Protein AF-A0A6J8D8K2-F1 (afdb_monomer_lite)

InterPro domains:
  IPR011042 Six-bladed beta-propeller, TolB-like [G3DSA:2.120.10.30] (331-459)

Radius of gyration: 48.97 Å; chains: 1; bounding box: 109×44×149 Å

pLDDT: mean 75.31, std 23.46, range [28.77, 98.19]

Foldseek 3Di:
DDPPQFFKWKWKDWPNDTDTDGDRDDDDPDPDDDDPPVVVVVVVVVVVVVVVVCVVVVVPPPPPPDDPDPDQWPFTQIFIFIDGPPDDGDGDRDGDGDGDDDDPPPVPPDQADPVPRHGFFKAQPVVRDTDDPVCCVPPVVVRDDIGGVVVVPPCVVVDCVVVLVVVVVVLVVVLVVLVVVLVVVVVVVVVVVVVVVVVVLVVVVVVVVVVVVVVVVVVVVVVVVVVVVVVVLVVVVVVVVVVVVVVVVVLVVQLVCCVPPNDPVSNVVSVVVSVVVVVVVVVVVVVCVVVCVVPDDDDDDDDPVCVVCVVVVDPDPDDDDDDDDPRPRDRDDSPPPPDPPDDDDDDDDPDDPVPDDDDDPDDADDDDPDPADDFDFQEWEADPQGWIWTWTQSQCWIFIAHNHRHTPDIANAPDDAGDQRYWYDDDDQWIWGQHPQGIWIARNVVSYTPDGDGDPPPPDD

Sequence (461 aa):
MGNENDVIVYVVMVNGVLLCGEMDFIYTNEIQNQHKGIHQVIWLLQVIHFVEFVKPVISQRQPTSGVLSVMKDCAWNVMIIIVSQNHQSTIMPFRLKVTISYQPNITNIVNYCHEHDMKYTNYCPHHEKLCCPACIYVDHKNCTDILLLQHVLKTAKTSALLDSIELSIKDIQSNIKDIIEDRRRNIITINDQRQIYHHEIKQIRNKVNSYLDTLEQKMRKDIDAAENKANTEIERLIAKLSEKTHVADNFVQNISAIKMYASDLQAFIGSKSIEAEVEAEEKYLHSLTKDGSLDQIRLKLNIDTKLSNIESTIESFGTVTLETKPPLVVLKRGKDKQAQIMSVVPRVVPKSFDEMTLSQISQFTLKVKNRQKPYEIRGITVLPDGKIILADSGRLKLFIVNNNGMLDKSISCQLTGTGPFDVTYIKDNEVAISTSSGIQIINIHSGTVLENIKLTENVEE

Organism: Mytilus coruscus (NCBI:txid42192)

Structure (mmCIF, N/CA/C/O backbone):
data_AF-A0A6J8D8K2-F1
#
_entry.id   AF-A0A6J8D8K2-F1
#
loop_
_atom_site.group_PDB
_atom_site.id
_atom_site.type_symbol
_atom_site.label_atom_id
_atom_site.label_alt_id
_atom_site.label_comp_id
_atom_site.label_asym_id
_atom_site.label_entity_id
_atom_site.label_seq_id
_atom_site.pdbx_PDB_ins_code
_atom_site.Cartn_x
_atom_site.Cartn_y
_atom_site.Cartn_z
_atom_site.occupancy
_atom_site.B_iso_or_equiv
_atom_site.auth_seq_id
_atom_site.auth_comp_id
_atom_site.auth_asym_id
_atom_site.auth_atom_id
_atom_site.pdbx_PDB_model_num
ATOM 1 N N . MET A 1 1 ? 60.018 3.949 19.513 1.00 33.44 1 MET A N 1
ATOM 2 C CA . MET A 1 1 ? 60.232 4.328 18.103 1.00 33.44 1 MET A CA 1
ATOM 3 C C . MET A 1 1 ? 59.557 3.272 17.244 1.00 33.44 1 MET A C 1
ATOM 5 O O . MET A 1 1 ? 60.188 2.286 16.897 1.00 33.44 1 MET A O 1
ATOM 9 N N . GLY A 1 2 ? 58.248 3.404 17.031 1.00 28.77 2 GLY A N 1
ATOM 10 C CA . GLY A 1 2 ? 57.548 2.644 15.998 1.00 28.77 2 GLY A CA 1
ATOM 11 C C . GLY A 1 2 ? 57.522 3.524 14.756 1.00 28.77 2 GLY A C 1
ATOM 12 O O . GLY A 1 2 ? 57.056 4.655 14.851 1.00 28.77 2 GLY A O 1
ATOM 13 N N . ASN A 1 3 ? 58.094 3.059 13.648 1.00 31.02 3 ASN A N 1
ATOM 14 C CA . ASN A 1 3 ? 57.909 3.709 12.355 1.00 31.02 3 ASN A CA 1
ATOM 15 C C . ASN A 1 3 ? 56.480 3.397 11.906 1.00 31.02 3 ASN A C 1
ATOM 17 O O . ASN A 1 3 ? 56.194 2.271 11.501 1.00 31.02 3 ASN A O 1
ATOM 21 N N . GLU A 1 4 ? 55.581 4.365 12.039 1.00 30.33 4 GLU A N 1
ATOM 22 C CA . GLU A 1 4 ? 54.291 4.329 11.357 1.00 30.33 4 GLU A CA 1
ATOM 23 C C . GLU A 1 4 ? 54.565 4.579 9.871 1.00 30.33 4 GLU A C 1
ATOM 25 O O . GLU A 1 4 ? 54.926 5.681 9.465 1.00 30.33 4 GLU A O 1
ATOM 30 N N . ASN A 1 5 ? 54.492 3.519 9.067 1.00 35.22 5 ASN A N 1
ATOM 31 C CA . ASN A 1 5 ? 54.542 3.632 7.617 1.00 35.22 5 ASN A CA 1
ATOM 32 C C . ASN A 1 5 ? 53.167 4.113 7.139 1.00 35.22 5 ASN A C 1
ATOM 34 O O . ASN A 1 5 ? 52.176 3.395 7.287 1.00 35.22 5 ASN A O 1
ATOM 38 N N . ASP A 1 6 ? 53.105 5.309 6.558 1.00 35.97 6 ASP A N 1
ATOM 39 C CA . ASP A 1 6 ? 51.903 5.798 5.886 1.00 35.97 6 ASP A CA 1
ATOM 40 C C . ASP A 1 6 ? 51.631 4.945 4.637 1.00 35.97 6 ASP A C 1
ATOM 42 O O . ASP A 1 6 ? 52.337 5.035 3.631 1.00 35.97 6 ASP A O 1
ATOM 46 N N . VAL A 1 7 ? 50.590 4.113 4.685 1.00 35.09 7 VAL A N 1
ATOM 47 C CA . VAL A 1 7 ? 50.111 3.362 3.518 1.00 35.09 7 VAL A CA 1
ATOM 48 C C . VAL A 1 7 ? 49.120 4.236 2.756 1.00 35.09 7 VAL A C 1
ATOM 50 O O . VAL A 1 7 ? 48.009 4.497 3.221 1.00 35.09 7 VAL A O 1
ATOM 53 N N . ILE A 1 8 ? 49.515 4.694 1.568 1.00 38.94 8 ILE A N 1
ATOM 54 C CA . ILE A 1 8 ? 48.627 5.423 0.657 1.00 38.94 8 ILE A CA 1
ATOM 55 C C . ILE A 1 8 ? 48.048 4.427 -0.344 1.00 38.94 8 ILE A C 1
ATOM 57 O O . ILE A 1 8 ? 48.736 3.963 -1.250 1.00 38.94 8 ILE A O 1
ATOM 61 N N . VAL A 1 9 ? 46.760 4.122 -0.197 1.00 35.16 9 VAL A N 1
ATOM 62 C CA . VAL A 1 9 ? 46.025 3.276 -1.144 1.00 35.16 9 VAL A CA 1
ATOM 63 C C . VAL A 1 9 ? 45.409 4.157 -2.226 1.00 35.16 9 VAL A C 1
ATOM 65 O O . VAL A 1 9 ? 44.592 5.033 -1.937 1.00 35.16 9 VAL A O 1
ATOM 68 N N . TYR A 1 10 ? 45.773 3.908 -3.484 1.00 40.66 10 TYR A N 1
ATOM 69 C CA . TYR A 1 10 ? 45.146 4.557 -4.633 1.00 40.66 10 TYR A CA 1
ATOM 70 C C . TYR A 1 10 ? 44.013 3.684 -5.157 1.00 40.66 10 TYR A C 1
ATOM 72 O O . TYR A 1 10 ? 44.227 2.555 -5.597 1.00 40.66 10 TYR A O 1
ATOM 80 N N . VAL A 1 11 ? 42.800 4.232 -5.156 1.00 38.03 11 VAL A N 1
ATOM 81 C CA . VAL A 1 11 ? 41.644 3.595 -5.786 1.00 38.03 11 VAL A CA 1
ATOM 82 C C . VAL A 1 11 ? 41.327 4.354 -7.063 1.00 38.03 11 VAL A C 1
ATOM 84 O O . VAL A 1 11 ? 40.942 5.524 -7.018 1.00 38.03 11 VAL A O 1
ATOM 87 N N . VAL A 1 12 ? 41.496 3.693 -8.209 1.00 41.59 12 VAL A N 1
ATOM 88 C CA . VAL A 1 12 ? 41.183 4.276 -9.516 1.00 41.59 12 VAL A CA 1
ATOM 89 C C . VAL A 1 12 ? 39.961 3.569 -10.083 1.00 41.59 12 VAL A C 1
ATOM 91 O O . VAL A 1 12 ? 39.997 2.377 -10.391 1.00 41.59 12 VAL A O 1
ATOM 94 N N . MET A 1 13 ? 38.869 4.317 -10.239 1.00 35.38 13 MET A N 1
ATOM 95 C CA . MET A 1 13 ? 37.702 3.854 -10.985 1.00 35.38 13 MET A CA 1
ATOM 96 C C . MET A 1 13 ? 37.758 4.358 -12.421 1.00 35.38 13 MET A C 1
ATOM 98 O O . MET A 1 13 ? 37.787 5.564 -12.671 1.00 35.38 13 MET A O 1
ATOM 102 N N . VAL A 1 14 ? 37.709 3.424 -13.368 1.00 39.97 14 VAL A N 1
ATOM 103 C CA . VAL A 1 14 ? 37.625 3.725 -14.799 1.00 39.97 14 VAL A CA 1
ATOM 104 C C . VAL A 1 14 ? 36.348 3.093 -15.341 1.00 39.97 14 VAL A C 1
ATOM 106 O O . VAL A 1 14 ? 36.217 1.874 -15.367 1.00 39.97 14 VAL A O 1
ATOM 109 N N . ASN A 1 15 ? 35.381 3.921 -15.752 1.00 36.84 15 ASN A N 1
ATOM 110 C CA . ASN A 1 15 ? 34.079 3.481 -16.279 1.00 36.84 15 ASN A CA 1
ATOM 111 C C . ASN A 1 15 ? 33.338 2.469 -15.376 1.00 36.84 15 ASN A C 1
ATOM 113 O O . ASN A 1 15 ? 32.732 1.521 -15.868 1.00 36.84 15 ASN A O 1
ATOM 117 N N . GLY A 1 16 ? 33.398 2.661 -14.054 1.00 36.03 16 GLY A N 1
ATOM 118 C CA . GLY A 1 16 ? 32.737 1.787 -13.076 1.00 36.03 16 GLY A CA 1
ATOM 119 C C . GLY A 1 16 ? 33.483 0.486 -12.758 1.00 36.03 16 GLY A C 1
ATOM 120 O O . GLY A 1 16 ? 32.981 -0.313 -11.976 1.00 36.03 16 GLY A O 1
ATOM 121 N N . VAL A 1 17 ? 34.678 0.275 -13.322 1.00 33.97 17 VAL A N 1
ATOM 122 C CA . VAL A 1 17 ? 35.562 -0.842 -12.968 1.00 33.97 17 VAL A CA 1
ATOM 123 C C . VAL A 1 17 ? 36.589 -0.363 -11.946 1.00 33.97 17 VAL A C 1
ATOM 125 O O . VAL A 1 17 ? 37.289 0.626 -12.179 1.00 33.97 17 VAL A O 1
ATOM 128 N N . LEU A 1 18 ? 36.658 -1.066 -10.814 1.00 33.72 18 LEU A N 1
ATOM 129 C CA . LEU A 1 18 ? 37.610 -0.820 -9.735 1.00 33.72 18 LEU A CA 1
ATOM 130 C C . LEU A 1 18 ? 38.953 -1.471 -10.082 1.00 33.72 18 LEU A C 1
ATOM 132 O O . LEU A 1 18 ? 39.020 -2.687 -10.259 1.00 33.72 18 LEU A O 1
ATOM 136 N N . LEU A 1 19 ? 40.015 -0.675 -10.169 1.00 39.47 19 LEU A N 1
ATOM 137 C CA . LEU A 1 19 ? 41.383 -1.178 -10.239 1.00 39.47 19 LEU A CA 1
ATOM 138 C C . LEU A 1 19 ? 42.075 -0.817 -8.920 1.00 39.47 19 LEU A C 1
ATOM 140 O O . LEU A 1 19 ? 42.257 0.364 -8.622 1.00 39.47 19 LEU A O 1
ATOM 144 N N . CYS A 1 20 ? 42.429 -1.833 -8.132 1.00 31.31 20 CYS A N 1
ATOM 145 C CA . CYS A 1 20 ? 43.222 -1.678 -6.914 1.00 31.31 20 CYS A CA 1
ATOM 146 C C . CYS A 1 20 ? 44.617 -2.260 -7.138 1.00 31.31 20 CYS A C 1
ATOM 148 O O . CYS A 1 20 ? 44.753 -3.368 -7.657 1.00 31.31 20 CYS A O 1
ATOM 150 N N . GLY A 1 21 ? 45.638 -1.519 -6.720 1.00 37.06 21 GLY A N 1
ATOM 151 C CA . GLY A 1 21 ? 47.006 -2.003 -6.602 1.00 37.06 21 GLY A CA 1
ATOM 152 C C . GLY A 1 21 ? 47.615 -1.451 -5.320 1.00 37.06 21 GLY A C 1
ATOM 153 O O . GLY A 1 21 ? 47.521 -0.252 -5.064 1.00 37.06 21 GLY A O 1
ATOM 154 N N . GLU A 1 22 ? 48.202 -2.328 -4.515 1.00 31.97 22 GLU A N 1
ATOM 155 C CA . GLU A 1 22 ? 49.044 -1.946 -3.383 1.00 31.97 22 GLU A CA 1
ATOM 156 C C . GLU A 1 22 ? 50.446 -1.626 -3.913 1.00 31.97 22 GLU A C 1
ATOM 158 O O . GLU A 1 22 ? 51.004 -2.379 -4.714 1.00 31.97 22 GLU A O 1
ATOM 163 N N . MET A 1 23 ? 51.007 -0.495 -3.497 1.00 36.59 23 MET A N 1
ATOM 164 C CA . MET A 1 23 ? 52.427 -0.204 -3.673 1.00 36.59 23 MET A CA 1
ATOM 165 C C . MET A 1 23 ? 53.002 0.165 -2.313 1.00 36.59 23 MET A C 1
ATOM 167 O O . MET A 1 23 ? 52.600 1.168 -1.725 1.00 36.59 23 MET A O 1
ATOM 171 N N . ASP A 1 24 ? 53.956 -0.633 -1.845 1.00 30.12 24 ASP A N 1
ATOM 172 C CA . ASP A 1 24 ? 54.741 -0.322 -0.656 1.00 30.12 24 ASP A CA 1
ATOM 173 C C . ASP A 1 24 ? 55.806 0.720 -1.003 1.00 30.12 24 ASP A C 1
ATOM 175 O O . ASP A 1 24 ? 56.624 0.520 -1.905 1.00 30.12 24 ASP A O 1
ATOM 179 N N . PHE A 1 25 ? 55.824 1.833 -0.268 1.00 36.56 25 PHE A N 1
ATOM 180 C CA . PHE A 1 25 ? 56.870 2.846 -0.384 1.00 36.56 25 PHE A CA 1
ATOM 181 C C . PHE A 1 25 ? 57.657 2.954 0.918 1.00 36.56 25 PHE A C 1
ATOM 183 O O . PHE A 1 25 ? 57.094 3.126 1.996 1.00 36.56 25 PHE A O 1
ATOM 190 N N . ILE A 1 26 ? 58.984 2.913 0.802 1.00 29.88 26 ILE A N 1
ATOM 191 C CA . ILE A 1 26 ? 59.905 3.239 1.891 1.00 29.88 26 ILE A CA 1
ATOM 192 C C . ILE A 1 26 ? 60.278 4.715 1.727 1.00 29.88 26 ILE A C 1
ATOM 194 O O . ILE A 1 26 ? 61.079 5.065 0.862 1.00 29.88 26 ILE A O 1
ATOM 198 N N . TYR A 1 27 ? 59.684 5.591 2.537 1.00 33.88 27 TYR A N 1
ATOM 199 C CA . TYR A 1 27 ? 60.119 6.984 2.641 1.00 33.88 27 TYR A CA 1
ATOM 200 C C . TYR A 1 27 ? 61.309 7.078 3.604 1.00 33.88 27 TYR A C 1
ATOM 202 O O . TYR A 1 27 ? 61.209 6.710 4.772 1.00 33.88 27 TYR A O 1
ATOM 210 N N . THR A 1 28 ? 62.447 7.591 3.136 1.00 33.41 28 THR A N 1
ATOM 211 C CA . THR A 1 28 ? 63.559 7.989 4.011 1.00 33.41 28 THR A CA 1
ATOM 212 C C . THR A 1 28 ? 63.334 9.416 4.521 1.00 33.41 28 THR A C 1
ATOM 214 O O . THR A 1 28 ? 63.093 10.331 3.736 1.00 33.41 28 THR A O 1
ATOM 217 N N . ASN A 1 29 ? 63.421 9.591 5.841 1.00 30.55 29 ASN A N 1
ATOM 218 C CA . ASN A 1 29 ? 62.967 10.738 6.648 1.00 30.55 29 ASN A CA 1
ATOM 219 C C . ASN A 1 29 ? 63.673 12.104 6.439 1.00 30.55 29 ASN A C 1
ATOM 221 O O . ASN A 1 29 ? 63.635 12.950 7.328 1.00 30.55 29 ASN A O 1
ATOM 225 N N . GLU A 1 30 ? 64.312 12.375 5.301 1.00 33.50 30 GLU A N 1
ATOM 226 C CA . GLU A 1 30 ? 65.251 13.509 5.192 1.00 33.50 30 GLU A CA 1
ATOM 227 C C . GLU A 1 30 ? 64.751 14.763 4.457 1.00 33.50 30 GLU A C 1
ATOM 229 O O . GLU A 1 30 ? 65.514 15.706 4.265 1.00 33.50 30 GLU A O 1
ATOM 234 N N . ILE A 1 31 ? 63.469 14.852 4.088 1.00 39.53 31 ILE A N 1
ATOM 235 C CA . ILE A 1 31 ? 62.923 16.063 3.444 1.00 39.53 31 ILE A CA 1
ATOM 236 C C . ILE A 1 31 ? 61.575 16.422 4.065 1.00 39.53 31 ILE A C 1
ATOM 238 O O . ILE A 1 31 ? 60.528 16.267 3.446 1.00 39.53 31 ILE A O 1
ATOM 242 N N . GLN A 1 32 ? 61.589 16.886 5.316 1.00 34.53 32 GLN A N 1
ATOM 243 C CA . GLN A 1 32 ? 60.370 17.362 5.981 1.00 34.53 32 GLN A CA 1
ATOM 244 C C . GLN A 1 32 ? 60.327 18.860 6.263 1.00 34.53 32 GLN A C 1
ATOM 246 O O . GLN A 1 32 ? 59.324 19.337 6.778 1.00 34.53 32 GLN A O 1
ATOM 251 N N . ASN A 1 33 ? 61.336 19.642 5.875 1.00 39.62 33 ASN A N 1
ATOM 252 C CA . ASN A 1 33 ? 61.272 21.083 6.079 1.00 39.62 33 ASN A CA 1
ATOM 253 C C . ASN A 1 33 ? 61.758 21.867 4.860 1.00 39.62 33 ASN A C 1
ATOM 255 O O . ASN A 1 33 ? 62.919 21.796 4.480 1.00 39.62 33 ASN A O 1
ATOM 259 N N . GLN A 1 34 ? 60.833 22.693 4.361 1.00 38.38 34 GLN A N 1
ATOM 260 C CA . GLN A 1 34 ? 60.940 23.741 3.340 1.00 38.38 34 GLN A CA 1
ATOM 261 C C . GLN A 1 34 ? 60.490 23.359 1.914 1.00 38.38 34 GLN A C 1
ATOM 263 O O . GLN A 1 34 ? 60.989 22.440 1.281 1.00 38.38 34 GLN A O 1
ATOM 268 N N . HIS A 1 35 ? 59.543 24.172 1.419 1.00 36.88 35 HIS A N 1
ATOM 269 C CA . HIS A 1 35 ? 58.910 24.215 0.089 1.00 36.88 35 HIS A CA 1
ATOM 270 C C . HIS A 1 35 ? 57.643 23.365 -0.150 1.00 36.88 35 HIS A C 1
ATOM 272 O O . HIS A 1 35 ? 57.656 22.323 -0.803 1.00 36.88 35 HIS A O 1
ATOM 278 N N . LYS A 1 36 ? 56.481 23.951 0.198 1.00 41.44 36 LYS A N 1
ATOM 279 C CA . LYS A 1 36 ? 55.139 23.541 -0.286 1.00 41.44 36 LYS A CA 1
ATOM 280 C C . LYS A 1 36 ? 55.032 23.440 -1.821 1.00 41.44 36 LYS A C 1
ATOM 282 O O . LYS A 1 36 ? 54.202 22.685 -2.316 1.00 41.44 36 LYS A O 1
ATOM 287 N N . GLY A 1 37 ? 55.869 24.163 -2.572 1.00 36.12 37 GLY A N 1
ATOM 288 C CA . GLY A 1 37 ? 55.908 24.090 -4.038 1.00 36.12 37 GLY A CA 1
ATOM 289 C C . GLY A 1 37 ? 56.549 22.808 -4.584 1.00 36.12 37 GLY A C 1
ATOM 290 O O . GLY A 1 37 ? 56.125 22.321 -5.625 1.00 36.12 37 GLY A O 1
ATOM 291 N N . ILE A 1 38 ? 57.511 22.210 -3.869 1.00 40.56 38 ILE A N 1
ATOM 292 C CA . ILE A 1 38 ? 58.201 20.986 -4.315 1.00 40.56 38 ILE A CA 1
ATOM 293 C C . ILE A 1 38 ? 57.293 19.764 -4.138 1.00 40.56 38 ILE A C 1
ATOM 295 O O . ILE A 1 38 ? 57.232 18.917 -5.025 1.00 40.56 38 ILE A O 1
ATOM 299 N N . HIS A 1 39 ? 56.489 19.722 -3.070 1.00 41.75 39 HIS A N 1
ATOM 300 C CA . HIS A 1 39 ? 55.484 18.673 -2.885 1.00 41.75 39 HIS A CA 1
ATOM 301 C C . HIS A 1 39 ? 54.449 18.640 -4.016 1.00 41.75 39 HIS A C 1
ATOM 303 O O . HIS A 1 39 ? 54.126 17.558 -4.491 1.00 41.75 39 HIS A O 1
ATOM 309 N N . GLN A 1 40 ? 53.972 19.791 -4.503 1.00 39.91 40 GLN A N 1
ATOM 310 C CA . GLN A 1 40 ? 53.024 19.829 -5.627 1.00 39.91 40 GLN A CA 1
ATOM 311 C C . GLN A 1 40 ? 53.655 19.374 -6.952 1.00 39.91 40 GLN A C 1
ATOM 313 O O . GLN A 1 40 ? 52.986 18.721 -7.750 1.00 39.91 40 GLN A O 1
ATOM 318 N N . VAL A 1 41 ? 54.939 19.669 -7.176 1.00 38.06 41 VAL A N 1
ATOM 319 C CA . VAL A 1 41 ? 55.670 19.263 -8.390 1.00 38.06 41 VAL A CA 1
ATOM 320 C C . VAL A 1 41 ? 56.004 17.768 -8.373 1.00 38.06 41 VAL A C 1
ATOM 322 O O . VAL A 1 41 ? 55.815 17.098 -9.387 1.00 38.06 41 VAL A O 1
ATOM 325 N N . ILE A 1 42 ? 56.421 17.222 -7.224 1.00 48.16 42 ILE A N 1
ATOM 326 C CA . ILE A 1 42 ? 56.642 15.778 -7.041 1.00 48.16 42 ILE A CA 1
ATOM 327 C C . ILE A 1 42 ? 55.317 15.013 -7.212 1.00 48.16 42 ILE A C 1
ATOM 329 O O . ILE A 1 42 ? 55.284 14.031 -7.950 1.00 48.16 42 ILE A O 1
ATOM 333 N N . TRP A 1 43 ? 54.209 15.522 -6.655 1.00 45.19 43 TRP A N 1
ATOM 334 C CA . TRP A 1 43 ? 52.858 14.980 -6.863 1.00 45.19 43 TRP A CA 1
ATOM 335 C C . TRP A 1 43 ? 52.442 14.958 -8.341 1.00 45.19 43 TRP A C 1
ATOM 337 O O . TRP A 1 43 ? 51.916 13.955 -8.823 1.00 45.19 43 TRP A O 1
ATOM 347 N N . LEU A 1 44 ? 52.689 16.046 -9.083 1.00 42.91 44 LEU A N 1
ATOM 348 C CA . LEU A 1 44 ? 52.338 16.123 -10.504 1.00 42.91 44 LEU A CA 1
ATOM 349 C C . LEU A 1 44 ? 53.160 15.132 -11.340 1.00 42.91 44 LEU A C 1
ATOM 351 O O . LEU A 1 44 ? 52.610 14.438 -12.192 1.00 42.91 44 LEU A O 1
ATOM 355 N N . LEU A 1 45 ? 54.467 15.038 -11.072 1.00 42.16 45 LEU A N 1
ATOM 356 C CA . LEU A 1 45 ? 55.373 14.116 -11.761 1.00 42.16 45 LEU A CA 1
ATOM 357 C C . LEU A 1 45 ? 55.023 12.648 -11.481 1.00 42.16 45 LEU A C 1
ATOM 359 O O . LEU A 1 45 ? 55.091 11.826 -12.391 1.00 42.16 45 LEU A O 1
ATOM 363 N N . GLN A 1 46 ? 54.583 12.319 -10.266 1.00 51.38 46 GLN A N 1
ATOM 364 C CA . GLN A 1 46 ? 54.179 10.963 -9.880 1.00 51.38 46 GLN A CA 1
ATOM 365 C C . GLN A 1 46 ? 52.856 10.532 -10.533 1.00 51.38 46 GLN A C 1
ATOM 367 O O . GLN A 1 46 ? 52.752 9.404 -11.016 1.00 51.38 46 GLN A O 1
ATOM 372 N N . VAL A 1 47 ? 51.877 11.439 -10.645 1.00 49.97 47 VAL A N 1
ATOM 373 C CA . VAL A 1 47 ? 50.635 11.188 -11.402 1.00 49.97 47 VAL A CA 1
ATOM 374 C C . VAL A 1 47 ? 50.932 11.025 -12.895 1.00 49.97 47 VAL A C 1
ATOM 376 O O . VAL A 1 47 ? 50.378 10.132 -13.533 1.00 49.97 47 VAL A O 1
ATOM 379 N N . ILE A 1 48 ? 51.841 11.831 -13.452 1.00 50.47 48 ILE A N 1
ATOM 380 C CA . ILE A 1 48 ? 52.287 11.693 -14.846 1.00 50.47 48 ILE A CA 1
ATOM 381 C C . ILE A 1 48 ? 52.966 10.333 -15.061 1.00 50.47 48 ILE A C 1
ATOM 383 O O . ILE A 1 48 ? 52.618 9.636 -16.009 1.00 50.47 48 ILE A O 1
ATOM 387 N N . HIS A 1 49 ? 53.862 9.909 -14.165 1.00 51.59 49 HIS A N 1
ATOM 388 C CA . HIS A 1 49 ? 54.525 8.605 -14.256 1.00 51.59 49 HIS A CA 1
ATOM 389 C C . HIS A 1 49 ? 53.548 7.428 -14.146 1.00 51.59 49 HIS A C 1
ATOM 391 O O . HIS A 1 49 ? 53.684 6.469 -14.899 1.00 51.59 49 HIS A O 1
ATOM 397 N N . PHE A 1 50 ? 52.536 7.501 -13.276 1.00 53.09 50 PHE A N 1
ATOM 398 C CA . PHE A 1 50 ? 51.489 6.478 -13.192 1.00 53.09 50 PHE A CA 1
ATOM 399 C C . PHE A 1 50 ? 50.623 6.434 -14.465 1.00 53.09 50 PHE A C 1
ATOM 401 O O . PHE A 1 50 ? 50.316 5.360 -14.976 1.00 53.09 50 PHE A O 1
ATOM 408 N N . VAL A 1 51 ? 50.284 7.591 -15.044 1.00 50.91 51 VAL A N 1
ATOM 409 C CA . VAL A 1 51 ? 49.553 7.667 -16.323 1.00 50.91 51 VAL A CA 1
ATOM 410 C C . VAL A 1 51 ? 50.392 7.122 -17.489 1.00 50.91 51 VAL A C 1
ATOM 412 O O . VAL A 1 51 ? 49.863 6.391 -18.328 1.00 50.91 51 VAL A O 1
ATOM 415 N N . GLU A 1 52 ? 51.695 7.412 -17.533 1.00 51.25 52 GLU A N 1
ATOM 416 C CA . GLU A 1 52 ? 52.630 6.816 -18.501 1.00 51.25 52 GLU A CA 1
ATOM 417 C C . GLU A 1 52 ? 52.838 5.310 -18.266 1.00 51.25 52 GLU A C 1
ATOM 419 O O . GLU A 1 52 ? 52.996 4.565 -19.227 1.00 51.25 52 GLU A O 1
ATOM 424 N N . PHE A 1 53 ? 52.761 4.833 -17.020 1.00 53.28 53 PHE A N 1
ATOM 425 C CA . PHE A 1 53 ? 52.847 3.409 -16.671 1.00 53.28 53 PHE A CA 1
ATOM 426 C C . PHE A 1 53 ? 51.595 2.617 -17.086 1.00 53.28 53 PHE A C 1
ATOM 428 O O . PHE A 1 53 ? 51.690 1.464 -17.503 1.00 53.28 53 PHE A O 1
ATOM 435 N N . VAL A 1 54 ? 50.412 3.236 -17.029 1.00 47.50 54 VAL A N 1
ATOM 436 C CA . VAL A 1 54 ? 49.136 2.606 -17.411 1.00 47.50 54 VAL A CA 1
ATOM 437 C C . VAL A 1 54 ? 48.866 2.710 -18.925 1.00 47.50 54 VAL A C 1
ATOM 439 O O . VAL A 1 54 ? 48.159 1.870 -19.489 1.00 47.50 54 VAL A O 1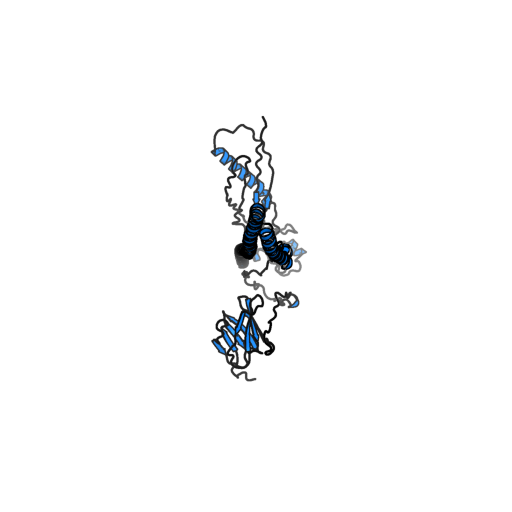
ATOM 442 N N . LYS A 1 55 ? 49.471 3.681 -19.625 1.00 47.59 55 LYS A N 1
ATOM 443 C CA . LYS A 1 55 ? 49.369 3.865 -21.090 1.00 47.59 55 LYS A CA 1
ATOM 444 C C . LYS A 1 55 ? 49.638 2.581 -21.904 1.00 47.59 55 LYS A C 1
ATOM 446 O O . LYS A 1 55 ? 48.816 2.283 -22.772 1.00 47.59 55 LYS A O 1
ATOM 451 N N . PRO A 1 56 ? 50.708 1.798 -21.647 1.00 42.06 56 PRO A N 1
ATOM 452 C CA . PRO A 1 56 ? 50.965 0.524 -22.322 1.00 42.06 56 PRO A CA 1
ATOM 453 C C . PRO A 1 56 ? 49.928 -0.557 -22.002 1.00 42.06 56 PRO A C 1
ATOM 455 O O . PRO A 1 56 ? 49.533 -1.310 -22.884 1.00 42.06 56 PRO A O 1
ATOM 458 N N . VAL A 1 57 ? 49.440 -0.619 -20.760 1.00 42.22 57 VAL A N 1
ATOM 459 C CA . VAL A 1 57 ? 48.437 -1.611 -20.324 1.00 42.22 57 VAL A CA 1
ATOM 460 C C . VAL A 1 57 ? 47.084 -1.361 -21.004 1.00 42.22 57 VAL A C 1
ATOM 462 O O . VAL A 1 57 ? 46.362 -2.300 -21.339 1.00 42.22 57 VAL A O 1
ATOM 465 N N . ILE A 1 58 ? 46.762 -0.093 -21.272 1.00 43.03 58 ILE A N 1
ATOM 466 C CA . ILE A 1 58 ? 45.575 0.310 -22.037 1.00 43.03 58 ILE A CA 1
ATOM 467 C C . ILE A 1 58 ? 45.797 0.144 -23.552 1.00 43.03 58 ILE A C 1
ATOM 469 O O . ILE A 1 58 ? 44.862 -0.243 -24.251 1.00 43.03 58 ILE A O 1
ATOM 473 N N . SER A 1 59 ? 47.008 0.384 -24.074 1.00 42.00 59 SER A N 1
ATOM 474 C CA . SER A 1 59 ? 47.312 0.242 -25.510 1.00 42.00 59 SER A CA 1
ATOM 475 C C . SER A 1 59 ? 47.521 -1.207 -25.974 1.00 42.00 59 SER A C 1
ATOM 477 O O . SER A 1 59 ? 47.334 -1.490 -27.157 1.00 42.00 59 SER A O 1
ATOM 479 N N . GLN A 1 60 ? 47.859 -2.134 -25.068 1.00 37.09 60 GLN A N 1
ATOM 480 C CA . GLN A 1 60 ? 48.054 -3.562 -25.362 1.00 37.09 60 GLN A CA 1
ATOM 481 C C . GLN A 1 60 ? 46.768 -4.400 -25.332 1.00 37.09 60 GLN A C 1
ATOM 483 O O . GLN A 1 60 ? 46.779 -5.546 -25.787 1.00 37.09 60 GLN A O 1
ATOM 488 N N . ARG A 1 61 ? 45.630 -3.854 -24.879 1.00 35.38 61 ARG A N 1
ATOM 489 C CA . ARG A 1 61 ? 44.332 -4.474 -25.176 1.00 35.38 61 ARG A CA 1
ATOM 490 C C . ARG A 1 61 ? 44.024 -4.243 -26.649 1.00 35.38 61 ARG A C 1
ATOM 492 O O . ARG A 1 61 ? 43.513 -3.190 -27.021 1.00 35.38 61 ARG A O 1
ATOM 499 N N . GLN A 1 62 ? 44.340 -5.232 -27.486 1.00 31.94 62 GLN A N 1
ATOM 500 C CA . GLN A 1 62 ? 43.861 -5.244 -28.862 1.00 31.94 62 GLN A CA 1
ATOM 501 C C . GLN A 1 62 ? 42.335 -5.067 -28.851 1.00 31.94 62 GLN A C 1
ATOM 503 O O . GLN A 1 62 ? 41.641 -5.853 -28.198 1.00 31.94 62 GLN A O 1
ATOM 508 N N . PRO A 1 63 ? 41.788 -4.058 -29.546 1.00 33.03 63 PRO A N 1
ATOM 509 C CA . PRO A 1 63 ? 40.366 -4.039 -29.807 1.00 33.03 63 PRO A CA 1
ATOM 510 C C . PRO A 1 63 ? 40.075 -5.236 -30.710 1.00 33.03 63 PRO A C 1
ATOM 512 O O . PRO A 1 63 ? 40.634 -5.346 -31.803 1.00 33.03 63 PRO A O 1
ATOM 515 N N . THR A 1 64 ? 39.204 -6.138 -30.260 1.00 31.81 64 THR A N 1
ATOM 516 C CA . THR A 1 64 ? 38.543 -7.057 -31.182 1.00 31.81 64 THR A CA 1
ATOM 517 C C . THR A 1 64 ? 37.908 -6.211 -32.285 1.00 31.81 64 THR A C 1
ATOM 519 O O . THR A 1 64 ? 37.283 -5.176 -32.038 1.00 31.81 64 THR A O 1
ATOM 522 N N . SER A 1 65 ? 38.210 -6.592 -33.522 1.00 33.41 65 SER A N 1
ATOM 523 C CA . SER A 1 65 ? 37.936 -5.856 -34.753 1.00 33.41 65 SER A CA 1
ATOM 524 C C . SER A 1 65 ? 36.527 -5.253 -34.780 1.00 33.41 65 SER A C 1
ATOM 526 O O . SER A 1 65 ? 35.544 -5.990 -34.820 1.00 33.41 65 SER A O 1
ATOM 528 N N . GLY A 1 66 ? 36.427 -3.919 -34.796 1.00 32.47 66 GLY A N 1
ATOM 529 C CA . GLY A 1 66 ? 35.154 -3.238 -35.066 1.00 32.47 66 GLY A CA 1
ATOM 530 C C . GLY A 1 66 ? 35.011 -1.796 -34.574 1.00 32.47 66 GLY A C 1
ATOM 531 O O . GLY A 1 66 ? 34.159 -1.078 -35.085 1.00 32.47 66 GLY A O 1
ATOM 532 N N . VAL A 1 67 ? 35.833 -1.323 -33.630 1.00 32.88 67 VAL A N 1
ATOM 533 C CA . VAL A 1 67 ? 35.660 0.019 -33.032 1.00 32.88 67 VAL A CA 1
ATOM 534 C C . VAL A 1 67 ? 36.902 0.881 -33.250 1.00 32.88 67 VAL A C 1
ATOM 536 O O . VAL A 1 67 ? 37.722 1.063 -32.359 1.00 32.88 67 VAL A O 1
ATOM 539 N N . LEU A 1 68 ? 37.059 1.422 -34.458 1.00 34.72 68 LEU A N 1
ATOM 540 C CA . LEU A 1 68 ? 38.136 2.362 -34.789 1.00 34.72 68 LEU A CA 1
ATOM 541 C C . LEU A 1 68 ? 37.582 3.507 -35.644 1.00 34.72 68 LEU A C 1
ATOM 543 O O . LEU A 1 68 ? 37.593 3.444 -36.866 1.00 34.72 68 LEU A O 1
ATOM 547 N N . SER A 1 69 ? 37.049 4.541 -34.981 1.00 31.98 69 SER A N 1
ATOM 548 C CA . SER A 1 69 ? 37.060 5.943 -35.469 1.00 31.98 69 SER A CA 1
ATOM 549 C C . SER A 1 69 ? 36.348 6.960 -34.556 1.00 31.98 69 SER A C 1
ATOM 551 O O . SER A 1 69 ? 36.364 8.149 -34.867 1.00 31.98 69 SER A O 1
ATOM 553 N N . VAL A 1 70 ? 35.780 6.580 -33.404 1.00 32.31 70 VAL A N 1
ATOM 554 C CA . VAL A 1 70 ? 35.070 7.532 -32.519 1.00 32.31 70 VAL A CA 1
ATOM 555 C C . VAL A 1 70 ? 35.712 7.595 -31.131 1.00 32.31 70 VAL A C 1
ATOM 557 O O . VAL A 1 70 ? 35.138 7.145 -30.150 1.00 32.31 70 VAL A O 1
ATOM 560 N N . MET A 1 71 ? 36.923 8.149 -31.032 1.00 29.44 71 MET A N 1
ATOM 561 C CA . MET A 1 71 ? 37.540 8.502 -29.739 1.00 29.44 71 MET A CA 1
ATOM 562 C C . MET A 1 71 ? 38.368 9.794 -29.823 1.00 29.44 71 MET A C 1
ATOM 564 O O . MET A 1 71 ? 39.457 9.884 -29.269 1.00 29.44 71 MET A O 1
ATOM 568 N N . LYS A 1 72 ? 37.871 10.823 -30.523 1.00 31.44 72 LYS A N 1
ATOM 569 C CA . LYS A 1 72 ? 38.496 12.159 -30.454 1.00 31.44 72 LYS A CA 1
ATOM 570 C C . LYS A 1 72 ? 38.127 12.942 -29.184 1.00 31.44 72 LYS A C 1
ATOM 572 O O . LYS A 1 72 ? 38.864 13.851 -28.833 1.00 31.44 72 LYS A O 1
ATOM 577 N N . ASP A 1 73 ? 37.078 12.542 -28.452 1.00 34.06 73 ASP A N 1
ATOM 578 C CA . ASP A 1 73 ? 36.571 13.280 -27.279 1.00 34.06 73 ASP A CA 1
ATOM 579 C C . ASP A 1 73 ? 36.044 12.376 -26.140 1.00 34.06 73 ASP A C 1
ATOM 581 O O . ASP A 1 73 ? 35.008 12.652 -25.533 1.00 34.06 73 ASP A O 1
ATOM 585 N N . CYS A 1 74 ? 36.734 11.283 -25.801 1.00 37.50 74 CYS A N 1
ATOM 586 C CA . CYS A 1 74 ? 36.436 10.585 -24.545 1.00 37.50 74 CYS A CA 1
ATOM 587 C C . CYS A 1 74 ? 37.057 11.365 -23.378 1.00 37.50 74 CYS A C 1
ATOM 589 O O . CYS A 1 74 ? 38.235 11.209 -23.067 1.00 37.50 74 CYS A O 1
ATOM 591 N N . ALA A 1 75 ? 36.270 12.224 -22.729 1.00 39.59 75 ALA A N 1
ATOM 592 C CA . ALA A 1 75 ? 36.615 12.742 -21.410 1.00 39.59 75 ALA A CA 1
ATOM 593 C C . ALA A 1 75 ? 36.449 11.602 -20.395 1.00 39.59 75 ALA A C 1
ATOM 595 O O . ALA A 1 75 ? 35.332 11.251 -20.018 1.00 39.59 75 ALA A O 1
ATOM 596 N N . TRP A 1 76 ? 37.556 10.983 -19.992 1.00 42.44 76 TRP A N 1
ATOM 597 C CA . TRP A 1 76 ? 37.547 9.985 -18.929 1.00 42.44 76 TRP A CA 1
ATOM 598 C C . TRP A 1 76 ? 37.423 10.722 -17.595 1.00 42.44 76 TRP A C 1
ATOM 600 O O . TRP A 1 76 ? 38.303 11.496 -17.219 1.00 42.44 76 TRP A O 1
ATOM 610 N N . ASN A 1 77 ? 36.320 10.506 -16.881 1.00 39.47 77 ASN A N 1
ATOM 611 C CA . ASN A 1 77 ? 36.194 10.981 -15.507 1.00 39.47 77 ASN A CA 1
ATOM 612 C C . ASN A 1 77 ? 36.975 10.020 -14.611 1.00 39.47 77 ASN A C 1
ATOM 614 O O . ASN A 1 77 ? 36.435 9.019 -14.149 1.00 39.47 77 ASN A O 1
ATOM 618 N N . VAL A 1 78 ? 38.257 10.304 -14.407 1.00 41.34 78 VAL A N 1
ATOM 619 C CA . VAL A 1 78 ? 39.069 9.591 -13.422 1.00 41.34 78 VAL A CA 1
ATOM 620 C C . VAL A 1 78 ? 38.830 10.259 -12.074 1.00 41.34 78 VAL A C 1
ATOM 622 O O . VAL A 1 78 ? 39.239 11.397 -11.860 1.00 41.34 78 VAL A O 1
ATOM 625 N N . MET A 1 79 ? 38.124 9.572 -11.179 1.00 38.62 79 MET A N 1
ATOM 626 C CA . MET A 1 79 ? 37.983 10.004 -9.791 1.00 38.62 79 MET A CA 1
ATOM 627 C C . MET A 1 79 ? 39.094 9.337 -8.984 1.00 38.62 79 MET A C 1
ATOM 629 O O . MET A 1 79 ? 39.103 8.116 -8.848 1.00 38.62 79 MET A O 1
ATOM 633 N N . ILE A 1 80 ? 40.039 10.136 -8.490 1.00 44.44 80 ILE A N 1
ATOM 634 C CA . ILE A 1 80 ? 41.090 9.673 -7.581 1.00 44.44 80 ILE A CA 1
ATOM 635 C C . ILE A 1 80 ? 40.625 10.014 -6.169 1.00 44.44 80 ILE A C 1
ATOM 637 O O . ILE A 1 80 ? 40.455 11.187 -5.839 1.00 44.44 80 ILE A O 1
ATOM 641 N N . ILE A 1 81 ? 40.383 8.990 -5.353 1.00 41.22 81 ILE A N 1
ATOM 642 C CA . ILE A 1 81 ? 40.052 9.159 -3.937 1.00 41.22 81 ILE A CA 1
ATOM 643 C C . ILE A 1 81 ? 41.325 8.882 -3.149 1.00 41.22 81 ILE A C 1
ATOM 645 O O . ILE A 1 81 ? 41.869 7.784 -3.222 1.00 41.22 81 ILE A O 1
ATOM 649 N N . ILE A 1 82 ? 41.801 9.887 -2.417 1.00 41.41 82 ILE A N 1
ATOM 650 C CA . ILE A 1 82 ? 42.947 9.755 -1.518 1.00 41.41 82 ILE A CA 1
ATOM 651 C C . ILE A 1 82 ? 42.393 9.721 -0.102 1.00 41.41 82 ILE A C 1
ATOM 653 O O . ILE A 1 82 ? 41.753 10.675 0.345 1.00 41.41 82 ILE A O 1
ATOM 657 N N . VAL A 1 83 ? 42.629 8.616 0.595 1.00 36.16 83 VAL A N 1
ATOM 658 C CA . VAL A 1 83 ? 42.270 8.470 2.004 1.00 36.16 83 VAL A CA 1
ATOM 659 C C . VAL A 1 83 ? 43.564 8.535 2.806 1.00 36.16 83 VAL A C 1
ATOM 661 O O . VAL A 1 83 ? 44.411 7.658 2.687 1.00 36.16 83 VAL A O 1
ATOM 664 N N . SER A 1 84 ? 43.732 9.600 3.589 1.00 38.22 84 SER A N 1
ATOM 665 C CA . SER A 1 84 ? 44.773 9.693 4.617 1.00 38.22 84 SER A CA 1
ATOM 666 C C . SER A 1 84 ? 44.139 9.346 5.959 1.00 38.22 84 SER A C 1
ATOM 668 O O . SER A 1 84 ? 43.036 9.814 6.248 1.00 38.22 84 SER A O 1
ATOM 670 N N . GLN A 1 85 ? 44.815 8.539 6.777 1.00 37.94 85 GLN A N 1
ATOM 671 C CA . GLN A 1 85 ? 44.250 8.064 8.042 1.00 37.94 85 GLN A CA 1
ATOM 672 C C . GLN A 1 85 ? 44.082 9.166 9.105 1.00 37.94 85 GLN A C 1
ATOM 674 O O . GLN A 1 85 ? 43.375 8.930 10.077 1.00 37.94 85 GLN A O 1
ATOM 679 N N . ASN A 1 86 ? 44.628 10.377 8.910 1.00 41.91 86 ASN A N 1
ATOM 680 C CA . ASN A 1 86 ? 44.677 11.386 9.978 1.00 41.91 86 ASN A CA 1
ATOM 681 C C . ASN A 1 86 ? 44.084 12.776 9.675 1.00 41.91 86 ASN A C 1
ATOM 683 O O . ASN A 1 86 ? 44.132 13.630 10.555 1.00 41.91 86 ASN A O 1
ATOM 687 N N . HIS A 1 87 ? 43.439 13.030 8.527 1.00 43.34 87 HIS A N 1
ATOM 688 C CA . HIS A 1 87 ? 42.683 14.282 8.320 1.00 43.34 87 HIS A CA 1
ATOM 689 C C . HIS A 1 87 ? 41.466 14.133 7.391 1.00 43.34 87 HIS A C 1
ATOM 691 O O . HIS A 1 87 ? 41.444 13.285 6.501 1.00 43.34 87 HIS A O 1
ATOM 697 N N . GLN A 1 88 ? 40.455 14.993 7.610 1.00 41.75 88 GLN A N 1
ATOM 698 C CA . GLN A 1 88 ? 39.206 15.087 6.839 1.00 41.75 88 GLN A CA 1
ATOM 699 C C . GLN A 1 88 ? 39.457 14.989 5.327 1.00 41.75 88 GLN A C 1
ATOM 701 O O . GLN A 1 88 ? 40.143 15.822 4.730 1.00 41.75 88 GLN A O 1
ATOM 706 N N . SER A 1 89 ? 38.872 13.963 4.711 1.00 39.78 89 SER A N 1
ATOM 707 C CA . SER A 1 89 ? 38.993 13.670 3.287 1.00 39.78 89 SER A CA 1
ATOM 708 C C . SER A 1 89 ? 38.489 14.854 2.459 1.00 39.78 89 SER A C 1
ATOM 710 O O . SER A 1 89 ? 37.300 15.168 2.459 1.00 39.78 89 SER A O 1
ATOM 712 N N . THR A 1 90 ? 39.389 15.521 1.740 1.00 42.00 90 THR A N 1
ATOM 713 C CA . THR A 1 90 ? 39.014 16.582 0.800 1.00 42.00 90 THR A CA 1
ATOM 714 C C . THR A 1 90 ? 38.906 15.968 -0.590 1.00 42.00 90 THR A C 1
ATOM 716 O O . THR A 1 90 ? 39.905 15.554 -1.172 1.00 42.00 90 THR A O 1
ATOM 719 N N . ILE A 1 91 ? 37.689 15.882 -1.128 1.00 42.72 91 ILE A N 1
ATOM 720 C CA . ILE A 1 91 ? 37.449 15.371 -2.481 1.00 42.72 91 ILE A CA 1
ATOM 721 C C . ILE A 1 91 ? 37.639 16.531 -3.463 1.00 42.72 91 ILE A C 1
ATOM 723 O O . ILE A 1 91 ? 36.777 17.402 -3.566 1.00 42.72 91 ILE A O 1
ATOM 727 N N . MET A 1 92 ? 38.753 16.549 -4.197 1.00 39.56 92 MET A N 1
ATOM 728 C CA . MET A 1 92 ? 38.924 17.454 -5.338 1.00 39.56 92 MET A CA 1
ATOM 729 C C . MET A 1 92 ? 38.669 16.709 -6.655 1.00 39.56 92 MET A C 1
ATOM 731 O O . MET A 1 92 ? 39.453 15.833 -7.021 1.00 39.56 92 MET A O 1
ATOM 735 N N . PRO A 1 93 ? 37.607 17.047 -7.408 1.00 43.34 93 PRO A N 1
ATOM 736 C CA . PRO A 1 93 ? 37.394 16.484 -8.733 1.00 43.34 93 PRO A CA 1
ATOM 737 C C . PRO A 1 93 ? 38.359 17.130 -9.736 1.00 43.34 93 PRO A C 1
ATOM 739 O O . PRO A 1 93 ? 38.176 18.278 -10.139 1.00 43.34 93 PRO A O 1
ATOM 742 N N . PHE A 1 94 ? 39.371 16.387 -10.182 1.00 46.41 94 PHE A N 1
ATOM 743 C CA . PHE A 1 94 ? 40.186 16.774 -11.334 1.00 46.41 94 PHE A CA 1
ATOM 744 C C . PHE A 1 94 ? 39.597 16.174 -12.617 1.00 46.41 94 PHE A C 1
ATOM 746 O O . PHE A 1 94 ? 39.296 14.984 -12.677 1.00 46.41 94 PHE A O 1
ATOM 753 N N . ARG A 1 95 ? 39.435 16.986 -13.670 1.00 41.31 95 ARG A N 1
ATOM 754 C CA . ARG A 1 95 ? 39.074 16.503 -15.014 1.00 41.31 95 ARG A CA 1
ATOM 755 C C . ARG A 1 95 ? 40.325 16.445 -15.877 1.00 41.31 95 ARG A C 1
ATOM 757 O O . ARG A 1 95 ? 40.793 17.476 -16.352 1.00 41.31 95 ARG A O 1
ATOM 764 N N . LEU A 1 96 ? 40.851 15.245 -16.106 1.00 42.66 96 LEU A N 1
ATOM 765 C CA . LEU A 1 96 ? 41.952 15.045 -17.043 1.00 42.66 96 LEU A CA 1
ATOM 766 C C . LEU A 1 96 ? 41.385 14.831 -18.454 1.00 42.66 96 LEU A C 1
ATOM 768 O O . LEU A 1 96 ? 40.714 13.834 -18.722 1.00 42.66 96 LEU A O 1
ATOM 772 N N . LYS A 1 97 ? 41.641 15.763 -19.379 1.00 42.06 97 LYS A N 1
ATOM 773 C CA . LYS A 1 97 ? 41.272 15.591 -20.791 1.00 42.06 97 LYS A CA 1
ATOM 774 C C . LYS A 1 97 ? 42.411 14.878 -21.523 1.00 42.06 97 LYS A C 1
ATOM 776 O O . LYS A 1 97 ? 43.340 15.514 -22.010 1.00 42.06 97 LYS A O 1
ATOM 781 N N . VAL A 1 98 ? 42.353 13.549 -21.587 1.00 44.25 98 VAL A N 1
ATOM 782 C CA . VAL A 1 98 ? 43.304 12.760 -22.386 1.00 44.25 98 VAL A CA 1
ATOM 783 C C . VAL A 1 98 ? 42.930 12.899 -23.858 1.00 44.25 98 VAL A C 1
ATOM 785 O O . VAL A 1 98 ? 41.863 12.460 -24.277 1.00 44.25 98 VAL A O 1
ATOM 788 N N . THR A 1 99 ? 43.807 13.518 -24.647 1.00 37.62 99 THR A N 1
ATOM 789 C CA . THR A 1 99 ? 43.624 13.641 -26.098 1.00 37.62 99 THR A CA 1
ATOM 790 C C . THR A 1 99 ? 44.502 12.600 -26.778 1.00 37.62 99 THR A C 1
ATOM 792 O O . THR A 1 99 ? 45.725 12.708 -26.750 1.00 37.62 99 THR A O 1
ATOM 795 N N . ILE A 1 100 ? 43.895 11.570 -27.367 1.00 45.62 100 ILE A N 1
ATOM 796 C CA . ILE A 1 100 ? 44.623 10.555 -28.135 1.00 45.62 100 ILE A CA 1
ATOM 797 C C . ILE A 1 100 ? 44.686 11.042 -29.584 1.00 45.62 100 ILE A C 1
ATOM 799 O O . ILE A 1 100 ? 43.680 11.037 -30.295 1.00 45.62 100 ILE A O 1
ATOM 803 N N . SER A 1 101 ? 45.857 11.498 -30.036 1.00 40.50 101 SER A N 1
ATOM 804 C CA . SER A 1 101 ? 46.053 11.836 -31.447 1.00 40.50 101 SER A CA 1
ATOM 805 C C . SER A 1 101 ? 46.316 10.561 -32.246 1.00 40.50 101 SER A C 1
ATOM 807 O O . SER A 1 101 ? 47.394 9.976 -32.154 1.00 40.50 101 SER A O 1
ATOM 809 N N . TYR A 1 102 ? 45.343 10.131 -33.045 1.00 52.22 102 TYR A N 1
ATOM 810 C CA . TYR A 1 102 ? 45.559 9.063 -34.015 1.00 52.22 102 TYR A CA 1
ATOM 811 C C . TYR A 1 102 ? 46.231 9.646 -35.260 1.00 52.22 102 TYR A C 1
ATOM 813 O O . TYR A 1 102 ? 45.620 10.435 -35.983 1.00 52.22 102 TYR A O 1
ATOM 821 N N . GLN A 1 103 ? 47.489 9.279 -35.498 1.00 50.50 103 GLN A N 1
ATOM 822 C CA . GLN A 1 103 ? 48.122 9.493 -36.796 1.00 50.50 103 GLN A CA 1
ATOM 823 C C . GLN A 1 103 ? 47.666 8.356 -37.719 1.00 50.50 103 GLN A C 1
ATOM 825 O O . GLN A 1 103 ? 47.790 7.192 -37.326 1.00 50.50 103 GLN A O 1
ATOM 830 N N . PRO A 1 104 ? 47.110 8.638 -38.912 1.00 59.34 104 PRO A N 1
ATOM 831 C CA . PRO A 1 104 ? 46.757 7.582 -39.848 1.00 59.34 104 PRO A CA 1
ATOM 832 C C . PRO A 1 104 ? 48.024 6.797 -40.189 1.00 59.34 104 PRO A C 1
ATOM 834 O O . PRO A 1 104 ? 48.997 7.358 -40.691 1.00 59.34 104 PRO A O 1
ATOM 837 N N . ASN A 1 105 ? 48.028 5.499 -39.888 1.00 64.81 105 ASN A N 1
ATOM 838 C CA . ASN A 1 105 ? 49.179 4.638 -40.130 1.00 64.81 105 ASN A CA 1
ATOM 839 C C . ASN A 1 105 ? 49.233 4.242 -41.615 1.00 64.81 105 ASN A C 1
ATOM 841 O O . ASN A 1 105 ? 48.966 3.105 -41.995 1.00 64.81 105 ASN A O 1
ATOM 845 N N . ILE A 1 106 ? 49.530 5.224 -42.468 1.00 68.56 106 ILE A N 1
ATOM 846 C CA . ILE A 1 106 ? 49.650 5.057 -43.923 1.00 68.56 106 ILE A CA 1
ATOM 847 C C . ILE A 1 106 ? 50.785 4.069 -44.248 1.00 68.56 106 ILE A C 1
ATOM 849 O O . ILE A 1 106 ? 50.711 3.342 -45.234 1.00 68.56 106 ILE A O 1
ATOM 853 N N . THR A 1 107 ? 51.798 3.987 -43.381 1.00 58.28 107 THR A N 1
ATOM 854 C CA . THR A 1 107 ? 52.932 3.059 -43.486 1.00 58.28 107 THR A CA 1
ATOM 855 C C . THR A 1 107 ? 52.551 1.581 -43.355 1.00 58.28 107 THR A C 1
ATOM 857 O O . THR A 1 107 ? 53.323 0.735 -43.791 1.00 58.28 107 THR A O 1
ATOM 860 N N . ASN A 1 108 ? 51.361 1.258 -42.836 1.00 66.81 108 ASN A N 1
ATOM 861 C CA . ASN A 1 108 ? 50.860 -0.119 -42.743 1.00 66.81 108 ASN A CA 1
ATOM 862 C C . ASN A 1 108 ? 50.087 -0.588 -43.990 1.00 66.81 108 ASN A C 1
ATOM 864 O O . ASN A 1 108 ? 49.606 -1.721 -44.015 1.00 66.81 108 ASN A O 1
ATOM 868 N N . ILE A 1 109 ? 49.923 0.254 -45.016 1.00 77.31 109 ILE A N 1
ATOM 869 C CA . ILE A 1 109 ? 49.262 -0.157 -46.260 1.00 77.31 109 ILE A CA 1
ATOM 870 C C . ILE A 1 109 ? 50.237 -1.027 -47.061 1.00 77.31 109 ILE A C 1
ATOM 872 O O . ILE A 1 109 ? 51.151 -0.524 -47.715 1.00 77.31 109 ILE A O 1
ATOM 876 N N . VAL A 1 110 ? 50.036 -2.344 -47.003 1.00 79.00 110 VAL A N 1
ATOM 877 C CA . VAL A 1 110 ? 50.878 -3.326 -47.693 1.00 79.00 110 VAL A CA 1
ATOM 878 C C . VAL A 1 110 ? 50.631 -3.263 -49.201 1.00 79.00 110 VAL A C 1
ATOM 880 O O . VAL A 1 110 ? 49.510 -3.425 -49.676 1.00 79.00 110 VAL A O 1
ATOM 883 N N . ASN A 1 111 ? 51.696 -3.039 -49.969 1.00 83.94 111 ASN A N 1
ATOM 884 C CA . ASN A 1 111 ? 51.679 -3.007 -51.435 1.00 83.94 111 ASN A CA 1
ATOM 885 C C . ASN A 1 111 ? 52.272 -4.277 -52.081 1.00 83.94 111 ASN A C 1
ATOM 887 O O . ASN A 1 111 ? 52.474 -4.305 -53.299 1.00 83.94 111 ASN A O 1
ATOM 891 N N . TYR A 1 112 ? 52.507 -5.318 -51.279 1.00 88.62 112 TYR A N 1
ATOM 892 C CA . TYR A 1 112 ? 52.993 -6.635 -51.687 1.00 88.62 112 TYR A CA 1
ATOM 893 C C . TYR A 1 112 ? 51.929 -7.717 -51.464 1.00 88.62 112 TYR A C 1
ATOM 895 O O . TYR A 1 112 ? 51.087 -7.628 -50.572 1.00 88.62 112 TYR A O 1
ATOM 903 N N . CYS A 1 113 ? 51.971 -8.743 -52.302 1.00 90.38 113 CYS A N 1
ATOM 904 C CA . CYS A 1 113 ? 51.159 -9.939 -52.195 1.00 90.38 113 CYS A CA 1
ATOM 905 C C . CYS A 1 113 ? 51.575 -10.746 -50.968 1.00 90.38 113 CYS A C 1
ATOM 907 O O . CYS A 1 113 ? 52.739 -11.107 -50.838 1.00 90.38 113 CYS A O 1
ATOM 909 N N . HIS A 1 114 ? 50.615 -11.064 -50.102 1.00 86.44 114 HIS A N 1
ATOM 910 C CA . HIS A 1 114 ? 50.869 -11.825 -48.876 1.00 86.44 114 HIS A CA 1
ATOM 911 C C . HIS A 1 114 ? 51.314 -13.270 -49.129 1.00 86.44 114 HIS A C 1
ATOM 913 O O . HIS A 1 114 ? 51.974 -13.856 -48.281 1.00 86.44 114 HIS A O 1
ATOM 919 N N . GLU A 1 115 ? 50.956 -13.839 -50.279 1.00 89.00 115 GLU A N 1
ATOM 920 C CA . GLU A 1 115 ? 51.240 -15.241 -50.611 1.00 89.00 115 GLU A CA 1
ATOM 921 C C . GLU A 1 115 ? 52.572 -15.417 -51.346 1.00 89.00 115 GLU A C 1
ATOM 923 O O . GLU A 1 115 ? 53.216 -16.452 -51.222 1.00 89.00 115 GLU A O 1
ATOM 928 N N . HIS A 1 116 ? 52.997 -14.400 -52.100 1.00 90.94 116 HIS A N 1
ATOM 929 C CA . HIS A 1 116 ? 54.139 -14.497 -53.013 1.00 90.94 116 HIS A CA 1
ATOM 930 C C . HIS A 1 116 ? 55.228 -13.445 -52.755 1.00 90.94 116 HIS A C 1
ATOM 932 O O . HIS A 1 116 ? 56.188 -13.384 -53.516 1.00 90.94 116 HIS A O 1
ATOM 938 N N . ASP A 1 117 ? 55.056 -12.584 -51.746 1.00 88.44 117 ASP A N 1
ATOM 939 C CA . ASP A 1 117 ? 55.968 -11.490 -51.360 1.00 88.44 117 ASP A CA 1
ATOM 940 C C . ASP A 1 117 ? 56.388 -10.565 -52.527 1.00 88.44 117 ASP A C 1
ATOM 942 O O . ASP A 1 117 ? 57.455 -9.958 -52.560 1.00 88.44 117 ASP A O 1
ATOM 946 N N . MET A 1 118 ? 55.521 -10.451 -53.538 1.00 89.81 118 MET A N 1
ATOM 947 C CA . MET A 1 118 ? 55.750 -9.657 -54.747 1.00 89.81 118 MET A CA 1
ATOM 948 C C . MET A 1 118 ? 54.799 -8.472 -54.825 1.00 89.81 118 MET A C 1
ATOM 950 O O . MET A 1 118 ? 53.627 -8.580 -54.472 1.00 89.81 118 MET A O 1
ATOM 954 N N . LYS A 1 119 ? 55.270 -7.338 -55.352 1.00 91.56 119 LYS A N 1
ATOM 955 C CA . LYS A 1 119 ? 54.456 -6.123 -55.480 1.00 91.56 119 LYS A CA 1
ATOM 956 C C . LYS A 1 119 ? 53.207 -6.375 -56.331 1.00 91.56 119 LYS A C 1
ATOM 958 O O . LYS A 1 119 ? 53.280 -7.022 -57.376 1.00 91.56 119 LYS A O 1
ATOM 963 N N . TYR A 1 120 ? 52.072 -5.813 -55.923 1.00 92.75 120 TYR A N 1
ATOM 964 C CA . TYR A 1 120 ? 50.873 -5.819 -56.760 1.00 92.75 120 TYR A CA 1
ATOM 965 C C . TYR A 1 120 ? 51.093 -4.970 -58.019 1.00 92.75 120 TYR A C 1
ATOM 967 O O . TYR A 1 120 ? 51.429 -3.785 -57.937 1.00 92.75 120 TYR A O 1
ATOM 975 N N . THR A 1 121 ? 50.885 -5.570 -59.191 1.00 92.38 121 THR A N 1
ATOM 976 C CA . THR A 1 121 ? 51.053 -4.914 -60.502 1.00 92.38 121 THR A CA 1
ATOM 977 C C . THR A 1 121 ? 49.773 -4.922 -61.331 1.00 92.38 121 THR A C 1
ATOM 979 O O . THR A 1 121 ? 49.644 -4.135 -62.272 1.00 92.38 121 THR A O 1
ATOM 982 N N . ASN A 1 122 ? 48.803 -5.763 -60.970 1.00 92.31 122 ASN A N 1
ATOM 983 C CA . ASN A 1 122 ? 47.589 -6.007 -61.738 1.00 92.31 122 ASN A CA 1
ATOM 984 C C . ASN A 1 122 ? 46.348 -6.017 -60.830 1.00 92.31 122 ASN A C 1
ATOM 986 O O . ASN A 1 122 ? 46.454 -6.132 -59.609 1.00 92.31 122 ASN A O 1
ATOM 990 N N . TYR A 1 123 ? 45.168 -5.897 -61.431 1.00 91.19 123 TYR A N 1
ATOM 991 C CA . TYR A 1 123 ? 43.867 -6.026 -60.779 1.00 91.19 123 TYR A CA 1
ATOM 992 C C . TYR A 1 123 ? 42.992 -6.972 -61.599 1.00 91.19 123 TYR A C 1
ATOM 994 O O . TYR A 1 123 ? 42.909 -6.832 -62.820 1.00 91.19 123 TYR A O 1
ATOM 1002 N N . CYS A 1 124 ? 42.353 -7.931 -60.937 1.00 91.06 124 CYS A N 1
ATOM 1003 C CA . CYS A 1 124 ? 41.415 -8.858 -61.555 1.00 91.06 124 CYS A CA 1
ATOM 1004 C C . CYS A 1 124 ? 39.976 -8.388 -61.273 1.00 91.06 124 CYS A C 1
ATOM 1006 O O . CYS A 1 124 ? 39.533 -8.518 -60.131 1.00 91.06 124 CYS A O 1
ATOM 1008 N N . PRO A 1 125 ? 39.222 -7.891 -62.274 1.00 85.69 125 PRO A N 1
ATOM 1009 C CA . PRO A 1 125 ? 37.836 -7.457 -62.089 1.00 85.69 125 PRO A CA 1
ATOM 1010 C C . PRO A 1 125 ? 36.897 -8.602 -61.705 1.00 85.69 125 PRO A C 1
ATOM 1012 O O . PRO A 1 125 ? 36.017 -8.413 -60.879 1.00 85.69 125 PRO A O 1
ATOM 1015 N N . HIS A 1 126 ? 37.124 -9.807 -62.241 1.00 84.94 126 HIS A N 1
ATOM 1016 C CA . HIS A 1 126 ? 36.311 -10.991 -61.935 1.00 84.94 126 HIS A CA 1
ATOM 1017 C C . HIS A 1 126 ? 36.280 -11.348 -60.446 1.00 84.94 126 HIS A C 1
ATOM 1019 O O . HIS A 1 126 ? 35.290 -11.890 -59.966 1.00 84.94 126 HIS A O 1
ATOM 1025 N N . HIS A 1 127 ? 37.370 -11.071 -59.731 1.00 86.00 127 HIS A N 1
ATOM 1026 C CA . HIS A 1 127 ? 37.515 -11.395 -58.313 1.00 86.00 127 HIS A CA 1
ATOM 1027 C C . HIS A 1 127 ? 37.612 -10.154 -57.425 1.00 86.00 127 HIS A C 1
ATOM 1029 O O . HIS A 1 127 ? 37.784 -10.293 -56.218 1.00 86.00 127 HIS A O 1
ATOM 1035 N N . GLU A 1 128 ? 37.565 -8.967 -58.030 1.00 86.31 128 GLU A N 1
ATOM 1036 C CA . GLU A 1 128 ? 37.762 -7.662 -57.402 1.00 86.31 128 GLU A CA 1
ATOM 1037 C C . GLU A 1 128 ? 39.013 -7.569 -56.502 1.00 86.31 128 GLU A C 1
ATOM 1039 O O . GLU A 1 128 ? 38.998 -6.946 -55.440 1.00 86.31 128 GLU A O 1
ATOM 1044 N N . LYS A 1 129 ? 40.129 -8.179 -56.927 1.00 88.38 129 LYS A N 1
ATOM 1045 C CA . LYS A 1 129 ? 41.362 -8.306 -56.123 1.00 88.38 129 LYS A CA 1
ATOM 1046 C C . LYS A 1 129 ? 42.605 -7.776 -56.831 1.00 88.38 129 LYS A C 1
ATOM 1048 O O . LYS A 1 129 ? 42.713 -7.805 -58.056 1.00 88.38 129 LYS A O 1
ATOM 1053 N N . LEU A 1 130 ? 43.566 -7.313 -56.029 1.00 90.38 130 LEU A N 1
ATOM 1054 C CA . LEU A 1 130 ? 44.917 -6.986 -56.484 1.00 90.38 130 LEU A CA 1
ATOM 1055 C C . LEU A 1 130 ? 45.716 -8.274 -56.719 1.00 90.38 130 LEU A C 1
ATOM 1057 O O . LEU A 1 130 ? 45.662 -9.194 -55.906 1.00 90.38 130 LEU A O 1
ATOM 1061 N N . CYS A 1 131 ? 46.491 -8.319 -57.802 1.00 91.50 131 CYS A N 1
ATOM 1062 C CA . CYS A 1 131 ? 47.274 -9.486 -58.203 1.00 91.50 131 CYS A CA 1
ATOM 1063 C C . CYS A 1 131 ? 48.749 -9.104 -58.402 1.00 91.50 131 CYS A C 1
ATOM 1065 O O . CYS A 1 131 ? 49.068 -8.074 -59.008 1.00 91.50 131 CYS A O 1
ATOM 1067 N N . CYS A 1 132 ? 49.656 -9.943 -57.898 1.00 94.38 132 CYS A N 1
ATOM 1068 C CA . CYS A 1 132 ? 51.052 -9.948 -58.336 1.00 94.38 132 CYS A CA 1
ATOM 1069 C C . CYS A 1 132 ? 51.207 -10.863 -59.569 1.00 94.38 132 CYS A C 1
ATOM 1071 O O . CYS A 1 132 ? 50.281 -11.623 -59.874 1.00 94.38 132 CYS A O 1
ATOM 1073 N N . PRO A 1 133 ? 52.358 -10.849 -60.266 1.00 92.88 133 PRO A N 1
ATOM 1074 C CA . PRO A 1 133 ? 52.565 -11.696 -61.438 1.00 92.88 133 PRO A CA 1
ATOM 1075 C C . PRO A 1 133 ? 52.351 -13.197 -61.179 1.00 92.88 133 PRO A C 1
ATOM 1077 O O . PRO A 1 133 ? 51.757 -13.856 -62.023 1.00 92.88 133 PRO A O 1
ATOM 1080 N N . ALA A 1 134 ? 52.746 -13.739 -60.017 1.00 92.88 134 ALA A N 1
ATOM 1081 C CA . ALA A 1 134 ? 52.514 -15.159 -59.705 1.00 92.88 134 ALA A CA 1
ATOM 1082 C C . ALA A 1 134 ? 51.025 -15.506 -59.574 1.00 92.88 134 ALA A C 1
ATOM 1084 O O . ALA A 1 134 ? 50.586 -16.477 -60.184 1.00 92.88 134 ALA A O 1
ATOM 1085 N N . CYS A 1 135 ? 50.231 -14.684 -58.874 1.00 93.44 135 CYS A N 1
ATOM 1086 C CA . CYS A 1 135 ? 48.782 -14.900 -58.740 1.00 93.44 135 CYS A CA 1
ATOM 1087 C C . CYS A 1 135 ? 48.080 -14.992 -60.104 1.00 93.44 135 CYS A C 1
ATOM 1089 O O . CYS A 1 135 ? 47.086 -15.697 -60.244 1.00 93.44 135 CYS A O 1
ATOM 1091 N N . ILE A 1 136 ? 48.589 -14.289 -61.125 1.00 91.25 136 ILE A N 1
ATOM 1092 C CA . ILE A 1 136 ? 48.032 -14.352 -62.482 1.00 91.25 136 ILE A CA 1
ATOM 1093 C C . ILE A 1 136 ? 48.188 -15.752 -63.078 1.00 91.25 136 ILE A C 1
ATOM 1095 O O . ILE A 1 136 ? 47.243 -16.275 -63.660 1.00 91.25 136 ILE A O 1
ATOM 1099 N N . TYR A 1 137 ? 49.357 -16.370 -62.910 1.00 90.12 137 TYR A N 1
ATOM 1100 C CA . TYR A 1 137 ? 49.646 -17.693 -63.465 1.00 90.12 137 TYR A CA 1
ATOM 1101 C C . TYR A 1 137 ? 49.039 -18.840 -62.652 1.00 90.12 137 TYR A C 1
ATOM 1103 O O . TYR A 1 137 ? 48.706 -19.877 -63.227 1.00 90.12 137 TYR A O 1
ATOM 1111 N N . VAL A 1 138 ? 48.905 -18.668 -61.334 1.00 90.69 138 VAL A N 1
ATOM 1112 C CA . VAL A 1 138 ? 48.422 -19.722 -60.433 1.00 90.69 138 VAL A CA 1
ATOM 1113 C C . VAL A 1 138 ? 46.897 -19.675 -60.310 1.00 90.69 138 VAL A C 1
ATOM 1115 O O . VAL A 1 138 ? 46.219 -20.618 -60.722 1.00 90.69 138 VAL A O 1
ATOM 1118 N N . ASP A 1 139 ? 46.355 -18.553 -59.836 1.00 88.38 139 ASP A N 1
ATOM 1119 C CA . ASP A 1 139 ? 44.958 -18.455 -59.387 1.00 88.38 139 ASP A CA 1
ATOM 1120 C C . ASP A 1 139 ? 44.038 -17.772 -60.402 1.00 88.38 139 ASP A C 1
ATOM 1122 O O . ASP A 1 139 ? 42.833 -18.021 -60.433 1.00 88.38 139 ASP A O 1
ATOM 1126 N N . HIS A 1 140 ? 44.595 -16.927 -61.272 1.00 90.38 140 HIS A N 1
ATOM 1127 C CA . HIS A 1 140 ? 43.826 -16.143 -62.241 1.00 90.38 140 HIS A CA 1
ATOM 1128 C C . HIS A 1 140 ? 44.102 -16.519 -63.704 1.00 90.38 140 HIS A C 1
ATOM 1130 O O . HIS A 1 140 ? 43.744 -15.761 -64.602 1.00 90.38 140 HIS A O 1
ATOM 1136 N N . LYS A 1 141 ? 44.660 -17.710 -63.971 1.00 88.88 141 LYS A N 1
ATOM 1137 C CA . LYS A 1 141 ? 45.036 -18.164 -65.329 1.00 88.88 141 LYS A CA 1
ATOM 1138 C C . LYS A 1 141 ? 43.878 -18.213 -66.331 1.00 88.88 141 LYS A C 1
ATOM 1140 O O . LYS A 1 141 ? 44.098 -18.137 -67.534 1.00 88.88 141 LYS A O 1
ATOM 1145 N N . ASN A 1 142 ? 42.653 -18.352 -65.823 1.00 91.88 142 ASN A N 1
ATOM 1146 C CA . ASN A 1 142 ? 41.425 -18.407 -66.616 1.00 91.88 142 ASN A CA 1
ATOM 1147 C C . ASN A 1 142 ? 40.671 -17.062 -66.639 1.00 91.88 142 ASN A C 1
ATOM 1149 O O . ASN A 1 142 ? 39.594 -16.984 -67.222 1.00 91.88 142 ASN A O 1
ATOM 1153 N N . CYS A 1 143 ? 41.183 -16.015 -65.984 1.00 92.31 143 CYS A N 1
ATOM 1154 C CA . CYS A 1 143 ? 40.574 -14.687 -66.019 1.00 92.31 143 CYS A CA 1
ATOM 1155 C C . CYS A 1 143 ? 41.013 -13.949 -67.285 1.00 92.31 143 CYS A C 1
ATOM 1157 O O . CYS A 1 143 ? 42.204 -13.740 -67.501 1.00 92.31 143 CYS A O 1
ATOM 1159 N N . THR A 1 144 ? 40.055 -13.516 -68.100 1.00 85.56 144 THR A N 1
ATOM 1160 C CA . THR A 1 144 ? 40.316 -12.904 -69.412 1.00 85.56 144 THR A CA 1
ATOM 1161 C C . THR A 1 144 ? 40.676 -11.421 -69.344 1.00 85.56 144 THR A C 1
ATOM 1163 O O . THR A 1 144 ? 41.418 -10.936 -70.191 1.00 85.56 144 THR A O 1
ATOM 1166 N N . ASP A 1 145 ? 40.222 -10.711 -68.307 1.00 87.31 145 ASP A N 1
ATOM 1167 C CA . ASP A 1 145 ? 40.232 -9.240 -68.267 1.00 87.31 145 ASP A CA 1
ATOM 1168 C C . ASP A 1 145 ? 41.109 -8.668 -67.146 1.00 87.31 145 ASP A C 1
ATOM 1170 O O . ASP A 1 145 ? 40.705 -7.783 -66.393 1.00 87.31 145 ASP A O 1
ATOM 1174 N N . ILE A 1 146 ? 42.326 -9.191 -66.983 1.00 89.06 146 ILE A N 1
ATOM 1175 C CA . ILE A 1 146 ? 43.254 -8.692 -65.961 1.00 89.06 146 ILE A CA 1
ATOM 1176 C C . ILE A 1 146 ? 43.815 -7.332 -66.391 1.00 89.06 146 ILE A C 1
ATOM 1178 O O . ILE A 1 146 ? 44.522 -7.207 -67.390 1.00 89.06 146 ILE A O 1
ATOM 1182 N N . LEU A 1 147 ? 43.549 -6.305 -65.588 1.00 87.75 147 LEU A N 1
ATOM 1183 C CA . LEU A 1 147 ? 43.963 -4.935 -65.865 1.00 87.75 147 LEU A CA 1
ATOM 1184 C C . LEU A 1 147 ? 45.311 -4.628 -65.210 1.00 87.75 147 LEU A C 1
ATOM 1186 O O . LEU A 1 147 ? 45.598 -5.061 -64.093 1.00 87.75 147 LEU A O 1
ATOM 1190 N N . LEU A 1 148 ? 46.137 -3.819 -65.877 1.00 88.50 148 LEU A N 1
ATOM 1191 C CA . LEU A 1 148 ? 47.315 -3.223 -65.247 1.00 88.50 148 LEU A CA 1
ATOM 1192 C C . LEU A 1 148 ? 46.867 -2.260 -64.145 1.00 88.50 148 LEU A C 1
ATOM 1194 O O . LEU A 1 148 ? 46.088 -1.335 -64.393 1.00 88.50 148 LEU A O 1
ATOM 1198 N N . LEU A 1 149 ? 47.405 -2.433 -62.938 1.00 85.25 149 LEU A N 1
ATOM 1199 C CA . LEU A 1 149 ? 46.974 -1.685 -61.757 1.00 85.25 149 LEU A CA 1
ATOM 1200 C C . LEU A 1 149 ? 47.133 -0.170 -61.951 1.00 85.25 149 LEU A C 1
ATOM 1202 O O . LEU A 1 149 ? 46.261 0.599 -61.563 1.00 85.25 149 LEU A O 1
ATOM 1206 N N . GLN A 1 150 ? 48.184 0.271 -62.647 1.00 80.38 150 GLN A N 1
ATOM 1207 C CA . GLN A 1 150 ? 48.394 1.683 -62.989 1.00 80.38 150 GLN A CA 1
ATOM 1208 C C . GLN A 1 150 ? 47.231 2.315 -63.775 1.00 80.38 150 GLN A C 1
ATOM 1210 O O . GLN A 1 150 ? 47.016 3.518 -63.669 1.00 80.38 150 GLN A O 1
ATOM 1215 N N . HIS 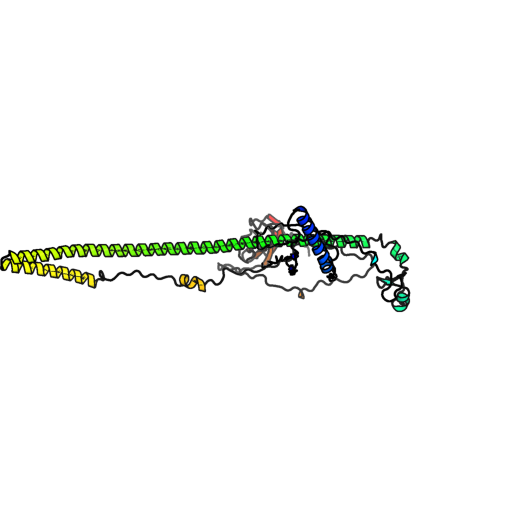A 1 151 ? 46.481 1.538 -64.564 1.00 77.56 151 HIS A N 1
ATOM 1216 C CA . HIS A 1 151 ? 45.330 2.040 -65.321 1.00 77.56 151 HIS A CA 1
ATOM 1217 C C . HIS A 1 151 ? 44.083 2.157 -64.441 1.00 77.56 151 HIS A C 1
ATOM 1219 O O . HIS A 1 151 ? 43.297 3.078 -64.637 1.00 77.56 151 HIS A O 1
ATOM 1225 N N . VAL A 1 152 ? 43.960 1.299 -63.427 1.00 77.25 152 VAL A N 1
ATOM 1226 C CA . VAL A 1 152 ? 42.883 1.338 -62.425 1.00 77.25 152 VAL A CA 1
ATOM 1227 C C . VAL A 1 152 ? 43.119 2.454 -61.396 1.00 77.25 152 VAL A C 1
ATOM 1229 O O . VAL A 1 152 ? 42.189 3.123 -60.960 1.00 77.25 152 VAL A O 1
ATOM 1232 N N . LEU A 1 153 ? 44.380 2.718 -61.036 1.00 76.88 153 LEU A N 1
ATOM 1233 C CA . LEU A 1 153 ? 44.739 3.695 -60.002 1.00 76.88 153 LEU A CA 1
ATOM 1234 C C . LEU A 1 153 ? 44.596 5.164 -60.428 1.00 76.88 153 LEU A C 1
ATOM 1236 O O . LEU A 1 153 ? 44.501 6.024 -59.550 1.00 76.88 153 LEU A O 1
ATOM 1240 N N . LYS A 1 154 ? 44.567 5.474 -61.736 1.00 69.12 154 LYS A N 1
ATOM 1241 C CA . LYS A 1 154 ? 44.516 6.862 -62.250 1.00 69.12 154 LYS A CA 1
ATOM 1242 C C . LYS A 1 154 ? 43.316 7.658 -61.731 1.00 69.12 154 LY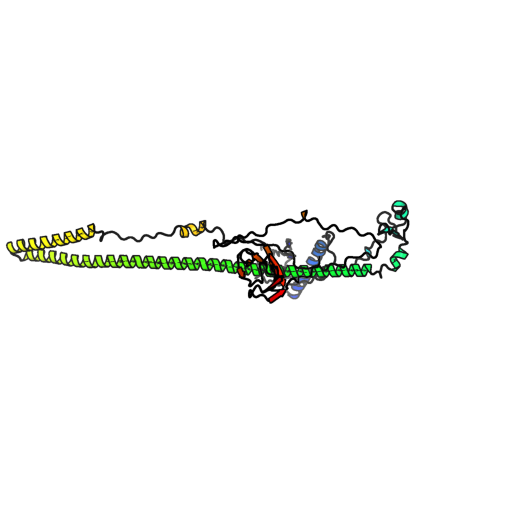S A C 1
ATOM 1244 O O . LYS A 1 154 ? 43.417 8.874 -61.608 1.00 69.12 154 LYS A O 1
ATOM 1249 N N . THR A 1 155 ? 42.219 6.984 -61.395 1.00 65.62 155 THR A N 1
ATOM 1250 C CA . THR A 1 155 ? 40.989 7.605 -60.886 1.00 65.62 155 THR A CA 1
ATOM 1251 C C . THR A 1 155 ? 40.668 7.217 -59.446 1.00 65.62 155 THR A C 1
ATOM 1253 O O . THR A 1 155 ? 39.712 7.733 -58.890 1.00 65.62 155 THR A O 1
ATOM 1256 N N . ALA A 1 156 ? 41.458 6.357 -58.791 1.00 70.38 156 ALA A N 1
ATOM 1257 C CA . ALA A 1 156 ? 41.112 5.813 -57.474 1.00 70.38 156 ALA A CA 1
ATOM 1258 C C . ALA A 1 156 ? 40.983 6.898 -56.389 1.00 70.38 156 ALA A C 1
ATOM 1260 O O . ALA A 1 156 ? 40.017 6.901 -55.628 1.00 70.38 156 ALA A O 1
ATOM 1261 N N . LYS A 1 157 ? 41.917 7.861 -56.356 1.00 70.44 157 LYS A N 1
ATOM 1262 C CA . LYS A 1 157 ? 41.906 8.977 -55.389 1.00 70.44 157 LYS A CA 1
ATOM 1263 C C . LYS A 1 157 ? 40.819 10.019 -55.660 1.00 70.44 157 LYS A C 1
ATOM 1265 O O . LYS A 1 157 ? 40.424 10.717 -54.739 1.00 70.44 157 LYS A O 1
ATOM 1270 N N . THR A 1 158 ? 40.382 10.139 -56.909 1.00 68.06 158 THR A N 1
ATOM 1271 C CA . THR A 1 158 ? 39.356 11.090 -57.361 1.00 68.06 158 THR A CA 1
ATOM 1272 C C . THR A 1 158 ? 38.019 10.402 -57.637 1.00 68.06 158 THR A C 1
ATOM 1274 O O . THR A 1 158 ? 37.119 11.001 -58.220 1.00 68.06 158 THR A O 1
ATOM 1277 N N . SER A 1 159 ? 37.890 9.127 -57.258 1.00 71.69 159 SER A N 1
ATOM 1278 C CA . SER A 1 159 ? 36.682 8.348 -57.490 1.00 71.69 159 SER A CA 1
ATOM 1279 C C . SER A 1 159 ? 35.611 8.725 -56.473 1.00 71.69 159 SER A C 1
ATOM 1281 O O . SER A 1 159 ? 35.879 8.815 -55.275 1.00 71.69 159 SER A O 1
ATOM 1283 N N . ALA A 1 160 ? 34.365 8.813 -56.941 1.00 76.44 160 ALA A N 1
ATOM 1284 C CA . ALA A 1 160 ? 33.190 8.999 -56.087 1.00 76.44 160 ALA A CA 1
ATOM 1285 C C . ALA A 1 160 ? 33.009 7.872 -55.045 1.00 76.44 160 ALA A C 1
ATOM 1287 O O . ALA A 1 160 ? 32.196 7.993 -54.130 1.00 76.44 160 ALA A O 1
ATOM 1288 N N . LEU A 1 161 ? 33.755 6.764 -55.168 1.00 78.06 161 LEU A N 1
ATOM 1289 C CA . LEU A 1 161 ? 33.757 5.669 -54.204 1.00 78.06 161 LEU A CA 1
ATOM 1290 C C . LEU A 1 161 ? 34.300 6.114 -52.841 1.00 78.06 161 LEU A C 1
ATOM 1292 O O . LEU A 1 161 ? 33.688 5.786 -51.827 1.00 78.06 161 LEU A O 1
ATOM 1296 N N . LEU A 1 162 ? 35.417 6.851 -52.803 1.00 80.38 162 LEU A N 1
ATOM 1297 C CA . LEU A 1 162 ? 35.980 7.334 -51.537 1.00 80.38 162 LEU A CA 1
ATOM 1298 C C . LEU A 1 162 ? 35.046 8.352 -50.879 1.00 80.38 162 LEU A C 1
ATOM 1300 O O . LEU A 1 162 ? 34.781 8.226 -49.685 1.00 80.38 162 LEU A O 1
ATOM 1304 N N . ASP A 1 163 ? 34.455 9.257 -51.663 1.00 81.75 163 ASP A N 1
ATOM 1305 C CA . ASP A 1 163 ? 33.446 10.208 -51.178 1.00 81.75 163 ASP A CA 1
ATOM 1306 C C . ASP A 1 163 ? 32.201 9.482 -50.641 1.00 81.75 163 ASP A C 1
ATOM 1308 O O . ASP A 1 163 ? 31.669 9.826 -49.587 1.00 81.75 163 ASP A O 1
ATOM 1312 N N . SER A 1 164 ? 31.746 8.423 -51.323 1.00 82.44 164 SER A N 1
ATOM 1313 C CA . SER A 1 164 ? 30.620 7.592 -50.877 1.00 82.44 164 SER A CA 1
ATOM 1314 C C . SER A 1 164 ? 30.923 6.855 -49.571 1.00 82.44 164 SER A C 1
ATOM 1316 O O . SER A 1 164 ? 30.063 6.790 -48.689 1.00 82.44 164 SER A O 1
ATOM 1318 N N . ILE A 1 165 ? 32.135 6.310 -49.425 1.00 82.81 165 ILE A N 1
ATOM 1319 C CA . ILE A 1 165 ? 32.582 5.673 -48.181 1.00 82.81 165 ILE A CA 1
ATOM 1320 C C . ILE A 1 165 ? 32.656 6.717 -47.064 1.00 82.81 165 ILE A C 1
ATOM 1322 O O . ILE A 1 165 ? 32.150 6.465 -45.972 1.00 82.81 165 ILE A O 1
ATOM 1326 N N . GLU A 1 166 ? 33.222 7.895 -47.329 1.00 83.62 166 GLU A N 1
ATOM 1327 C CA . GLU A 1 166 ? 33.305 8.979 -46.350 1.00 83.62 166 GLU A CA 1
ATOM 1328 C C . GLU A 1 166 ? 31.912 9.429 -45.886 1.00 83.62 166 GLU A C 1
ATOM 1330 O O . GLU A 1 166 ? 31.674 9.554 -44.683 1.00 83.62 166 GLU A O 1
ATOM 1335 N N . LEU A 1 167 ? 30.970 9.616 -46.815 1.00 86.00 167 LEU A N 1
ATOM 1336 C CA . LEU A 1 167 ? 29.577 9.937 -46.500 1.00 86.00 167 LEU A CA 1
ATOM 1337 C C . LEU A 1 167 ? 28.918 8.834 -45.667 1.00 86.00 167 LEU A C 1
ATOM 1339 O O . LEU A 1 167 ? 28.302 9.132 -44.648 1.00 86.00 167 LEU A O 1
ATOM 1343 N N . SER A 1 168 ? 29.114 7.563 -46.027 1.00 85.38 168 SER A N 1
ATOM 1344 C CA . SER A 1 168 ? 28.589 6.436 -45.248 1.00 85.38 168 SER A CA 1
ATOM 1345 C C . SER A 1 168 ? 29.165 6.395 -43.830 1.00 85.38 168 SER A C 1
ATOM 1347 O O . SER A 1 168 ? 28.440 6.091 -42.885 1.00 85.38 168 SER A O 1
ATOM 1349 N N . ILE A 1 169 ? 30.454 6.703 -43.658 1.00 86.50 169 ILE A N 1
ATOM 1350 C CA . ILE A 1 169 ? 31.086 6.795 -42.336 1.00 86.50 169 ILE A CA 1
ATOM 1351 C C . ILE A 1 169 ? 30.485 7.963 -41.548 1.00 86.50 169 ILE A C 1
ATOM 1353 O O . ILE A 1 169 ? 30.171 7.799 -40.368 1.00 86.50 169 ILE A O 1
ATOM 1357 N N . LYS A 1 170 ? 30.275 9.122 -42.183 1.00 88.25 170 LYS A N 1
ATOM 1358 C CA . LYS A 1 170 ? 29.624 10.286 -41.562 1.00 88.25 170 LYS A CA 1
ATOM 1359 C C . LYS A 1 170 ? 28.186 9.979 -41.128 1.00 88.25 170 LYS A C 1
ATOM 1361 O O . LYS A 1 170 ? 27.797 10.371 -40.028 1.00 88.25 170 LYS A O 1
ATOM 1366 N N . ASP A 1 171 ? 27.427 9.230 -41.926 1.00 88.00 171 ASP A N 1
ATOM 1367 C CA . ASP A 1 171 ? 26.074 8.784 -41.573 1.00 88.00 171 ASP A CA 1
ATOM 1368 C C . ASP A 1 171 ? 26.088 7.828 -40.374 1.00 88.00 171 ASP A C 1
ATOM 1370 O O . ASP A 1 171 ? 25.323 8.018 -39.427 1.00 88.00 171 ASP A O 1
ATOM 1374 N N . ILE A 1 172 ? 27.007 6.855 -40.352 1.00 86.88 172 ILE A N 1
ATOM 1375 C CA . ILE A 1 172 ? 27.209 5.969 -39.194 1.00 86.88 172 ILE A CA 1
ATOM 1376 C C . ILE A 1 172 ? 27.565 6.788 -37.946 1.00 86.88 172 ILE A C 1
ATOM 1378 O O . ILE A 1 172 ? 26.982 6.572 -36.885 1.00 86.88 172 ILE A O 1
ATOM 1382 N N . GLN A 1 173 ? 28.476 7.758 -38.061 1.00 87.56 173 GLN A N 1
ATOM 1383 C CA . GLN A 1 173 ? 28.845 8.640 -36.952 1.00 87.56 173 GLN A CA 1
ATOM 1384 C C . GLN A 1 173 ? 27.655 9.461 -36.441 1.00 87.56 173 GLN A C 1
ATOM 1386 O O . GLN A 1 173 ? 27.507 9.611 -35.228 1.00 87.56 173 GLN A O 1
ATOM 1391 N N . SER A 1 174 ? 26.805 9.979 -37.335 1.00 89.94 174 SER A N 1
ATOM 1392 C CA . SER A 1 174 ? 25.562 10.663 -36.953 1.00 89.94 174 SER A CA 1
ATOM 1393 C C . SER A 1 174 ? 24.633 9.715 -36.202 1.00 89.94 174 SER A C 1
ATOM 1395 O O . SER A 1 174 ? 24.228 10.028 -35.089 1.00 89.94 174 SER A O 1
ATOM 1397 N N . ASN A 1 175 ? 24.364 8.535 -36.763 1.00 88.75 175 ASN A N 1
ATOM 1398 C CA . ASN A 1 175 ? 23.484 7.537 -36.160 1.00 88.75 175 ASN A CA 1
ATOM 1399 C C . ASN A 1 175 ? 23.961 7.133 -34.755 1.00 88.75 175 ASN A C 1
ATOM 1401 O O . ASN A 1 175 ? 23.159 7.049 -33.830 1.00 88.75 175 ASN A O 1
ATOM 1405 N N . ILE A 1 176 ? 25.269 6.925 -34.567 1.00 89.25 176 ILE A N 1
ATOM 1406 C CA . ILE A 1 176 ? 25.848 6.611 -33.252 1.00 89.25 176 ILE A CA 1
ATOM 1407 C C . ILE A 1 176 ? 25.596 7.749 -32.257 1.00 89.25 176 ILE A C 1
ATOM 1409 O O . ILE A 1 176 ? 25.222 7.482 -31.116 1.00 89.25 176 ILE A O 1
ATOM 1413 N N . LYS A 1 177 ? 25.774 9.012 -32.666 1.00 91.19 177 LYS A N 1
ATOM 1414 C CA . LYS A 1 177 ? 25.491 10.168 -31.799 1.00 91.19 177 LYS A CA 1
ATOM 1415 C C . LYS A 1 177 ? 24.015 10.227 -31.412 1.00 91.19 177 LYS A C 1
ATOM 1417 O O . LYS A 1 177 ? 23.719 10.390 -30.232 1.00 91.19 177 LYS A O 1
ATOM 1422 N N . ASP A 1 178 ? 23.117 10.020 -32.369 1.00 88.62 178 ASP A N 1
ATOM 1423 C CA . ASP A 1 178 ? 21.671 10.037 -32.133 1.00 88.62 178 ASP A CA 1
ATOM 1424 C C . ASP A 1 178 ? 21.250 8.917 -31.162 1.00 88.62 178 ASP A C 1
ATOM 1426 O O . ASP A 1 178 ? 20.478 9.155 -30.231 1.00 88.62 178 ASP A O 1
ATOM 1430 N N . ILE A 1 179 ? 21.828 7.715 -31.303 1.00 90.06 179 ILE A N 1
ATOM 1431 C CA . ILE A 1 179 ? 21.635 6.602 -30.357 1.00 90.06 179 ILE A CA 1
ATOM 1432 C C . ILE A 1 179 ? 22.150 6.972 -28.961 1.00 90.06 179 ILE A C 1
ATOM 1434 O O . ILE A 1 179 ? 21.471 6.705 -27.971 1.00 90.06 179 ILE A O 1
ATOM 1438 N N . ILE A 1 180 ? 23.336 7.577 -28.848 1.00 89.00 180 ILE A N 1
ATOM 1439 C CA . ILE A 1 180 ? 23.900 7.975 -27.548 1.00 89.00 180 ILE A CA 1
ATOM 1440 C C . ILE A 1 180 ? 22.981 8.981 -26.844 1.00 89.00 180 ILE A C 1
ATOM 1442 O O . ILE A 1 180 ? 22.695 8.810 -25.657 1.00 89.00 180 ILE A O 1
ATOM 1446 N N . GLU A 1 181 ? 22.490 9.996 -27.554 1.00 91.75 181 GLU A N 1
ATOM 1447 C CA . GLU A 1 181 ? 21.583 10.999 -26.983 1.00 91.75 181 GLU A CA 1
ATOM 1448 C C . GLU A 1 181 ? 20.219 10.412 -26.600 1.00 91.75 181 GLU A C 1
ATOM 1450 O O . GLU A 1 181 ? 19.671 10.738 -25.545 1.00 91.75 181 GLU A O 1
ATOM 1455 N N . ASP A 1 182 ? 19.674 9.495 -27.401 1.00 90.81 182 ASP A N 1
ATOM 1456 C CA . ASP A 1 182 ? 18.479 8.731 -27.033 1.00 90.81 182 ASP A CA 1
ATOM 1457 C C . ASP A 1 182 ? 18.684 7.931 -25.739 1.00 90.81 182 ASP A C 1
ATOM 1459 O O . ASP A 1 182 ? 17.885 8.032 -24.806 1.00 90.81 182 ASP A O 1
ATOM 1463 N N . ARG A 1 183 ? 19.800 7.201 -25.624 1.00 91.75 183 ARG A N 1
ATOM 1464 C CA . ARG A 1 183 ? 20.107 6.416 -24.420 1.00 91.75 183 ARG A CA 1
ATOM 1465 C C . ARG A 1 183 ? 20.337 7.291 -23.192 1.00 91.75 183 ARG A C 1
ATOM 1467 O O . ARG A 1 183 ? 19.895 6.919 -22.107 1.00 91.75 183 ARG A O 1
ATOM 1474 N N . ARG A 1 184 ? 20.950 8.467 -23.348 1.00 92.38 184 ARG A N 1
ATOM 1475 C CA . ARG A 1 184 ? 21.082 9.459 -22.266 1.00 92.38 184 ARG A CA 1
ATOM 1476 C C . ARG A 1 184 ? 19.721 9.947 -21.777 1.00 92.38 184 ARG A C 1
ATOM 1478 O O . ARG A 1 184 ? 19.489 9.951 -20.571 1.00 92.38 184 ARG A O 1
ATOM 1485 N N . ARG A 1 185 ? 18.809 10.296 -22.691 1.00 92.88 185 ARG A N 1
ATOM 1486 C CA . ARG A 1 185 ? 17.434 10.685 -22.334 1.00 92.88 185 ARG A CA 1
ATOM 1487 C C . ARG A 1 185 ? 16.689 9.553 -21.633 1.00 92.88 185 ARG A C 1
ATOM 1489 O O . ARG A 1 185 ? 16.073 9.798 -20.604 1.00 92.88 185 ARG A O 1
ATOM 1496 N N . ASN A 1 186 ? 16.825 8.318 -22.119 1.00 92.81 186 ASN A N 1
ATOM 1497 C CA . ASN A 1 186 ? 16.198 7.154 -21.492 1.00 92.81 186 ASN A CA 1
ATOM 1498 C C . ASN A 1 186 ? 16.663 6.956 -20.033 1.00 92.81 186 ASN A C 1
ATOM 1500 O O . ASN A 1 186 ? 15.846 6.713 -19.151 1.00 92.81 186 ASN A O 1
ATOM 1504 N N . ILE A 1 187 ? 17.957 7.143 -19.741 1.00 92.81 187 ILE A N 1
ATOM 1505 C CA . ILE A 1 187 ? 18.479 7.092 -18.361 1.00 92.81 187 ILE A CA 1
ATOM 1506 C C . ILE A 1 187 ? 17.823 8.154 -17.469 1.00 92.81 187 ILE A C 1
ATOM 1508 O O . ILE A 1 187 ? 17.493 7.867 -16.317 1.00 92.81 187 ILE A O 1
ATOM 1512 N N . ILE A 1 188 ? 17.640 9.377 -17.976 1.00 95.31 188 ILE A N 1
ATOM 1513 C CA . ILE A 1 188 ? 16.963 10.450 -17.234 1.00 95.31 188 ILE A CA 1
ATOM 1514 C C . ILE A 1 188 ? 15.515 10.041 -16.948 1.00 95.31 188 ILE A C 1
ATOM 1516 O O . ILE A 1 188 ? 15.110 10.031 -15.791 1.00 95.31 188 ILE A O 1
ATOM 1520 N N . THR A 1 189 ? 14.780 9.583 -17.964 1.00 94.19 189 THR A N 1
ATOM 1521 C CA . THR A 1 189 ? 13.389 9.132 -17.813 1.00 94.19 189 THR A CA 1
ATOM 1522 C C . THR A 1 189 ? 13.240 8.000 -16.794 1.00 94.19 189 THR A C 1
ATOM 1524 O O . THR A 1 189 ? 12.356 8.068 -15.945 1.00 94.19 189 THR A O 1
ATOM 1527 N N . ILE A 1 190 ? 14.115 6.988 -16.820 1.00 95.25 190 ILE A N 1
ATOM 1528 C CA . ILE A 1 190 ? 14.099 5.892 -15.835 1.00 95.25 190 ILE A CA 1
ATOM 1529 C C . ILE A 1 190 ? 14.336 6.429 -14.417 1.00 95.25 190 ILE A C 1
ATOM 1531 O O . ILE A 1 190 ? 13.682 5.999 -13.465 1.00 95.25 190 ILE A O 1
ATOM 1535 N N . ASN A 1 191 ? 15.260 7.379 -14.254 1.00 94.94 191 ASN A N 1
ATOM 1536 C CA . ASN A 1 191 ? 15.521 7.991 -12.953 1.00 94.94 191 ASN A CA 1
ATOM 1537 C C . ASN A 1 191 ? 14.329 8.811 -12.449 1.00 94.94 191 ASN A C 1
ATOM 1539 O O . ASN A 1 191 ? 14.010 8.717 -11.264 1.00 94.94 191 ASN A O 1
ATOM 1543 N N . ASP A 1 192 ? 13.664 9.561 -13.326 1.00 96.25 192 ASP A N 1
ATOM 1544 C CA . ASP A 1 192 ? 12.469 10.335 -12.984 1.00 96.25 192 ASP A CA 1
ATOM 1545 C C . ASP A 1 192 ? 11.317 9.407 -12.578 1.00 96.25 192 ASP A C 1
ATOM 1547 O O . ASP A 1 192 ? 10.710 9.592 -11.523 1.00 96.25 192 ASP A O 1
ATOM 1551 N N . GLN A 1 193 ? 11.078 8.340 -13.348 1.00 96.44 193 GLN A N 1
ATOM 1552 C CA . GLN A 1 193 ? 10.097 7.302 -13.016 1.00 96.44 193 GLN A CA 1
ATOM 1553 C C . GLN A 1 193 ? 10.387 6.660 -11.658 1.00 96.44 193 GLN A C 1
ATOM 1555 O O . GLN A 1 193 ? 9.486 6.523 -10.834 1.00 96.44 193 GLN A O 1
ATOM 1560 N N . ARG A 1 194 ? 11.654 6.333 -11.373 1.00 96.25 194 ARG A N 1
ATOM 1561 C CA . ARG A 1 194 ? 12.063 5.813 -10.062 1.00 96.25 194 ARG A CA 1
ATOM 1562 C C . ARG A 1 194 ? 11.682 6.770 -8.929 1.00 96.25 194 ARG A C 1
ATOM 1564 O O . ARG A 1 194 ? 11.187 6.316 -7.900 1.00 96.25 194 ARG A O 1
ATOM 1571 N N . GLN A 1 195 ? 11.903 8.077 -9.091 1.00 97.31 195 GLN A N 1
ATOM 1572 C CA . GLN A 1 195 ? 11.531 9.063 -8.067 1.00 97.31 195 GLN A CA 1
ATOM 1573 C C . GLN A 1 195 ? 10.012 9.158 -7.882 1.00 97.31 195 GLN A C 1
ATOM 1575 O O . GLN A 1 195 ? 9.542 9.214 -6.743 1.00 97.31 195 GLN A O 1
ATOM 1580 N N . ILE A 1 196 ? 9.245 9.114 -8.976 1.00 97.12 196 ILE A N 1
ATOM 1581 C CA . ILE A 1 196 ? 7.777 9.077 -8.936 1.00 97.12 196 ILE A CA 1
ATOM 1582 C C . ILE A 1 196 ? 7.302 7.856 -8.140 1.00 97.12 196 ILE A C 1
ATOM 1584 O O . ILE A 1 196 ? 6.552 8.010 -7.178 1.00 97.12 196 ILE A O 1
ATOM 1588 N N . TYR A 1 197 ? 7.808 6.661 -8.451 1.00 96.75 197 TYR A N 1
ATOM 1589 C CA . TYR A 1 197 ? 7.408 5.440 -7.747 1.00 96.75 197 TYR A CA 1
ATOM 1590 C C . TYR A 1 197 ? 7.819 5.441 -6.270 1.00 96.75 197 TYR A C 1
ATOM 1592 O O . TYR A 1 197 ? 7.042 5.015 -5.415 1.00 96.75 197 TYR A O 1
ATOM 1600 N N . HIS A 1 198 ? 8.990 5.986 -5.920 1.00 96.81 198 HIS A N 1
ATOM 1601 C CA . HIS A 1 198 ? 9.350 6.189 -4.512 1.00 96.81 198 HIS A CA 1
ATOM 1602 C C . HIS A 1 198 ? 8.359 7.104 -3.786 1.00 96.81 198 HIS A C 1
ATOM 1604 O O . HIS A 1 198 ? 7.999 6.839 -2.633 1.00 96.81 198 HIS A O 1
ATOM 1610 N N . HIS A 1 199 ? 7.906 8.171 -4.446 1.00 96.69 199 HIS A N 1
ATOM 1611 C CA . HIS A 1 199 ? 6.911 9.071 -3.882 1.00 96.69 199 HIS A CA 1
ATOM 1612 C C . HIS A 1 199 ? 5.557 8.377 -3.690 1.00 96.69 199 HIS A C 1
ATOM 1614 O O . HIS A 1 199 ? 4.967 8.490 -2.615 1.00 96.69 199 HIS A O 1
ATOM 1620 N N . GLU A 1 200 ? 5.088 7.616 -4.678 1.00 96.44 200 GLU A N 1
ATOM 1621 C CA . GLU A 1 200 ? 3.829 6.867 -4.602 1.00 96.44 200 GLU A CA 1
ATOM 1622 C C . GLU A 1 200 ? 3.839 5.827 -3.476 1.00 96.44 200 GLU A C 1
ATOM 1624 O O . GLU A 1 200 ? 2.909 5.790 -2.669 1.00 96.44 200 GLU A O 1
ATOM 1629 N N . ILE A 1 201 ? 4.922 5.051 -3.339 1.00 96.75 201 ILE A N 1
ATOM 1630 C CA . ILE A 1 201 ? 5.094 4.097 -2.229 1.00 96.75 201 ILE A CA 1
ATOM 1631 C C . ILE A 1 201 ? 4.966 4.819 -0.881 1.00 96.75 201 ILE A C 1
ATOM 1633 O O . ILE A 1 201 ? 4.259 4.359 0.022 1.00 96.75 201 ILE A O 1
ATOM 1637 N N . LYS A 1 202 ? 5.607 5.986 -0.744 1.00 97.31 202 LYS A N 1
ATOM 1638 C CA . LYS A 1 202 ? 5.522 6.799 0.475 1.00 97.31 202 LYS A CA 1
ATOM 1639 C C . LYS A 1 202 ? 4.098 7.302 0.727 1.00 97.31 202 LYS A C 1
ATOM 1641 O O . LYS A 1 202 ? 3.632 7.246 1.863 1.00 97.31 202 LYS A O 1
ATOM 1646 N N . GLN A 1 203 ? 3.393 7.764 -0.306 1.00 96.88 203 GLN A N 1
ATOM 1647 C CA . GLN A 1 203 ? 2.000 8.197 -0.181 1.00 96.88 203 GLN A CA 1
ATOM 1648 C C . GLN A 1 203 ? 1.078 7.056 0.262 1.00 96.88 203 GLN A C 1
ATOM 1650 O O . GLN A 1 203 ? 0.237 7.269 1.135 1.00 96.88 203 GLN A O 1
ATOM 1655 N N . ILE A 1 204 ? 1.239 5.853 -0.302 1.00 95.69 204 ILE A N 1
ATOM 1656 C CA . ILE A 1 204 ? 0.455 4.669 0.080 1.00 95.69 204 ILE A CA 1
ATOM 1657 C C . ILE A 1 204 ? 0.684 4.348 1.557 1.00 95.69 204 ILE A C 1
ATOM 1659 O O . ILE A 1 204 ? -0.281 4.248 2.314 1.00 95.69 204 ILE A O 1
ATOM 1663 N N . ARG A 1 205 ? 1.948 4.274 1.995 1.00 96.00 205 ARG A N 1
ATOM 1664 C CA . ARG A 1 205 ? 2.289 4.027 3.403 1.00 96.00 205 ARG A CA 1
ATOM 1665 C C . ARG A 1 205 ? 1.665 5.066 4.336 1.00 96.00 205 ARG A C 1
ATOM 1667 O O . ARG A 1 205 ? 1.071 4.705 5.346 1.00 96.00 205 ARG A O 1
ATOM 1674 N N . ASN A 1 206 ? 1.753 6.345 3.978 1.00 96.88 206 ASN A N 1
ATOM 1675 C CA . ASN A 1 206 ? 1.183 7.423 4.784 1.00 96.88 206 ASN A CA 1
ATOM 1676 C C . ASN A 1 206 ? -0.347 7.329 4.885 1.00 96.88 206 ASN A C 1
ATOM 1678 O O . ASN A 1 206 ? -0.896 7.560 5.958 1.00 96.88 206 ASN A O 1
ATOM 1682 N N . LYS A 1 207 ? -1.037 6.967 3.795 1.00 96.50 207 LYS A N 1
ATOM 1683 C CA . LYS A 1 207 ? -2.494 6.761 3.802 1.00 96.50 207 LYS A CA 1
ATOM 1684 C C . LYS A 1 207 ? -2.900 5.601 4.710 1.00 96.50 207 LYS A C 1
ATOM 1686 O O . LYS A 1 207 ? -3.848 5.749 5.473 1.00 96.50 207 LYS A O 1
ATOM 1691 N N . VAL A 1 208 ? -2.179 4.477 4.647 1.00 94.69 208 VAL A N 1
ATOM 1692 C CA . VAL A 1 208 ? -2.426 3.319 5.523 1.00 94.69 208 VAL A CA 1
ATOM 1693 C C . VAL A 1 208 ? -2.240 3.712 6.986 1.00 94.69 208 VAL A C 1
ATOM 1695 O O . VAL A 1 208 ? -3.149 3.499 7.781 1.00 94.69 208 VAL A O 1
ATOM 1698 N N . ASN A 1 209 ? -1.122 4.357 7.327 1.00 95.56 209 ASN A N 1
ATOM 1699 C CA . ASN A 1 209 ? -0.859 4.803 8.697 1.00 95.56 209 ASN A CA 1
ATOM 1700 C C . ASN A 1 209 ? -1.944 5.758 9.208 1.00 95.56 209 ASN A C 1
ATOM 1702 O O . ASN A 1 209 ? -2.514 5.519 10.261 1.00 95.56 209 ASN A O 1
ATOM 1706 N N . SER A 1 210 ? -2.307 6.777 8.424 1.00 97.81 210 SER A N 1
ATOM 1707 C CA . SER A 1 210 ? -3.348 7.735 8.819 1.00 97.81 210 SER A CA 1
ATOM 1708 C C . SER A 1 210 ? -4.711 7.070 9.048 1.00 97.81 210 SER A C 1
ATOM 1710 O O . SER A 1 210 ? -5.475 7.482 9.925 1.00 97.81 210 SER A O 1
ATOM 1712 N N . TYR A 1 211 ? -5.025 6.026 8.279 1.00 96.62 211 TYR A N 1
ATOM 1713 C CA . TYR A 1 211 ? -6.233 5.244 8.499 1.00 96.62 211 TYR A CA 1
ATOM 1714 C C . TYR A 1 211 ? -6.157 4.424 9.795 1.00 96.62 211 TYR A C 1
ATOM 1716 O O . TYR A 1 211 ? -7.121 4.420 10.560 1.00 96.62 211 TYR A O 1
ATOM 1724 N N . LEU A 1 212 ? -5.014 3.790 10.080 1.00 95.88 212 LEU A N 1
ATOM 1725 C CA . LEU A 1 212 ? -4.786 3.076 11.340 1.00 95.88 212 LEU A CA 1
ATOM 1726 C C . LEU A 1 212 ? -4.875 4.014 12.552 1.00 95.88 212 LEU A C 1
ATOM 1728 O O . LEU A 1 212 ? -5.571 3.680 13.508 1.00 95.88 212 LEU A O 1
ATOM 1732 N N . ASP A 1 213 ? -4.295 5.214 12.471 1.00 97.75 213 ASP A N 1
ATOM 1733 C CA . ASP A 1 213 ? -4.402 6.243 13.515 1.00 97.75 213 ASP A CA 1
ATOM 1734 C C . ASP A 1 213 ? -5.871 6.622 13.771 1.00 97.75 213 ASP A C 1
ATOM 1736 O O . ASP A 1 213 ? -6.307 6.795 14.910 1.00 97.75 213 ASP A O 1
ATOM 1740 N N . THR A 1 214 ? -6.673 6.718 12.705 1.00 97.88 214 THR A N 1
ATOM 1741 C CA . THR A 1 214 ? -8.109 7.017 12.809 1.00 97.88 214 THR A CA 1
ATOM 1742 C C . THR A 1 214 ? -8.867 5.889 13.513 1.00 97.88 214 THR A C 1
ATOM 1744 O O . THR A 1 214 ? -9.729 6.154 14.356 1.00 97.88 214 THR A O 1
ATOM 1747 N N . LEU A 1 215 ? -8.558 4.630 13.185 1.00 96.31 215 LEU A N 1
ATOM 1748 C CA . LEU A 1 215 ? -9.154 3.466 13.843 1.00 96.31 215 LEU A CA 1
ATOM 1749 C C . LEU A 1 215 ? -8.765 3.397 15.323 1.00 96.31 215 LEU A C 1
ATOM 1751 O O . LEU A 1 215 ? -9.631 3.144 16.161 1.00 96.31 215 LEU A O 1
ATOM 1755 N N . GLU A 1 216 ? -7.503 3.676 15.651 1.00 96.00 216 GLU A N 1
ATOM 1756 C CA . GLU A 1 216 ? -7.026 3.745 17.033 1.00 96.00 216 GLU A CA 1
ATOM 1757 C C . GLU A 1 216 ? -7.771 4.829 17.820 1.00 96.00 216 GLU A C 1
ATOM 1759 O O . GLU A 1 216 ? -8.313 4.552 18.889 1.00 96.00 216 GLU A O 1
ATOM 1764 N N . GLN A 1 217 ? -7.856 6.051 17.285 1.00 98.00 217 GLN A N 1
ATOM 1765 C CA . GLN A 1 217 ? -8.560 7.152 17.947 1.00 98.00 217 GLN A CA 1
ATOM 1766 C C . GLN A 1 217 ? -10.035 6.838 18.183 1.00 98.00 217 GLN A C 1
ATOM 1768 O O . GLN A 1 217 ? -10.580 7.191 19.230 1.00 98.00 217 GLN A O 1
ATOM 1773 N N . LYS A 1 218 ? -10.691 6.176 17.225 1.00 97.38 218 LYS A N 1
ATOM 1774 C CA . LYS A 1 218 ? -12.075 5.734 17.396 1.00 97.38 218 LYS A CA 1
ATOM 1775 C C . LYS A 1 218 ? -12.186 4.710 18.527 1.00 97.38 218 LYS A C 1
ATOM 1777 O O . LYS A 1 218 ? -13.011 4.893 19.413 1.00 97.38 218 LYS A O 1
ATOM 1782 N N . MET A 1 219 ? -11.322 3.694 18.534 1.00 96.69 219 MET A N 1
ATOM 1783 C CA . MET A 1 219 ? -11.316 2.667 19.578 1.00 96.69 219 MET A CA 1
ATOM 1784 C C . MET A 1 219 ? -11.060 3.262 20.968 1.00 96.69 219 MET A C 1
ATOM 1786 O O . MET A 1 219 ? -11.734 2.892 21.922 1.00 96.69 219 MET A O 1
ATOM 1790 N N . ARG A 1 220 ? -10.132 4.220 21.090 1.00 97.81 220 ARG A N 1
ATOM 1791 C CA . ARG A 1 220 ? -9.874 4.934 22.352 1.00 97.81 220 ARG A CA 1
ATOM 1792 C C . ARG A 1 220 ? -11.117 5.664 22.853 1.00 97.81 220 ARG A C 1
ATOM 1794 O O . ARG A 1 220 ? -11.495 5.480 24.000 1.00 97.81 220 ARG A O 1
ATOM 1801 N N . LYS A 1 221 ? -11.805 6.404 21.978 1.00 98.19 221 LYS A N 1
ATOM 1802 C CA . LYS A 1 221 ? -13.066 7.076 22.336 1.00 98.19 221 LYS A CA 1
ATOM 1803 C C . LYS A 1 221 ? -14.147 6.091 22.775 1.00 98.19 221 LYS A C 1
ATOM 1805 O O . LYS A 1 221 ? -14.889 6.392 23.704 1.00 98.19 221 LYS A O 1
ATOM 1810 N N . ASP A 1 222 ? -14.239 4.935 22.121 1.00 97.25 222 ASP A N 1
ATOM 1811 C CA . ASP A 1 222 ? -15.207 3.897 22.484 1.00 97.25 222 ASP A CA 1
ATOM 1812 C C . ASP A 1 222 ? -14.880 3.286 23.863 1.00 97.25 222 ASP A C 1
ATOM 1814 O O . ASP A 1 222 ? -15.792 3.056 24.659 1.00 97.25 222 ASP A O 1
ATOM 1818 N N . ILE A 1 223 ? -13.591 3.084 24.176 1.00 97.88 223 ILE A N 1
ATOM 1819 C CA . ILE A 1 223 ? -13.121 2.660 25.506 1.00 97.88 223 ILE A CA 1
ATOM 1820 C C . ILE A 1 223 ? -13.481 3.714 26.557 1.00 97.88 223 ILE A C 1
ATOM 1822 O O . ILE A 1 223 ? -14.152 3.376 27.530 1.00 97.88 223 ILE A O 1
ATOM 1826 N N . ASP A 1 224 ? -13.111 4.977 26.333 1.00 97.81 224 ASP A N 1
ATOM 1827 C CA . ASP A 1 224 ? -13.375 6.077 27.267 1.00 97.81 224 ASP A CA 1
ATOM 1828 C C . ASP A 1 224 ? -14.885 6.234 27.520 1.00 97.81 224 ASP A C 1
ATOM 1830 O O . ASP A 1 224 ? -15.333 6.450 28.646 1.00 97.81 224 ASP A O 1
ATOM 1834 N N . ALA A 1 225 ? -15.713 6.107 26.480 1.00 97.94 225 ALA A N 1
ATOM 1835 C CA . ALA A 1 225 ? -17.165 6.184 26.612 1.00 97.94 225 ALA A CA 1
ATOM 1836 C C . ALA A 1 225 ? -17.740 5.008 27.419 1.00 97.94 225 ALA A C 1
ATOM 1838 O O . ALA A 1 225 ? -18.625 5.210 28.257 1.00 97.94 225 ALA A O 1
ATOM 1839 N N . ALA A 1 226 ? -17.250 3.787 27.182 1.00 97.81 226 ALA A N 1
ATOM 1840 C CA . ALA A 1 226 ? -17.671 2.603 27.926 1.00 97.81 226 ALA A CA 1
ATOM 1841 C C . ALA A 1 226 ? -17.260 2.685 29.403 1.00 97.81 226 ALA A C 1
ATOM 1843 O O . ALA A 1 226 ? -18.074 2.379 30.276 1.00 97.81 226 ALA A O 1
ATOM 1844 N N . GLU A 1 227 ? -16.037 3.141 29.677 1.00 97.88 227 GLU A N 1
ATOM 1845 C CA . GLU A 1 227 ? -15.531 3.376 31.029 1.00 97.88 227 GLU A CA 1
ATOM 1846 C C . GLU A 1 227 ? -16.371 4.425 31.761 1.00 97.88 227 GLU A C 1
ATOM 1848 O O . GLU A 1 227 ? -16.904 4.142 32.830 1.00 97.88 227 GLU A O 1
ATOM 1853 N N . ASN A 1 228 ? -16.571 5.604 31.167 1.00 97.75 228 ASN A N 1
ATOM 1854 C CA . ASN A 1 228 ? -17.348 6.678 31.789 1.00 97.75 228 ASN A CA 1
ATOM 1855 C C . ASN A 1 228 ? -18.779 6.240 32.119 1.00 97.75 228 ASN A C 1
ATOM 1857 O O . ASN A 1 228 ? -19.300 6.552 33.192 1.00 97.75 228 ASN A O 1
ATOM 1861 N N . LYS A 1 229 ? -19.409 5.475 31.219 1.00 97.12 229 LYS A N 1
ATOM 1862 C CA . LYS A 1 229 ? -20.739 4.906 31.454 1.00 97.12 229 LYS A CA 1
ATOM 1863 C C . LYS A 1 229 ? -20.737 3.927 32.631 1.00 97.12 229 LYS A C 1
ATOM 1865 O O . LYS A 1 229 ? -21.644 3.990 33.458 1.00 97.12 229 LYS A O 1
ATOM 1870 N N . ALA A 1 230 ? -19.749 3.034 32.703 1.00 96.25 230 ALA A N 1
ATOM 1871 C CA . ALA A 1 230 ? -19.615 2.091 33.810 1.00 96.25 230 ALA A CA 1
ATOM 1872 C C . ALA A 1 230 ? -19.374 2.819 35.141 1.00 96.25 230 ALA A C 1
ATOM 1874 O O . ALA A 1 230 ? -20.066 2.540 36.117 1.00 96.25 230 ALA A O 1
ATOM 1875 N N . ASN A 1 231 ? -18.468 3.800 35.160 1.00 96.44 231 ASN A N 1
ATOM 1876 C CA . ASN A 1 231 ? -18.157 4.597 36.346 1.00 96.44 231 ASN A CA 1
ATOM 1877 C C . ASN A 1 231 ? -19.385 5.360 36.850 1.00 96.44 231 ASN A C 1
ATOM 1879 O O . ASN A 1 231 ? -19.685 5.290 38.035 1.00 96.44 231 ASN A O 1
ATOM 1883 N N . THR A 1 232 ? -20.153 5.996 35.959 1.00 97.06 232 THR A N 1
ATOM 1884 C CA . THR A 1 232 ? -21.385 6.709 36.346 1.00 97.06 232 THR A CA 1
ATOM 1885 C C . THR A 1 232 ? -22.397 5.773 37.013 1.00 97.06 232 THR A C 1
ATOM 1887 O O . THR A 1 232 ? -23.043 6.147 37.991 1.00 97.06 232 THR A O 1
ATOM 1890 N N . GLU A 1 233 ? -22.549 4.545 36.508 1.00 95.06 233 GLU A N 1
ATOM 1891 C CA . GLU A 1 233 ? -23.486 3.581 37.092 1.00 95.06 233 GLU A CA 1
ATOM 1892 C C . GLU A 1 233 ? -23.002 3.051 38.449 1.00 95.06 233 GLU A C 1
ATOM 1894 O O . GLU A 1 233 ? -23.794 2.953 39.390 1.00 95.06 233 GLU A O 1
ATOM 1899 N N . ILE A 1 234 ? -21.698 2.790 38.579 1.00 96.69 234 ILE A N 1
ATOM 1900 C CA . ILE A 1 234 ? -21.072 2.404 39.849 1.00 96.69 234 ILE A CA 1
ATOM 1901 C C . ILE A 1 234 ? -21.223 3.526 40.886 1.00 96.69 234 ILE A C 1
ATOM 1903 O O . ILE A 1 234 ? -21.659 3.268 42.006 1.00 96.69 234 ILE A O 1
ATOM 1907 N N . GLU A 1 235 ? -20.926 4.775 40.528 1.00 97.81 235 GLU A N 1
ATOM 1908 C CA . GLU A 1 235 ? -21.066 5.937 41.416 1.00 97.81 235 GLU A CA 1
ATOM 1909 C C . GLU A 1 235 ? -22.513 6.130 41.876 1.00 97.81 235 GLU A C 1
ATOM 1911 O O . GLU A 1 235 ? -22.773 6.375 43.057 1.00 97.81 235 GLU A O 1
ATOM 1916 N N . ARG A 1 236 ? -23.480 5.949 40.969 1.00 96.38 236 ARG A N 1
ATOM 1917 C CA . ARG A 1 236 ? -24.908 6.004 41.298 1.00 96.38 236 ARG A CA 1
ATOM 1918 C C . ARG A 1 236 ? -25.301 4.926 42.309 1.00 96.38 236 ARG A C 1
ATOM 1920 O O . ARG A 1 236 ? -26.098 5.196 43.210 1.00 96.38 236 ARG A O 1
ATOM 1927 N N . LEU A 1 237 ? -24.761 3.715 42.174 1.00 96.25 237 LEU A N 1
ATOM 1928 C CA . LEU A 1 237 ? -24.992 2.631 43.126 1.00 96.25 237 LEU A CA 1
ATOM 1929 C C . LEU A 1 237 ? -24.339 2.922 44.484 1.00 96.25 237 LEU A C 1
ATOM 1931 O O . LEU A 1 237 ? -24.992 2.754 45.513 1.00 96.25 237 LEU A O 1
ATOM 1935 N N . ILE A 1 238 ? -23.100 3.426 44.495 1.00 97.12 238 ILE A N 1
ATOM 1936 C CA . ILE A 1 238 ? -22.397 3.853 45.715 1.00 97.12 238 ILE A CA 1
ATOM 1937 C C . ILE A 1 238 ? -23.199 4.922 46.460 1.00 97.12 238 ILE A C 1
ATOM 1939 O O . ILE A 1 238 ? -23.350 4.821 47.678 1.00 97.12 238 ILE A O 1
ATOM 1943 N N . ALA A 1 239 ? -23.748 5.913 45.755 1.00 96.94 239 ALA A N 1
ATOM 1944 C CA . ALA A 1 239 ? -24.553 6.969 46.366 1.00 96.94 239 ALA A CA 1
ATOM 1945 C C . ALA A 1 239 ? -25.805 6.400 47.055 1.00 96.94 239 ALA A C 1
ATOM 1947 O O . ALA A 1 239 ? -26.075 6.720 48.212 1.00 96.94 239 ALA A O 1
ATOM 1948 N N . LYS A 1 240 ? -26.523 5.489 46.385 1.00 96.06 240 LYS A N 1
ATOM 1949 C CA . LYS A 1 240 ? -27.691 4.808 46.966 1.00 96.06 240 LYS A CA 1
ATOM 1950 C C . LYS A 1 240 ? -27.332 3.958 48.179 1.00 96.06 240 LYS A C 1
ATOM 1952 O O . LYS A 1 240 ? -28.042 3.982 49.176 1.00 96.06 240 LYS A O 1
ATOM 1957 N N . LEU A 1 241 ? -26.250 3.185 48.099 1.00 95.88 241 LEU A N 1
ATOM 1958 C CA . LEU A 1 241 ? -25.812 2.350 49.218 1.00 95.88 241 LEU A CA 1
ATOM 1959 C C . LEU A 1 241 ? -25.343 3.207 50.398 1.00 95.88 241 LEU A C 1
ATOM 1961 O O . LEU A 1 241 ? -25.646 2.873 51.536 1.00 95.88 241 LEU A O 1
ATOM 1965 N N . SER A 1 242 ? -24.697 4.344 50.139 1.00 96.69 242 SER A N 1
ATOM 1966 C CA . SER A 1 242 ? -24.332 5.320 51.176 1.00 96.69 242 SER A CA 1
ATOM 1967 C C . SER A 1 242 ? -25.561 5.878 51.902 1.00 96.69 242 SER A C 1
ATOM 1969 O O . SER A 1 242 ? -25.560 5.963 53.127 1.00 96.69 242 SER A O 1
ATOM 1971 N N . GLU A 1 243 ? -26.639 6.192 51.175 1.00 95.56 243 GLU A N 1
ATOM 1972 C CA . GLU A 1 243 ? -27.915 6.600 51.780 1.00 95.56 243 GLU A CA 1
ATOM 1973 C C . GLU A 1 243 ? -28.481 5.501 52.695 1.00 95.56 243 GLU A C 1
ATOM 1975 O O . GLU A 1 243 ? -28.877 5.774 53.828 1.00 95.56 243 GLU A O 1
ATOM 1980 N N . LYS A 1 244 ? -28.452 4.240 52.244 1.00 94.38 244 LYS A N 1
ATOM 1981 C CA . LYS A 1 244 ? -28.894 3.094 53.053 1.00 94.38 244 LYS A CA 1
ATOM 1982 C C . LYS A 1 244 ? -28.031 2.864 54.292 1.00 94.38 244 LYS A C 1
ATOM 1984 O O . LYS A 1 244 ? -28.568 2.505 55.337 1.00 94.38 244 LYS A O 1
ATOM 1989 N N . THR A 1 245 ? -26.730 3.133 54.218 1.00 96.81 245 THR A N 1
ATOM 1990 C CA . THR A 1 245 ? -25.841 3.095 55.387 1.00 96.81 245 THR A CA 1
ATOM 1991 C C . THR A 1 245 ? -26.291 4.089 56.460 1.00 96.81 245 THR A C 1
ATOM 1993 O O . THR A 1 245 ? -26.392 3.711 57.622 1.00 96.81 245 THR A O 1
ATOM 1996 N N . HIS A 1 246 ? -26.667 5.321 56.091 1.00 95.00 246 HIS A N 1
ATOM 1997 C CA . HIS A 1 246 ? -27.186 6.300 57.058 1.00 95.00 246 HIS A CA 1
ATOM 1998 C C . HIS A 1 246 ? -28.501 5.861 57.716 1.00 95.00 246 HIS A C 1
ATOM 2000 O O . HIS A 1 246 ? -28.713 6.096 58.906 1.00 95.00 246 HIS A O 1
ATOM 2006 N N . VAL A 1 247 ? -29.386 5.208 56.957 1.00 95.12 247 VAL A N 1
ATOM 2007 C CA . VAL A 1 247 ? -30.617 4.618 57.504 1.00 95.12 247 VAL A CA 1
ATOM 2008 C C . VAL A 1 247 ? -30.281 3.538 58.539 1.00 95.12 247 VAL A C 1
ATOM 2010 O O . VAL A 1 247 ? -30.823 3.558 59.644 1.00 95.12 247 VAL A O 1
ATOM 2013 N N . ALA A 1 248 ? -29.329 2.653 58.231 1.00 95.56 248 ALA A N 1
ATOM 2014 C CA . ALA A 1 248 ? -28.870 1.627 59.164 1.00 95.56 248 ALA A CA 1
ATOM 2015 C C . ALA A 1 248 ? -28.229 2.225 60.433 1.00 95.56 248 ALA A C 1
ATOM 2017 O O . ALA A 1 248 ? -28.528 1.772 61.540 1.00 95.56 248 ALA A O 1
ATOM 2018 N N . ASP A 1 249 ? -27.417 3.278 60.302 1.00 96.56 249 ASP A N 1
ATOM 2019 C CA . ASP A 1 249 ? -26.830 3.988 61.447 1.00 96.56 249 ASP A CA 1
ATOM 2020 C C . ASP A 1 249 ? -27.913 4.573 62.368 1.00 96.56 249 ASP A C 1
ATOM 2022 O O . ASP A 1 249 ? -27.829 4.448 63.595 1.00 96.56 249 ASP A O 1
ATOM 2026 N N . ASN A 1 250 ? -28.975 5.152 61.794 1.00 95.69 250 ASN A N 1
ATOM 2027 C CA . ASN A 1 250 ? -30.120 5.648 62.560 1.00 95.69 250 ASN A CA 1
ATOM 2028 C C . ASN A 1 250 ? -30.831 4.517 63.315 1.00 95.69 250 ASN A C 1
ATOM 2030 O O . ASN A 1 250 ? -31.199 4.694 64.478 1.00 95.69 250 ASN A O 1
ATOM 2034 N N . PHE A 1 251 ? -30.992 3.337 62.705 1.00 95.88 251 PHE A N 1
ATOM 2035 C CA . PHE A 1 251 ? -31.559 2.171 63.393 1.00 95.88 251 PHE A CA 1
ATOM 2036 C C . PHE A 1 251 ? -30.711 1.750 64.597 1.00 95.88 251 PHE A C 1
ATOM 2038 O O . PHE A 1 251 ? -31.256 1.497 65.674 1.00 95.88 251 PHE A O 1
ATOM 2045 N N . VAL A 1 252 ? -29.382 1.742 64.455 1.00 96.69 252 VAL A N 1
ATOM 2046 C CA . VAL A 1 252 ? -28.453 1.426 65.553 1.00 96.69 252 VAL A CA 1
ATOM 2047 C C . VAL A 1 252 ? -28.566 2.444 66.694 1.00 96.69 252 VAL A C 1
ATOM 2049 O O . VAL A 1 252 ? -28.633 2.056 67.868 1.00 96.69 252 VAL A O 1
ATOM 2052 N N . GLN A 1 253 ? -28.631 3.741 66.375 1.00 95.75 253 GLN A N 1
ATOM 2053 C CA . GLN A 1 253 ? -28.804 4.803 67.373 1.00 95.75 253 GLN A CA 1
ATOM 2054 C C . GLN A 1 253 ? -30.157 4.698 68.087 1.00 95.75 253 GLN A C 1
ATOM 2056 O O . GLN A 1 253 ? -30.206 4.745 69.319 1.00 95.75 253 GLN A O 1
ATOM 2061 N N . ASN A 1 254 ? -31.240 4.470 67.339 1.00 95.19 254 ASN A N 1
ATOM 2062 C CA . ASN A 1 254 ? -32.586 4.316 67.888 1.00 95.19 254 ASN A CA 1
ATOM 2063 C C . ASN A 1 254 ? -32.680 3.112 68.831 1.00 95.19 254 ASN A C 1
ATOM 2065 O O . ASN A 1 254 ? -33.181 3.250 69.947 1.00 95.19 254 ASN A O 1
ATOM 2069 N N . ILE A 1 255 ? -32.143 1.950 68.439 1.00 96.06 255 ILE A N 1
ATOM 2070 C CA . ILE A 1 255 ? -32.079 0.771 69.318 1.00 96.06 255 ILE A CA 1
ATOM 2071 C C . ILE A 1 255 ? -31.306 1.086 70.603 1.00 96.06 255 ILE A C 1
ATOM 2073 O O . ILE A 1 255 ? -31.716 0.668 71.686 1.00 96.06 255 ILE A O 1
ATOM 2077 N N . SER A 1 256 ? -30.194 1.816 70.504 1.00 95.94 256 SER A N 1
ATOM 2078 C CA . SER A 1 256 ? -29.377 2.175 71.668 1.00 95.94 256 SER A CA 1
ATOM 2079 C C . SER A 1 256 ? -30.134 3.094 72.632 1.00 95.94 256 SER A C 1
ATOM 2081 O O . SER A 1 256 ? -30.146 2.843 73.836 1.00 95.94 256 SER A O 1
ATOM 2083 N N . ALA A 1 257 ? -30.838 4.102 72.109 1.00 95.75 257 ALA A N 1
ATOM 2084 C CA . ALA A 1 257 ? -31.675 4.993 72.908 1.00 95.75 257 ALA A CA 1
ATOM 2085 C C . ALA A 1 257 ? -32.843 4.245 73.573 1.00 95.75 257 ALA A C 1
ATOM 2087 O O . ALA A 1 257 ? -33.093 4.426 74.765 1.00 95.75 257 ALA A O 1
ATOM 2088 N N . ILE A 1 258 ? -33.513 3.356 72.829 1.00 96.00 258 ILE A N 1
ATOM 2089 C CA . ILE A 1 258 ? -34.584 2.502 73.356 1.00 96.00 258 ILE A CA 1
ATOM 2090 C C . ILE A 1 258 ? -34.068 1.666 74.534 1.00 96.00 258 ILE A C 1
ATOM 2092 O O . ILE A 1 258 ? -34.693 1.651 75.590 1.00 96.00 258 ILE A O 1
ATOM 2096 N N . LYS A 1 259 ? -32.904 1.021 74.390 1.00 95.12 259 LYS A N 1
ATOM 2097 C CA . LYS A 1 259 ? -32.304 0.203 75.456 1.00 95.12 259 LYS A CA 1
ATOM 2098 C C . LYS A 1 259 ? -31.994 0.991 76.730 1.00 95.12 259 LYS A C 1
ATOM 2100 O O . LYS A 1 259 ? -32.067 0.422 77.812 1.00 95.12 259 LYS A O 1
ATOM 2105 N N . MET A 1 260 ? -31.593 2.256 76.606 1.00 95.31 260 MET A N 1
ATOM 2106 C CA . MET A 1 260 ? -31.172 3.066 77.752 1.00 95.31 260 MET A CA 1
ATOM 2107 C C . MET A 1 260 ? -32.332 3.740 78.483 1.00 95.31 260 MET A C 1
ATOM 2109 O O . MET A 1 260 ? -32.262 3.905 79.699 1.00 95.31 260 MET A O 1
ATOM 2113 N N . TYR A 1 261 ? -33.361 4.174 77.753 1.00 95.06 261 TYR A N 1
ATOM 2114 C CA . TYR A 1 261 ? -34.329 5.140 78.279 1.00 95.06 261 TYR A CA 1
ATOM 2115 C C . TYR A 1 261 ? -35.792 4.695 78.186 1.00 95.06 261 TYR A C 1
ATOM 2117 O O . TYR A 1 261 ? -36.643 5.319 78.820 1.00 95.06 261 TYR A O 1
ATOM 2125 N N . ALA A 1 262 ? -36.119 3.664 77.401 1.00 95.00 262 ALA A N 1
ATOM 2126 C CA . ALA A 1 262 ? -37.503 3.239 77.207 1.00 95.00 262 ALA A CA 1
ATOM 2127 C C . ALA A 1 262 ? -37.970 2.263 78.301 1.00 95.00 262 ALA A C 1
ATOM 2129 O O . ALA A 1 262 ? -37.190 1.469 78.821 1.00 95.00 262 ALA A O 1
ATOM 2130 N N . SER A 1 263 ? -39.268 2.287 78.617 1.00 97.44 263 SER A N 1
ATOM 2131 C CA . SER A 1 263 ? -39.907 1.223 79.412 1.00 97.44 263 SER A CA 1
ATOM 2132 C C . SER A 1 263 ? -39.967 -0.098 78.637 1.00 97.44 263 SER A C 1
ATOM 2134 O O . SER A 1 263 ? -39.955 -0.085 77.407 1.00 97.44 263 SER A O 1
ATOM 2136 N N . ASP A 1 264 ? -40.129 -1.231 79.326 1.00 96.31 264 ASP A N 1
ATOM 2137 C CA . ASP A 1 264 ? -40.183 -2.563 78.697 1.00 96.31 264 ASP A CA 1
ATOM 2138 C C . ASP A 1 264 ? -41.204 -2.656 77.551 1.00 96.31 264 ASP A C 1
ATOM 2140 O O . ASP A 1 264 ? -40.915 -3.207 76.486 1.00 96.31 264 ASP A O 1
ATOM 2144 N N . LEU A 1 265 ? -42.390 -2.063 77.732 1.00 94.69 265 LEU A N 1
ATOM 2145 C CA . LEU A 1 265 ? -43.426 -2.043 76.699 1.00 94.69 265 LEU A CA 1
ATOM 2146 C C . LEU A 1 265 ? -43.009 -1.195 75.486 1.00 94.69 265 LEU A C 1
ATOM 2148 O O . LEU A 1 265 ? -43.180 -1.627 74.346 1.00 94.69 265 LEU A O 1
ATOM 2152 N N . GLN A 1 266 ? -42.447 -0.004 75.714 1.00 95.81 266 GLN A N 1
ATOM 2153 C CA . GLN A 1 266 ? -41.947 0.859 74.637 1.00 95.81 266 GLN A CA 1
ATOM 2154 C C . GLN A 1 266 ? -40.770 0.212 73.901 1.00 95.81 266 GLN A C 1
ATOM 2156 O O . GLN A 1 266 ? -40.687 0.315 72.678 1.00 95.81 266 GLN A O 1
ATOM 2161 N N . ALA A 1 267 ? -39.897 -0.490 74.625 1.00 95.94 267 ALA A N 1
ATOM 2162 C CA . ALA A 1 267 ? -38.779 -1.217 74.049 1.00 95.94 267 ALA A CA 1
ATOM 2163 C C . ALA A 1 267 ? -39.242 -2.376 73.166 1.00 95.94 267 ALA A C 1
ATOM 2165 O O . ALA A 1 267 ? -38.756 -2.518 72.043 1.00 95.94 267 ALA A O 1
ATOM 2166 N N . PHE A 1 268 ? -40.232 -3.149 73.619 1.00 95.31 268 PHE A N 1
ATOM 2167 C CA . PHE A 1 268 ? -40.823 -4.214 72.815 1.00 95.31 268 PHE A CA 1
ATOM 2168 C C . PHE A 1 268 ? -41.438 -3.668 71.518 1.00 95.31 268 PHE A C 1
ATOM 2170 O O . PHE A 1 268 ? -41.085 -4.134 70.434 1.00 95.31 268 PHE A O 1
ATOM 2177 N N . ILE A 1 269 ? -42.285 -2.636 71.603 1.00 95.69 269 ILE A N 1
ATOM 2178 C CA . ILE A 1 269 ? -42.935 -2.033 70.426 1.00 95.69 269 ILE A CA 1
ATOM 2179 C C . ILE A 1 269 ? -41.895 -1.443 69.462 1.00 95.69 269 ILE A C 1
ATOM 2181 O O . ILE A 1 269 ? -41.928 -1.737 68.268 1.00 95.69 269 ILE A O 1
ATOM 2185 N N . GLY A 1 270 ? -40.946 -0.653 69.974 1.00 94.69 270 GLY A N 1
ATOM 2186 C CA . GLY A 1 270 ? -39.898 -0.034 69.162 1.00 94.69 270 GLY A CA 1
ATOM 2187 C C . GLY A 1 270 ? -39.003 -1.065 68.474 1.00 94.69 270 GLY A C 1
ATOM 2188 O O . GLY A 1 270 ? -38.703 -0.920 67.291 1.00 94.69 270 GLY A O 1
ATOM 2189 N N . SER A 1 271 ? -38.648 -2.151 69.172 1.00 94.69 271 SER A N 1
ATOM 2190 C CA . SER A 1 271 ? -37.857 -3.238 68.585 1.00 94.69 271 SER A CA 1
ATOM 2191 C C . SER A 1 271 ? -38.577 -3.918 67.420 1.00 94.69 271 SER A C 1
ATOM 2193 O O . SER A 1 271 ? -37.954 -4.156 66.390 1.00 94.69 271 SER A O 1
ATOM 2195 N N . LYS A 1 272 ? -39.894 -4.149 67.532 1.00 96.00 272 LYS A N 1
ATOM 2196 C CA . LYS A 1 272 ? -40.690 -4.759 66.459 1.00 96.00 272 LYS A CA 1
ATOM 2197 C C . LYS A 1 272 ? -40.860 -3.854 65.247 1.00 96.00 272 LYS A C 1
ATOM 2199 O O . LYS A 1 272 ? -40.864 -4.355 64.127 1.00 96.00 272 LYS A O 1
ATOM 2204 N N . SER A 1 273 ? -40.949 -2.542 65.456 1.00 94.62 273 SER A N 1
ATOM 2205 C CA . SER A 1 273 ? -40.962 -1.580 64.350 1.00 94.62 273 SER A CA 1
ATOM 2206 C C . SER A 1 273 ? -39.634 -1.586 63.588 1.00 94.62 273 SER A C 1
ATOM 2208 O O . SER A 1 273 ? -39.636 -1.702 62.368 1.00 94.62 273 SER A O 1
ATOM 2210 N N . ILE A 1 274 ? -38.502 -1.516 64.300 1.00 95.94 274 ILE A N 1
ATOM 2211 C CA . ILE A 1 274 ? -37.170 -1.497 63.674 1.00 95.94 274 ILE A CA 1
ATOM 2212 C C . ILE A 1 274 ? -36.863 -2.835 62.986 1.00 95.94 274 ILE A C 1
ATOM 2214 O O . ILE A 1 274 ? -36.294 -2.838 61.902 1.00 95.94 274 ILE A O 1
ATOM 2218 N N . GLU A 1 275 ? -37.275 -3.969 63.565 1.00 96.06 275 GLU A N 1
ATOM 2219 C CA . GLU A 1 275 ? -37.110 -5.298 62.954 1.00 96.06 275 GLU A CA 1
ATOM 2220 C C . GLU A 1 275 ? -37.773 -5.378 61.568 1.00 96.06 275 GLU A C 1
ATOM 2222 O O . GLU A 1 275 ? -37.150 -5.848 60.617 1.00 96.06 275 GLU A O 1
ATOM 2227 N N . ALA A 1 276 ? -38.995 -4.853 61.425 1.00 94.81 276 ALA A N 1
ATOM 2228 C CA . ALA A 1 276 ? -39.693 -4.823 60.141 1.00 94.81 276 ALA A CA 1
ATOM 2229 C C . ALA A 1 276 ? -38.994 -3.925 59.100 1.00 94.81 276 ALA A C 1
ATOM 2231 O O . ALA A 1 276 ? -38.950 -4.269 57.917 1.00 94.81 276 ALA A O 1
ATOM 2232 N N . GLU A 1 277 ? -38.434 -2.787 59.524 1.00 95.62 277 GLU A N 1
ATOM 2233 C CA . GLU A 1 277 ? -37.678 -1.893 58.636 1.00 95.62 277 GLU A CA 1
ATOM 2234 C C . GLU A 1 277 ? -36.339 -2.507 58.202 1.00 95.62 277 GLU A C 1
ATOM 2236 O O . GLU A 1 277 ? -35.994 -2.453 57.021 1.00 95.62 277 GLU A O 1
ATOM 2241 N N . VAL A 1 278 ? -35.623 -3.171 59.114 1.00 96.81 278 VAL A N 1
ATOM 2242 C CA . VAL A 1 278 ? -34.395 -3.917 58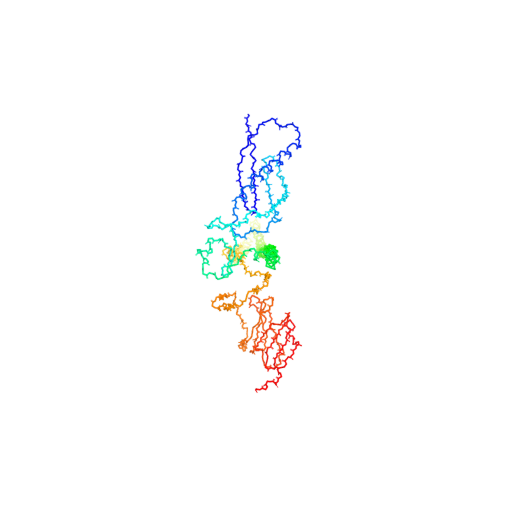.790 1.00 96.81 278 VAL A CA 1
ATOM 2243 C C . VAL A 1 278 ? -34.685 -5.021 57.772 1.00 96.81 278 VAL A C 1
ATOM 2245 O O . VAL A 1 278 ? -33.965 -5.136 56.782 1.00 96.81 278 VAL A O 1
ATOM 2248 N N . GLU A 1 279 ? -35.768 -5.785 57.949 1.00 96.31 279 GLU A N 1
ATOM 2249 C CA . GLU A 1 279 ? -36.163 -6.827 56.992 1.00 96.31 279 GLU A CA 1
ATOM 2250 C C . GLU A 1 279 ? -36.451 -6.245 55.593 1.00 96.31 279 GLU A C 1
ATOM 2252 O O . GLU A 1 279 ? -36.140 -6.863 54.568 1.00 96.31 279 GLU A O 1
ATOM 2257 N N . ALA A 1 280 ? -37.034 -5.044 55.518 1.00 95.50 280 ALA A N 1
ATOM 2258 C CA . ALA A 1 280 ? -37.271 -4.361 54.249 1.00 95.50 280 ALA A CA 1
ATOM 2259 C C . ALA A 1 280 ? -35.956 -3.970 53.548 1.00 95.50 280 ALA A C 1
ATOM 2261 O O . ALA A 1 280 ? -35.822 -4.176 52.337 1.00 95.50 280 ALA A O 1
ATOM 2262 N N . GLU A 1 281 ? -34.969 -3.470 54.294 1.00 95.62 281 GLU A N 1
ATOM 2263 C CA . GLU A 1 281 ? -33.649 -3.126 53.751 1.00 95.62 281 GLU A CA 1
ATOM 2264 C C . GLU A 1 281 ? -32.841 -4.369 53.344 1.00 95.62 281 GLU A C 1
ATOM 2266 O O . GLU A 1 281 ? -32.208 -4.382 52.285 1.00 95.62 281 GLU A O 1
ATOM 2271 N N . GLU A 1 282 ? -32.924 -5.467 54.099 1.00 95.62 282 GLU A N 1
ATOM 2272 C CA . GLU A 1 282 ? -32.315 -6.745 53.710 1.00 95.62 282 GLU A CA 1
ATOM 2273 C C . GLU A 1 282 ? -32.907 -7.292 52.407 1.00 95.62 282 GLU A C 1
ATOM 2275 O O . GLU A 1 282 ? -32.167 -7.776 51.541 1.00 95.62 282 GLU A O 1
ATOM 2280 N N . LYS A 1 283 ? -34.233 -7.192 52.230 1.00 96.88 283 LYS A N 1
ATOM 2281 C CA . LYS A 1 283 ? -34.907 -7.555 50.972 1.00 96.88 283 LYS A CA 1
ATOM 2282 C C . LYS A 1 283 ? -34.429 -6.689 49.811 1.00 96.88 283 LYS A C 1
ATOM 2284 O O . LYS A 1 283 ? -34.226 -7.215 48.715 1.00 96.88 283 LYS A O 1
ATOM 2289 N N . TYR A 1 284 ? -34.215 -5.394 50.042 1.00 95.50 284 TYR A N 1
ATOM 2290 C CA . TYR A 1 284 ? -33.639 -4.498 49.042 1.00 95.50 284 TYR A CA 1
ATOM 2291 C C . TYR A 1 284 ? -32.218 -4.928 48.648 1.00 95.50 284 TYR A C 1
ATOM 2293 O O . TYR A 1 284 ? -31.960 -5.119 47.459 1.00 95.50 284 TYR A O 1
ATOM 2301 N N . LEU A 1 285 ? -31.320 -5.189 49.602 1.00 95.56 285 LEU A N 1
ATOM 2302 C CA . LEU A 1 285 ? -29.963 -5.661 49.292 1.00 95.56 285 LEU A CA 1
ATOM 2303 C C . LEU A 1 285 ? -29.972 -7.001 48.541 1.00 95.56 285 LEU A C 1
ATOM 2305 O O . LEU A 1 285 ? -29.254 -7.165 47.557 1.00 95.56 285 LEU A O 1
ATOM 2309 N N . HIS A 1 286 ? -30.846 -7.932 48.933 1.00 95.31 286 HIS A N 1
ATOM 2310 C CA . HIS A 1 286 ? -31.035 -9.186 48.199 1.00 95.31 286 HIS A CA 1
ATOM 2311 C C . HIS A 1 286 ? -31.532 -8.971 46.766 1.00 95.31 286 HIS A C 1
ATOM 2313 O O . HIS A 1 286 ? -31.204 -9.770 45.887 1.00 95.31 286 HIS A O 1
ATOM 2319 N N . SER A 1 287 ? -32.325 -7.926 46.515 1.00 96.62 287 SER A N 1
ATOM 2320 C CA . SER A 1 287 ? -32.778 -7.595 45.162 1.00 96.62 287 SER A CA 1
ATOM 2321 C C . SER A 1 287 ? -31.625 -7.133 44.264 1.00 96.62 287 SER A C 1
ATOM 2323 O O . SER A 1 287 ? -31.543 -7.615 43.137 1.00 96.62 287 SER A O 1
ATOM 2325 N N . LEU A 1 288 ? -30.677 -6.347 44.797 1.00 95.50 288 LEU A N 1
ATOM 2326 C CA . LEU A 1 288 ? -29.478 -5.892 44.073 1.00 95.50 288 LEU A CA 1
ATOM 2327 C C . LEU A 1 288 ? -28.521 -7.039 43.718 1.00 95.50 288 LEU A C 1
ATOM 2329 O O . LEU A 1 288 ? -27.834 -7.007 42.700 1.00 95.50 288 LEU A O 1
ATOM 2333 N N . THR A 1 289 ? -28.447 -8.069 44.564 1.00 94.06 289 THR A N 1
ATOM 2334 C CA . THR A 1 289 ? -27.674 -9.276 44.240 1.00 94.06 289 THR A CA 1
ATOM 2335 C C . THR A 1 289 ? -28.355 -10.082 43.137 1.00 94.06 289 THR A C 1
ATOM 2337 O O . THR A 1 289 ? -27.693 -10.618 42.255 1.00 94.06 289 THR A O 1
ATOM 2340 N N . LYS A 1 290 ? -29.689 -10.197 43.182 1.00 95.19 290 LYS A N 1
ATOM 2341 C CA . LYS A 1 290 ? -30.455 -11.007 42.223 1.00 95.19 290 LYS A CA 1
ATOM 2342 C C . LYS A 1 290 ? -30.532 -10.387 40.832 1.00 95.19 290 LYS A C 1
ATOM 2344 O O . LYS A 1 290 ? -30.618 -11.136 39.864 1.00 95.19 290 LYS A O 1
ATOM 2349 N N . ASP A 1 291 ? -30.553 -9.063 40.735 1.00 94.56 291 ASP A N 1
ATOM 2350 C CA . ASP A 1 291 ? -30.643 -8.359 39.454 1.00 94.56 291 ASP A CA 1
ATOM 2351 C C . ASP A 1 291 ? -29.277 -8.106 38.787 1.00 94.56 291 ASP A C 1
ATOM 2353 O O . ASP A 1 291 ? -29.235 -7.587 37.672 1.00 94.56 291 ASP A O 1
ATOM 2357 N N . GLY A 1 292 ? -28.178 -8.514 39.433 1.00 92.25 292 GLY A N 1
ATOM 2358 C CA . GLY A 1 292 ? -26.816 -8.349 38.924 1.00 92.25 292 GLY A CA 1
ATOM 2359 C C . GLY A 1 292 ? -26.248 -6.939 39.110 1.00 92.25 292 GLY A C 1
ATOM 2360 O O . GLY A 1 292 ? -25.168 -6.649 38.602 1.00 92.25 292 GLY A O 1
ATOM 2361 N N . SER A 1 293 ? -26.914 -6.048 39.856 1.00 92.00 293 SER A N 1
ATOM 2362 C CA . SER A 1 293 ? -26.397 -4.696 40.135 1.00 92.00 293 SER A CA 1
ATOM 2363 C C . SER A 1 293 ? -25.059 -4.709 40.882 1.00 92.00 293 SER A C 1
ATOM 2365 O O . SER A 1 293 ? -24.307 -3.740 40.815 1.00 92.00 293 SER A O 1
ATOM 2367 N N . LEU A 1 294 ? -24.762 -5.794 41.603 1.00 93.06 294 LEU A N 1
ATOM 2368 C CA . LEU A 1 294 ? -23.497 -6.004 42.315 1.00 93.06 294 LEU A CA 1
ATOM 2369 C C . LEU A 1 294 ? -22.452 -6.784 41.496 1.00 93.06 294 LEU A C 1
ATOM 2371 O O . LEU A 1 294 ? -21.377 -7.088 42.019 1.00 93.06 294 LEU A O 1
ATOM 2375 N N . ASP A 1 295 ? -22.744 -7.122 40.237 1.00 93.94 295 ASP A N 1
ATOM 2376 C CA . ASP A 1 295 ? -21.810 -7.855 39.388 1.00 93.94 295 ASP A CA 1
ATOM 2377 C C . ASP A 1 295 ? -20.555 -7.025 39.094 1.00 93.94 295 ASP A C 1
ATOM 2379 O O . ASP A 1 295 ? -20.589 -5.809 38.885 1.00 93.94 295 ASP A O 1
ATOM 2383 N N . GLN A 1 296 ? -19.407 -7.701 39.026 1.00 93.38 296 GLN A N 1
ATOM 2384 C CA . GLN A 1 296 ? -18.154 -7.034 38.701 1.00 93.38 296 GLN A CA 1
ATOM 2385 C C . GLN A 1 296 ? -18.116 -6.646 37.217 1.00 93.38 296 GLN A C 1
ATOM 2387 O O . GLN A 1 296 ? -17.996 -7.499 36.335 1.00 93.38 296 GLN A O 1
ATOM 2392 N N . ILE A 1 297 ? -18.112 -5.343 36.942 1.00 94.19 297 ILE A N 1
ATOM 2393 C CA . ILE A 1 297 ? -17.960 -4.814 35.586 1.00 94.19 297 ILE A CA 1
ATOM 2394 C C . ILE A 1 297 ? -16.486 -4.895 35.163 1.00 94.19 297 ILE A C 1
ATOM 2396 O O . ILE A 1 297 ? -15.586 -4.486 35.897 1.00 94.19 297 ILE A O 1
ATOM 2400 N N . ARG A 1 298 ? -16.224 -5.432 33.963 1.00 94.75 298 ARG A N 1
ATOM 2401 C CA . ARG A 1 298 ? -14.881 -5.503 33.365 1.00 94.75 298 ARG A CA 1
ATOM 2402 C C . ARG A 1 298 ? -14.922 -5.081 31.902 1.00 94.75 298 ARG A C 1
ATOM 2404 O O . ARG A 1 298 ? -15.761 -5.558 31.140 1.00 94.75 298 ARG A O 1
ATOM 2411 N N . LEU A 1 299 ? -13.972 -4.244 31.495 1.00 94.25 299 LEU A N 1
ATOM 2412 C CA . LEU A 1 299 ? -13.768 -3.917 30.087 1.00 94.25 299 LEU A CA 1
ATOM 2413 C C . LEU A 1 299 ? -13.063 -5.079 29.382 1.00 94.25 299 LEU A C 1
ATOM 2415 O O . LEU A 1 299 ? -12.078 -5.625 29.881 1.00 94.25 299 LEU A O 1
ATOM 2419 N N . LYS A 1 300 ? -13.562 -5.449 28.202 1.00 95.88 300 LYS A N 1
ATOM 2420 C CA . LYS A 1 300 ? -12.954 -6.465 27.342 1.00 95.88 300 LYS A CA 1
ATOM 2421 C C . LYS A 1 300 ? -12.708 -5.876 25.962 1.00 95.88 300 LYS A C 1
ATOM 2423 O O . LYS A 1 300 ? -13.653 -5.517 25.265 1.00 95.88 300 LYS A O 1
ATOM 2428 N N . LEU A 1 301 ? -11.443 -5.831 25.559 1.00 93.31 301 LEU A N 1
ATOM 2429 C CA . LEU A 1 301 ? -11.046 -5.429 24.216 1.00 93.31 301 LEU A CA 1
ATOM 2430 C C . LEU A 1 301 ? -11.027 -6.653 23.295 1.00 93.31 301 LEU A C 1
ATOM 2432 O O . LEU A 1 301 ? -10.367 -7.645 23.594 1.00 93.31 301 LEU A O 1
ATOM 2436 N N . ASN A 1 302 ? -11.727 -6.570 22.164 1.00 93.12 302 ASN A N 1
ATOM 2437 C CA . ASN A 1 302 ? -11.641 -7.558 21.091 1.00 93.12 302 ASN A CA 1
ATOM 2438 C C . ASN A 1 302 ? -11.107 -6.854 19.844 1.00 93.12 302 ASN A C 1
ATOM 2440 O O . ASN A 1 302 ? -11.783 -5.998 19.276 1.00 93.12 302 ASN A O 1
ATOM 2444 N N . ILE A 1 303 ? -9.886 -7.196 19.443 1.00 91.81 303 ILE A N 1
ATOM 2445 C CA . ILE A 1 303 ? -9.249 -6.631 18.251 1.00 91.81 303 ILE A CA 1
ATOM 2446 C C . ILE A 1 303 ? -9.709 -7.431 17.027 1.00 91.81 303 ILE A C 1
ATOM 2448 O O . ILE A 1 303 ? -9.820 -8.656 17.090 1.00 91.81 303 ILE A O 1
ATOM 2452 N N . ASP A 1 304 ? -9.990 -6.746 15.916 1.00 91.06 304 ASP A N 1
ATOM 2453 C CA . ASP A 1 304 ? -10.343 -7.410 14.660 1.00 91.06 304 ASP A CA 1
ATOM 2454 C C . ASP A 1 304 ? -9.173 -8.282 14.177 1.00 91.06 304 ASP A C 1
ATOM 2456 O O . ASP A 1 304 ? -8.062 -7.800 13.953 1.00 91.06 304 ASP A O 1
ATOM 2460 N N . THR A 1 305 ? -9.449 -9.569 13.967 1.00 89.69 305 THR A N 1
ATOM 2461 C CA . THR A 1 305 ? -8.485 -10.557 13.459 1.00 89.69 305 THR A CA 1
ATOM 2462 C C . THR A 1 305 ? -7.794 -10.140 12.159 1.00 89.69 305 THR A C 1
ATOM 2464 O O . THR A 1 305 ? -6.645 -10.509 11.935 1.00 89.69 305 THR A O 1
ATOM 2467 N N . LYS A 1 306 ? -8.448 -9.341 11.305 1.00 90.12 306 LYS A N 1
ATOM 2468 C CA . LYS A 1 306 ? -7.846 -8.819 10.071 1.00 90.12 306 LYS A CA 1
ATOM 2469 C C . LYS A 1 306 ? -6.713 -7.847 10.363 1.00 90.12 306 LYS A C 1
ATOM 2471 O O . LYS A 1 306 ? -5.711 -7.858 9.659 1.00 90.12 306 LYS A O 1
ATOM 2476 N N . LEU A 1 307 ? -6.867 -7.025 11.401 1.00 87.75 307 LEU A N 1
ATOM 2477 C CA . LEU A 1 307 ? -5.826 -6.099 11.833 1.00 87.75 307 LEU A CA 1
ATOM 2478 C C . LEU A 1 307 ? -4.670 -6.862 12.490 1.00 87.75 307 LEU A C 1
ATOM 2480 O O . LEU A 1 307 ? -3.513 -6.564 12.215 1.00 87.75 307 LEU A O 1
ATOM 2484 N N . SER A 1 308 ? -4.978 -7.894 13.282 1.00 85.50 308 SER A N 1
ATOM 2485 C CA . SER A 1 308 ? -3.969 -8.779 13.881 1.00 85.50 308 SER A CA 1
ATOM 2486 C C . SER A 1 308 ? -3.144 -9.551 12.846 1.00 85.50 308 SER A C 1
ATOM 2488 O O . SER A 1 308 ? -1.997 -9.886 13.114 1.00 85.50 308 SER A O 1
ATOM 2490 N N . ASN A 1 309 ? -3.704 -9.800 11.660 1.00 89.69 309 ASN A N 1
ATOM 2491 C CA . ASN A 1 309 ? -3.066 -10.560 10.583 1.00 89.69 309 ASN A CA 1
ATOM 2492 C C . ASN A 1 309 ? -2.532 -9.673 9.448 1.00 89.69 309 ASN A C 1
ATOM 2494 O O . ASN A 1 309 ? -2.291 -10.162 8.343 1.00 89.69 309 ASN A O 1
ATOM 2498 N N . ILE A 1 310 ? -2.362 -8.365 9.668 1.00 88.62 310 ILE A N 1
ATOM 2499 C CA . ILE A 1 310 ? -1.921 -7.460 8.597 1.00 88.62 310 ILE A CA 1
ATOM 2500 C C . ILE A 1 310 ? -0.537 -7.847 8.050 1.00 88.62 310 ILE A C 1
ATOM 2502 O O . ILE A 1 310 ? -0.316 -7.775 6.843 1.00 88.62 310 ILE A O 1
ATOM 2506 N N . GLU A 1 311 ? 0.349 -8.342 8.919 1.00 83.31 311 GLU A N 1
ATOM 2507 C CA . GLU A 1 311 ? 1.699 -8.798 8.563 1.00 83.31 311 GLU A CA 1
ATOM 2508 C C . GLU A 1 311 ? 1.681 -10.035 7.661 1.00 83.31 311 GLU A C 1
ATOM 2510 O O . GLU A 1 311 ? 2.459 -10.118 6.717 1.00 83.31 311 GLU A O 1
ATOM 2515 N N . SER A 1 312 ? 0.772 -10.980 7.912 1.00 87.38 312 SER A N 1
ATOM 2516 C CA . SER A 1 312 ? 0.643 -12.195 7.101 1.00 87.38 312 SER A CA 1
ATOM 2517 C C . SER A 1 312 ? -0.194 -11.990 5.839 1.00 87.38 312 SER A C 1
ATOM 2519 O O . SER A 1 312 ? -0.129 -12.802 4.923 1.00 87.38 312 SER A O 1
ATOM 2521 N N . THR A 1 313 ? -0.981 -10.914 5.770 1.00 89.50 313 THR A N 1
ATOM 2522 C CA . THR A 1 313 ? -1.841 -10.622 4.613 1.00 89.50 313 THR A CA 1
ATOM 2523 C C . THR A 1 313 ? -1.111 -9.814 3.535 1.00 89.50 313 THR A C 1
ATOM 2525 O O . THR A 1 313 ? -1.458 -9.916 2.359 1.00 89.50 313 THR A O 1
ATOM 2528 N N . ILE A 1 314 ? -0.121 -8.993 3.906 1.00 89.75 314 ILE A N 1
ATOM 2529 C CA . ILE A 1 314 ? 0.577 -8.087 2.982 1.00 89.75 314 ILE A CA 1
ATOM 2530 C C . ILE A 1 314 ? 2.060 -8.461 2.901 1.00 89.75 314 ILE A C 1
ATOM 2532 O O . ILE A 1 314 ? 2.885 -7.957 3.657 1.00 89.75 314 ILE A O 1
ATOM 2536 N N . GLU A 1 315 ? 2.409 -9.307 1.932 1.00 90.06 315 GLU A N 1
ATOM 2537 C CA . GLU A 1 315 ? 3.793 -9.765 1.727 1.00 90.06 315 GLU A CA 1
ATOM 2538 C C . GLU A 1 315 ? 4.658 -8.767 0.938 1.00 90.06 315 GLU A C 1
ATOM 2540 O O . GLU A 1 315 ? 5.884 -8.765 1.049 1.00 90.06 315 GLU A O 1
ATOM 2545 N N . SER A 1 316 ? 4.046 -7.908 0.116 1.00 90.44 316 SER A N 1
ATOM 2546 C CA . SER A 1 316 ? 4.776 -6.914 -0.676 1.00 90.44 316 SER A CA 1
ATOM 2547 C C . SER A 1 316 ? 3.928 -5.682 -1.003 1.00 90.44 316 SER A C 1
ATOM 2549 O O . SER A 1 316 ? 2.702 -5.744 -1.060 1.00 90.44 316 SER A O 1
ATOM 2551 N N . PHE A 1 317 ? 4.596 -4.548 -1.247 1.00 88.19 317 PHE A N 1
ATOM 2552 C CA . PHE A 1 317 ? 3.953 -3.317 -1.735 1.00 88.19 317 PHE A CA 1
ATOM 2553 C C . PHE A 1 317 ? 3.566 -3.392 -3.219 1.00 88.19 317 PHE A C 1
ATOM 2555 O O . PHE A 1 317 ? 2.764 -2.587 -3.687 1.00 88.19 317 PHE A O 1
ATOM 2562 N N . GLY A 1 318 ? 4.161 -4.323 -3.963 1.00 90.12 318 GLY A N 1
ATOM 2563 C CA . GLY A 1 318 ? 3.976 -4.482 -5.397 1.00 90.12 318 GLY A CA 1
ATOM 2564 C C . GLY A 1 318 ? 5.215 -5.065 -6.070 1.00 90.12 318 GLY A C 1
ATOM 2565 O O . GLY A 1 318 ? 6.204 -5.403 -5.418 1.00 90.12 318 GLY A O 1
ATOM 2566 N N . THR A 1 319 ? 5.158 -5.156 -7.395 1.00 92.88 319 THR A N 1
ATOM 2567 C CA . THR A 1 319 ? 6.219 -5.716 -8.238 1.00 92.88 319 THR A CA 1
ATOM 2568 C C . THR A 1 319 ? 6.732 -4.669 -9.216 1.00 92.88 319 THR A C 1
ATOM 2570 O O . THR A 1 319 ? 5.938 -3.999 -9.874 1.00 92.88 319 THR A O 1
ATOM 2573 N N . VAL A 1 320 ? 8.053 -4.555 -9.352 1.00 92.06 320 VAL A N 1
ATOM 2574 C CA . VAL A 1 320 ? 8.684 -3.694 -10.361 1.00 92.06 320 VAL A CA 1
ATOM 2575 C C . VAL A 1 320 ? 9.089 -4.554 -11.552 1.00 92.06 320 VAL A C 1
ATOM 2577 O O . VAL A 1 320 ? 9.854 -5.503 -11.400 1.00 92.06 320 VAL A O 1
ATOM 2580 N N . THR A 1 321 ? 8.595 -4.214 -12.740 1.00 93.62 321 THR A N 1
ATOM 2581 C CA . THR A 1 321 ? 8.920 -4.906 -13.995 1.00 93.62 321 THR A CA 1
ATOM 2582 C C . THR A 1 321 ? 9.516 -3.931 -14.998 1.00 93.62 321 THR A C 1
ATOM 2584 O O . THR A 1 321 ? 9.037 -2.807 -15.134 1.00 93.62 321 THR A O 1
ATOM 2587 N N . LEU A 1 322 ? 10.547 -4.363 -15.722 1.00 92.81 322 LEU A N 1
ATOM 2588 C CA . LEU A 1 322 ? 11.145 -3.575 -16.797 1.00 92.81 322 LEU A CA 1
ATOM 2589 C C . LEU A 1 322 ? 10.438 -3.888 -18.116 1.00 92.81 322 LEU A C 1
ATOM 2591 O O . LEU A 1 322 ? 10.501 -5.013 -18.607 1.00 92.81 322 LEU A O 1
ATOM 2595 N N . GLU A 1 323 ? 9.793 -2.884 -18.698 1.00 90.88 323 GLU A N 1
ATOM 2596 C CA . GLU A 1 323 ? 9.261 -2.963 -20.056 1.00 90.88 323 GLU A CA 1
ATOM 2597 C C . GLU A 1 323 ? 10.322 -2.449 -21.037 1.00 90.88 323 GLU A C 1
ATOM 2599 O O . GLU A 1 323 ? 10.895 -1.374 -20.846 1.00 90.88 323 GLU A O 1
ATOM 2604 N N . THR A 1 324 ? 10.593 -3.208 -22.099 1.00 87.94 324 THR A N 1
ATOM 2605 C CA . THR A 1 324 ? 11.503 -2.769 -23.163 1.00 87.94 324 THR A CA 1
ATOM 2606 C C . THR A 1 324 ? 10.705 -2.402 -24.402 1.00 87.94 324 THR A C 1
ATOM 2608 O O . THR A 1 324 ? 9.839 -3.152 -24.846 1.00 87.94 324 THR A O 1
ATOM 2611 N N . LYS A 1 325 ? 10.994 -1.224 -24.959 1.00 81.25 325 LYS A N 1
ATOM 2612 C CA . LYS A 1 325 ? 10.402 -0.744 -26.210 1.00 81.25 325 LYS A CA 1
ATOM 2613 C C . LYS A 1 325 ? 11.496 -0.579 -27.260 1.00 81.25 325 LYS A C 1
ATOM 2615 O O . LYS A 1 325 ? 12.632 -0.241 -26.903 1.00 81.25 325 LYS A O 1
ATOM 2620 N N . PRO A 1 326 ? 11.188 -0.823 -28.545 1.00 79.38 326 PRO A N 1
ATOM 2621 C CA . PRO A 1 326 ? 12.143 -0.575 -29.611 1.00 79.38 326 PRO A CA 1
ATOM 2622 C C . PRO A 1 326 ? 12.572 0.903 -29.608 1.00 79.38 326 PRO A C 1
ATOM 2624 O O . PRO A 1 326 ? 11.775 1.779 -29.259 1.00 79.38 326 PRO A O 1
ATOM 2627 N N . PRO A 1 327 ? 13.835 1.200 -29.959 1.00 75.31 327 PRO A N 1
ATOM 2628 C CA . PRO A 1 327 ? 14.316 2.573 -30.014 1.00 75.31 327 PRO A CA 1
ATOM 2629 C C . PRO A 1 327 ? 13.538 3.371 -31.065 1.00 75.31 327 PRO A C 1
ATOM 2631 O O . PRO A 1 327 ? 13.319 2.891 -32.174 1.00 75.31 327 PRO A O 1
ATOM 2634 N N . LEU A 1 328 ? 13.191 4.617 -30.738 1.00 77.75 328 LEU A N 1
ATOM 2635 C CA . LEU A 1 328 ? 12.549 5.550 -31.674 1.00 77.75 328 LEU A CA 1
ATOM 2636 C C . LEU A 1 328 ? 13.545 6.186 -32.660 1.00 77.75 328 LEU A C 1
ATOM 2638 O O . LEU A 1 328 ? 13.160 6.981 -33.515 1.00 77.75 328 LEU A O 1
ATOM 2642 N N . VAL A 1 329 ? 14.837 5.866 -32.537 1.00 82.75 329 VAL A N 1
ATOM 2643 C CA . VAL A 1 329 ? 15.887 6.415 -33.396 1.00 82.75 329 VAL A CA 1
ATOM 2644 C C . VAL A 1 329 ? 15.768 5.818 -34.796 1.00 82.75 329 VAL A C 1
ATOM 2646 O O . VAL A 1 329 ? 16.037 4.636 -35.011 1.00 82.75 329 VAL A O 1
ATOM 2649 N N . VAL A 1 330 ? 15.407 6.659 -35.763 1.00 83.19 330 VAL A N 1
ATOM 2650 C CA . VAL A 1 330 ? 15.422 6.304 -37.184 1.00 83.19 330 VAL A CA 1
ATOM 2651 C C . VAL A 1 330 ? 16.849 6.448 -37.700 1.00 83.19 330 VAL A C 1
ATOM 2653 O O . VAL A 1 330 ? 17.374 7.555 -37.806 1.00 83.19 330 VAL A O 1
ATOM 2656 N N . LEU A 1 331 ? 17.486 5.323 -38.023 1.00 83.31 331 LEU A N 1
ATOM 2657 C CA . LEU A 1 331 ? 18.832 5.329 -38.588 1.00 83.31 331 LEU A CA 1
ATOM 2658 C C . LEU A 1 331 ? 18.791 5.888 -40.010 1.00 83.31 331 LEU A C 1
ATOM 2660 O O . LEU A 1 331 ? 18.027 5.410 -40.853 1.00 83.31 331 LEU A O 1
ATOM 2664 N N . LYS A 1 332 ? 19.664 6.854 -40.301 1.00 79.31 332 LYS A N 1
ATOM 2665 C CA . LYS A 1 332 ? 19.930 7.290 -41.671 1.00 79.31 332 LYS A CA 1
ATOM 2666 C C . LYS A 1 332 ? 20.504 6.094 -42.421 1.00 79.31 332 LYS A C 1
ATOM 2668 O O . LYS A 1 332 ? 21.619 5.656 -42.129 1.00 79.31 332 LYS A O 1
ATOM 2673 N N . ARG A 1 333 ? 19.723 5.519 -43.337 1.00 64.88 333 ARG A N 1
ATOM 2674 C CA . ARG A 1 333 ? 20.245 4.548 -44.299 1.00 64.88 333 ARG A CA 1
ATOM 2675 C C . ARG A 1 333 ? 20.993 5.335 -45.361 1.00 64.88 333 ARG A C 1
ATOM 2677 O O . ARG A 1 333 ? 20.412 6.225 -45.983 1.00 64.88 333 ARG A O 1
ATOM 2684 N N . GLY A 1 334 ? 22.265 5.001 -45.569 1.00 57.59 334 GLY A N 1
ATOM 2685 C CA . GLY A 1 334 ? 22.946 5.411 -46.790 1.00 57.59 334 GLY A CA 1
ATOM 2686 C C . GLY A 1 334 ? 22.093 4.944 -47.967 1.00 57.59 334 GLY A C 1
ATOM 2687 O O . GLY A 1 334 ? 21.589 3.821 -47.931 1.00 57.59 334 GLY A O 1
ATOM 2688 N N . LYS A 1 335 ? 21.865 5.822 -48.952 1.00 57.53 335 LYS A N 1
ATOM 2689 C CA . LYS A 1 335 ? 21.145 5.466 -50.183 1.00 57.53 335 LYS A CA 1
ATOM 2690 C C . LYS A 1 335 ? 21.684 4.126 -50.665 1.00 57.53 335 LYS A C 1
ATOM 2692 O O . LYS A 1 335 ? 22.907 3.989 -50.764 1.00 57.53 335 LYS A O 1
ATOM 2697 N N . ASP A 1 336 ? 20.792 3.164 -50.909 1.00 50.62 336 ASP A N 1
ATOM 2698 C CA . ASP A 1 336 ? 21.177 1.872 -51.460 1.00 50.62 336 ASP A CA 1
ATOM 2699 C C . ASP A 1 336 ? 22.115 2.150 -52.624 1.00 50.62 336 ASP A C 1
ATOM 2701 O O . ASP A 1 336 ? 21.785 2.913 -53.539 1.00 50.62 336 ASP A O 1
ATOM 2705 N N . LYS A 1 337 ? 23.333 1.616 -52.527 1.00 50.94 337 LYS A N 1
ATOM 2706 C CA . LYS A 1 337 ? 24.282 1.670 -53.624 1.00 50.94 337 LYS A CA 1
ATOM 2707 C C . LYS A 1 337 ? 23.617 0.899 -54.759 1.00 50.94 337 LYS A C 1
ATOM 2709 O O . LYS A 1 337 ? 23.765 -0.315 -54.845 1.00 50.94 337 LYS A O 1
ATOM 2714 N N . GLN A 1 338 ? 22.873 1.585 -55.627 1.00 44.66 338 GLN A N 1
ATOM 2715 C CA . GLN A 1 338 ? 22.755 1.150 -57.005 1.00 44.66 338 GLN A CA 1
ATOM 2716 C C . GLN A 1 338 ? 24.194 1.116 -57.489 1.00 44.66 338 GLN A C 1
ATOM 2718 O O . GLN A 1 338 ? 24.808 2.156 -57.731 1.00 44.66 338 GLN A O 1
ATOM 2723 N N . ALA A 1 339 ? 24.771 -0.083 -57.466 1.00 41.19 339 ALA A N 1
ATOM 2724 C CA . ALA A 1 339 ? 26.076 -0.329 -58.021 1.00 41.19 339 ALA A CA 1
ATOM 2725 C C . ALA A 1 339 ? 26.068 0.294 -59.416 1.00 41.19 339 ALA A C 1
ATOM 2727 O O . ALA A 1 339 ? 25.236 -0.052 -60.253 1.00 41.19 339 ALA A O 1
ATOM 2728 N N . GLN A 1 340 ? 26.987 1.219 -59.676 1.00 45.28 340 GLN A N 1
ATOM 2729 C CA . GLN A 1 340 ? 27.334 1.590 -61.043 1.00 45.28 340 GLN A CA 1
ATOM 2730 C C . GLN A 1 340 ? 28.134 0.446 -61.691 1.00 45.28 340 GLN A C 1
ATOM 2732 O O . GLN A 1 340 ? 29.214 0.657 -62.228 1.00 45.28 340 GLN A O 1
ATOM 2737 N N . ILE A 1 341 ? 27.620 -0.782 -61.598 1.00 42.34 341 ILE A N 1
ATOM 2738 C CA . ILE A 1 341 ? 28.083 -1.964 -62.313 1.00 42.34 341 ILE A CA 1
ATOM 2739 C C . ILE A 1 341 ? 26.819 -2.686 -62.784 1.00 42.34 341 ILE A C 1
ATOM 2741 O O . ILE A 1 341 ? 25.888 -2.924 -62.015 1.00 42.34 341 ILE A O 1
ATOM 2745 N N . MET A 1 342 ? 26.769 -2.932 -64.089 1.00 35.03 342 MET A N 1
ATOM 2746 C CA . MET A 1 342 ? 25.615 -3.441 -64.818 1.00 35.03 342 MET A CA 1
ATOM 2747 C C . MET A 1 342 ? 25.041 -4.731 -64.208 1.00 35.03 342 MET A C 1
ATOM 2749 O O . MET A 1 342 ? 25.768 -5.688 -63.988 1.00 35.03 342 MET A O 1
ATOM 2753 N N . SER A 1 343 ? 23.712 -4.739 -64.031 1.00 44.91 343 SER A N 1
ATOM 2754 C CA . SER A 1 343 ? 22.801 -5.891 -64.143 1.00 44.91 343 SER A CA 1
ATOM 2755 C C . SER A 1 343 ? 23.265 -7.233 -63.549 1.00 44.91 343 SER A C 1
ATOM 2757 O O . SER A 1 343 ? 23.897 -8.001 -64.262 1.00 44.91 343 SER A O 1
ATOM 2759 N N . VAL A 1 344 ? 22.775 -7.588 -62.352 1.00 39.19 344 VAL A N 1
ATOM 2760 C CA . VAL A 1 344 ? 21.800 -8.687 -62.129 1.00 39.19 344 VAL A CA 1
ATOM 2761 C C . VAL A 1 344 ? 21.083 -8.399 -60.800 1.00 39.19 344 VAL A C 1
ATOM 2763 O O . VAL A 1 344 ? 21.725 -8.264 -59.764 1.00 39.19 344 VAL A O 1
ATOM 2766 N N . VAL A 1 345 ? 19.754 -8.269 -60.816 1.00 35.69 345 VAL A N 1
ATOM 2767 C CA . VAL A 1 345 ? 18.933 -8.012 -59.617 1.00 35.69 345 VAL A CA 1
ATOM 2768 C C . VAL A 1 345 ? 18.768 -9.310 -58.815 1.00 35.69 345 VAL A C 1
ATOM 2770 O O . VAL A 1 345 ? 18.166 -10.249 -59.341 1.00 35.69 345 VAL A O 1
ATOM 2773 N N . PRO A 1 346 ? 19.194 -9.399 -57.540 1.00 39.56 346 PRO A N 1
ATOM 2774 C CA . PRO A 1 346 ? 18.736 -10.464 -56.663 1.00 39.56 346 PRO A CA 1
ATOM 2775 C C . PRO A 1 346 ? 17.334 -10.110 -56.163 1.00 39.56 346 PRO A C 1
ATOM 2777 O O . PRO A 1 346 ? 17.103 -9.045 -55.589 1.00 39.56 346 PRO A O 1
ATOM 2780 N N . ARG A 1 347 ? 16.384 -11.017 -56.393 1.00 41.16 347 ARG A N 1
ATOM 2781 C CA . ARG A 1 347 ? 15.019 -10.952 -55.861 1.00 41.16 347 ARG A CA 1
ATOM 2782 C C . ARG A 1 347 ? 15.088 -10.941 -54.330 1.00 41.16 347 ARG A C 1
ATOM 2784 O O . ARG A 1 347 ? 15.392 -11.962 -53.720 1.00 41.16 347 ARG A O 1
ATOM 2791 N N . VAL A 1 348 ? 14.804 -9.799 -53.709 1.00 40.28 348 VAL A N 1
ATOM 2792 C CA . VAL A 1 348 ? 14.578 -9.730 -52.261 1.00 40.28 348 VAL A CA 1
ATOM 2793 C C . VAL A 1 348 ? 13.222 -10.374 -51.992 1.00 40.28 348 VAL A C 1
ATOM 2795 O O . VAL A 1 348 ? 12.180 -9.804 -52.306 1.00 40.28 348 VAL A O 1
ATOM 2798 N N . VAL A 1 349 ? 13.242 -11.597 -51.472 1.00 48.34 349 VAL A N 1
ATOM 2799 C CA . VAL A 1 349 ? 12.045 -12.270 -50.964 1.00 48.34 349 VAL A CA 1
ATOM 2800 C C . VAL A 1 349 ? 11.712 -11.623 -49.613 1.00 48.34 349 VAL A C 1
ATOM 2802 O O . VAL A 1 349 ? 12.588 -11.584 -48.745 1.00 48.34 349 VAL A O 1
ATOM 2805 N N . PRO A 1 350 ? 10.501 -11.068 -49.412 1.00 48.31 350 PRO A N 1
ATOM 2806 C CA . PRO A 1 350 ? 10.076 -10.606 -48.096 1.00 48.31 350 PRO A CA 1
ATOM 2807 C C . PRO A 1 350 ? 10.161 -11.771 -47.110 1.00 48.31 350 PRO A C 1
ATOM 2809 O O . PRO A 1 350 ? 9.764 -12.886 -47.450 1.00 48.31 350 PRO A O 1
ATOM 2812 N N . LYS A 1 351 ? 10.677 -11.525 -45.903 1.00 45.84 351 LYS A N 1
ATOM 2813 C CA . LYS A 1 351 ? 10.651 -12.514 -44.818 1.00 45.84 351 LYS A CA 1
ATOM 2814 C C . LYS A 1 351 ? 9.228 -13.054 -44.667 1.00 45.84 351 LYS A C 1
ATOM 2816 O O . LYS A 1 351 ? 8.288 -12.256 -44.632 1.00 45.84 351 LYS A O 1
ATOM 2821 N N . SER A 1 352 ? 9.070 -14.379 -44.644 1.00 51.94 352 SER A N 1
ATOM 2822 C CA . SER A 1 352 ? 7.745 -14.983 -44.505 1.00 51.94 352 SER A CA 1
ATOM 2823 C C . SER A 1 352 ? 7.151 -14.606 -43.146 1.00 51.94 352 SER A C 1
ATOM 2825 O O . SER A 1 352 ? 7.872 -14.369 -42.173 1.00 51.94 352 SER A O 1
ATOM 2827 N N . PHE A 1 353 ? 5.822 -14.534 -43.084 1.00 52.94 353 PHE A N 1
ATOM 2828 C CA . PHE A 1 353 ? 5.084 -14.267 -41.847 1.00 52.94 353 PHE A CA 1
ATOM 2829 C C . PHE A 1 353 ? 5.402 -15.279 -40.727 1.00 52.94 353 PHE A C 1
ATOM 2831 O O . PHE A 1 353 ? 5.165 -14.974 -39.562 1.00 52.94 353 PHE A O 1
ATOM 2838 N N . ASP A 1 354 ? 5.997 -16.431 -41.055 1.00 52.84 354 ASP A N 1
ATOM 2839 C CA . ASP A 1 354 ? 6.362 -17.484 -40.101 1.00 52.84 354 ASP A CA 1
ATOM 2840 C C . ASP A 1 354 ? 7.499 -17.071 -39.143 1.00 52.84 354 ASP A C 1
ATOM 2842 O O . ASP A 1 354 ? 7.669 -17.683 -38.091 1.00 52.84 354 ASP A O 1
ATOM 2846 N N . GLU A 1 355 ? 8.262 -16.015 -39.463 1.00 54.28 355 GLU A N 1
ATOM 2847 C CA . GLU A 1 355 ? 9.305 -15.465 -38.578 1.00 54.28 355 GLU A CA 1
ATOM 2848 C C . GLU A 1 355 ? 8.772 -14.434 -37.561 1.00 54.28 355 GLU A C 1
ATOM 2850 O O . GLU A 1 355 ? 9.531 -13.967 -36.706 1.00 54.28 355 GLU A O 1
ATOM 2855 N N . MET A 1 356 ? 7.491 -14.044 -37.627 1.00 47.78 356 MET A N 1
ATOM 2856 C CA . MET A 1 356 ? 6.903 -13.107 -36.664 1.00 47.78 356 MET A CA 1
ATOM 2857 C C . MET A 1 356 ? 6.390 -13.846 -35.426 1.00 47.78 356 MET A C 1
ATOM 2859 O O . MET A 1 356 ? 5.352 -14.503 -35.446 1.00 47.78 356 MET A O 1
ATOM 2863 N N . THR A 1 357 ? 7.090 -13.689 -34.304 1.00 50.41 357 THR A N 1
ATOM 2864 C CA . THR A 1 357 ? 6.600 -14.140 -33.001 1.00 50.41 357 THR A CA 1
ATOM 2865 C C . THR A 1 357 ? 5.481 -13.217 -32.516 1.00 50.41 357 THR A C 1
ATOM 2867 O O . THR A 1 357 ? 5.712 -12.089 -32.083 1.00 50.41 357 THR A O 1
ATOM 2870 N N . LEU A 1 358 ? 4.239 -13.698 -32.587 1.00 54.84 358 LEU A N 1
ATOM 2871 C CA . LEU A 1 358 ? 3.095 -13.042 -31.958 1.00 54.84 358 LEU A CA 1
ATOM 2872 C C . LEU A 1 358 ? 3.176 -13.243 -30.442 1.00 54.84 358 LEU A C 1
ATOM 2874 O O . LEU A 1 358 ? 3.026 -14.358 -29.947 1.00 54.84 358 LEU A O 1
ATOM 2878 N N . SER A 1 359 ? 3.399 -12.164 -29.695 1.00 55.78 359 SER A N 1
ATOM 2879 C CA . SER A 1 359 ? 3.233 -12.152 -28.244 1.00 55.78 359 SER A CA 1
ATOM 2880 C C . SER A 1 359 ? 1.916 -11.467 -27.887 1.00 55.78 359 SER A C 1
ATOM 2882 O O . SER A 1 359 ? 1.627 -10.348 -28.311 1.00 55.78 359 SER A O 1
ATOM 2884 N N . GLN A 1 360 ? 1.081 -12.149 -27.105 1.00 66.94 360 GLN A N 1
ATOM 2885 C CA . GLN A 1 360 ? -0.110 -11.534 -26.531 1.00 66.94 360 GLN A CA 1
ATOM 2886 C C . GLN A 1 360 ? 0.334 -10.536 -25.454 1.00 66.94 360 GLN A C 1
ATOM 2888 O O . GLN A 1 360 ? 0.802 -10.936 -24.392 1.00 66.94 360 GLN A O 1
ATOM 2893 N N . ILE A 1 361 ? 0.198 -9.237 -25.733 1.00 60.25 361 ILE A N 1
ATOM 2894 C CA . ILE A 1 361 ? 0.617 -8.166 -24.811 1.00 60.25 361 ILE A CA 1
ATOM 2895 C C . ILE A 1 361 ? -0.415 -7.970 -23.689 1.00 60.25 361 ILE A C 1
ATOM 2897 O O . ILE A 1 361 ? -0.052 -7.666 -22.557 1.00 60.25 361 ILE A O 1
ATOM 2901 N N . SER A 1 362 ? -1.709 -8.140 -23.985 1.00 6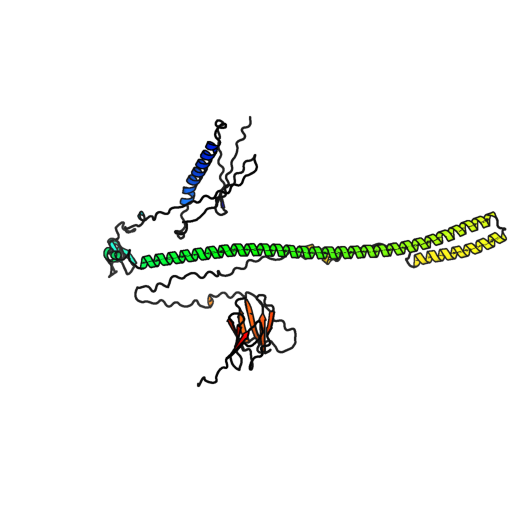3.72 362 SER A N 1
ATOM 2902 C CA . SER A 1 362 ? -2.797 -7.952 -23.019 1.00 63.72 362 SER A CA 1
ATOM 2903 C C . SER A 1 362 ? -4.098 -8.609 -23.496 1.00 63.72 362 SER A C 1
ATOM 2905 O O . SER A 1 362 ? -4.286 -8.839 -24.690 1.00 63.72 362 SER A O 1
ATOM 2907 N N . GLN A 1 363 ? -5.004 -8.904 -22.561 1.00 77.25 363 GLN A N 1
ATOM 2908 C CA . GLN A 1 363 ? -6.372 -9.350 -22.828 1.00 77.25 363 GLN A CA 1
ATOM 2909 C C . GLN A 1 363 ? -7.334 -8.586 -21.928 1.00 77.25 363 GLN A C 1
ATOM 2911 O O . GLN A 1 363 ? -7.139 -8.507 -20.716 1.00 77.25 363 GLN A O 1
ATOM 2916 N N . PHE A 1 364 ? -8.413 -8.070 -22.509 1.00 68.31 364 PHE A N 1
ATOM 2917 C CA . PHE A 1 364 ? -9.473 -7.411 -21.759 1.00 68.31 364 PHE A CA 1
ATOM 2918 C C . PHE A 1 364 ? -10.840 -7.966 -22.136 1.00 68.31 364 PHE A C 1
ATOM 2920 O O . PHE A 1 364 ? -11.060 -8.468 -23.235 1.00 68.31 364 PHE A O 1
ATOM 2927 N N . THR A 1 365 ? -11.768 -7.899 -21.185 1.00 74.38 365 THR A N 1
ATOM 2928 C CA . THR A 1 365 ? -13.150 -8.345 -21.373 1.00 74.38 365 THR A CA 1
ATOM 2929 C C . THR A 1 365 ? -14.075 -7.142 -21.279 1.00 74.38 365 THR A C 1
ATOM 2931 O O . THR A 1 365 ? -14.176 -6.512 -20.224 1.00 74.38 365 THR A O 1
ATOM 2934 N N . LEU A 1 366 ? -14.797 -6.846 -22.358 1.00 67.81 366 LEU A N 1
ATOM 2935 C CA . LEU A 1 366 ? -15.871 -5.855 -22.340 1.00 67.81 366 LEU A CA 1
ATOM 2936 C C . LEU A 1 366 ? -17.060 -6.414 -21.543 1.00 67.81 366 LEU A C 1
ATOM 2938 O O . LEU A 1 366 ? -17.866 -7.192 -22.052 1.00 67.81 366 LEU A O 1
ATOM 2942 N N . LYS A 1 367 ? -17.160 -6.048 -20.260 1.00 64.19 367 LYS A N 1
ATOM 2943 C CA . LYS A 1 367 ? -18.253 -6.501 -19.385 1.00 64.19 367 LYS A CA 1
ATOM 2944 C C . LYS A 1 367 ? -19.560 -5.778 -19.727 1.00 64.19 367 LYS A C 1
ATOM 2946 O O . LYS A 1 367 ? -19.684 -4.567 -19.546 1.00 64.19 367 LYS A O 1
ATOM 2951 N N . VAL A 1 368 ? -20.568 -6.538 -20.155 1.00 59.06 368 VAL A N 1
ATOM 2952 C CA . VAL A 1 368 ? -21.930 -6.042 -20.390 1.00 59.06 368 VAL A CA 1
ATOM 2953 C C . VAL A 1 368 ? -22.666 -5.901 -19.056 1.00 59.06 368 VAL A C 1
ATOM 2955 O O . VAL A 1 368 ? -22.938 -6.898 -18.396 1.00 59.06 368 VAL A O 1
ATOM 2958 N N . LYS A 1 369 ? -23.053 -4.679 -18.671 1.00 54.75 369 LYS A N 1
ATOM 2959 C CA . LYS A 1 369 ? -23.927 -4.461 -17.501 1.00 54.75 369 LYS A CA 1
ATOM 2960 C C . LYS A 1 369 ? -25.425 -4.637 -17.796 1.00 54.75 369 LYS A C 1
ATOM 2962 O O . LYS A 1 369 ? -26.215 -4.603 -16.863 1.00 54.75 369 LYS A O 1
ATOM 2967 N N . ASN A 1 370 ? -25.840 -4.800 -19.057 1.00 57.88 370 ASN A N 1
ATOM 2968 C CA . ASN A 1 370 ? -27.258 -4.748 -19.428 1.00 57.88 370 ASN A CA 1
ATOM 2969 C C . ASN A 1 370 ? -27.631 -5.740 -20.546 1.00 57.88 370 ASN A C 1
ATOM 2971 O O . ASN A 1 370 ? -26.925 -5.803 -21.546 1.00 57.88 370 ASN A O 1
ATOM 2975 N N . ARG A 1 371 ? -28.757 -6.464 -20.422 1.00 55.97 371 ARG A N 1
ATOM 2976 C CA . ARG A 1 371 ? -29.244 -7.524 -21.350 1.00 55.97 371 ARG A CA 1
ATOM 2977 C C . ARG A 1 371 ? -29.617 -7.046 -22.775 1.00 55.97 371 ARG A C 1
ATOM 2979 O O . ARG A 1 371 ? -30.352 -7.726 -23.483 1.00 55.97 371 ARG A O 1
ATOM 2986 N N . GLN A 1 372 ? -29.157 -5.877 -23.209 1.00 63.47 372 GLN A N 1
ATOM 2987 C CA . GLN A 1 372 ? -29.341 -5.416 -24.586 1.00 63.47 372 GLN A CA 1
ATOM 2988 C C . GLN A 1 372 ? -28.366 -6.122 -25.537 1.00 63.47 372 GLN A C 1
ATOM 2990 O O . GLN A 1 372 ? -27.339 -6.630 -25.086 1.00 63.47 372 GLN A O 1
ATOM 2995 N N . LYS A 1 373 ? -28.737 -6.141 -26.830 1.00 72.38 373 LYS A N 1
ATOM 2996 C CA . LYS A 1 373 ? -28.096 -6.821 -27.976 1.00 72.38 373 LYS A CA 1
ATOM 2997 C C . LYS A 1 373 ? -26.595 -7.146 -27.795 1.00 72.38 373 LYS A C 1
ATOM 2999 O O . LYS A 1 373 ? -25.850 -6.292 -27.285 1.00 72.38 373 LYS A O 1
ATOM 3004 N N . PRO A 1 374 ? -26.151 -8.349 -28.225 1.00 78.69 374 PRO A N 1
ATOM 3005 C CA . PRO A 1 374 ? -24.745 -8.742 -28.155 1.00 78.69 374 PRO A CA 1
ATOM 3006 C C . PRO A 1 374 ? -23.859 -7.714 -28.870 1.00 78.69 374 PRO A C 1
ATOM 3008 O O . PRO A 1 374 ? -24.309 -7.053 -29.805 1.00 78.69 374 PRO A O 1
ATOM 3011 N N . TYR A 1 375 ? -22.622 -7.557 -28.392 1.00 81.62 375 TYR A N 1
ATOM 3012 C CA . TYR A 1 375 ? -21.624 -6.745 -29.086 1.00 81.62 375 TYR A CA 1
ATOM 3013 C C . TYR A 1 375 ? -21.353 -7.342 -30.461 1.00 81.62 375 TYR A C 1
ATOM 3015 O O . TYR A 1 375 ? -21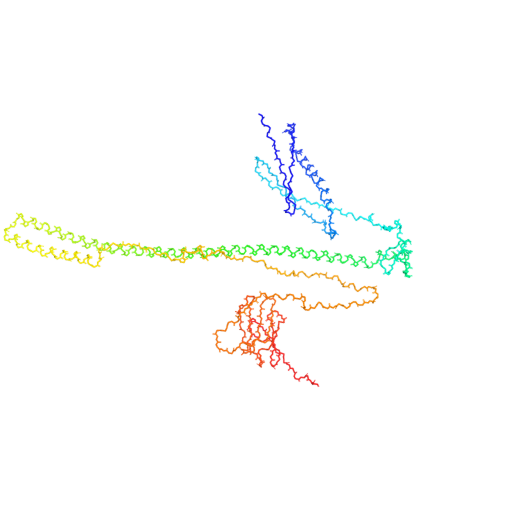.133 -8.548 -30.574 1.00 81.62 375 TYR A O 1
ATOM 3023 N N . GLU A 1 376 ? -21.309 -6.494 -31.478 1.00 91.38 376 GLU A N 1
ATOM 3024 C CA . GLU A 1 376 ? -20.974 -6.890 -32.837 1.00 91.38 376 GLU A CA 1
ATOM 3025 C C . GLU A 1 376 ? -19.847 -5.984 -33.329 1.00 91.38 376 GLU A C 1
ATOM 3027 O O . GLU A 1 376 ? -20.052 -5.039 -34.099 1.00 91.38 376 GLU A O 1
ATOM 3032 N N . ILE A 1 377 ? -18.650 -6.255 -32.796 1.00 92.94 377 ILE A N 1
ATOM 3033 C CA . ILE A 1 377 ? -17.436 -5.513 -33.126 1.00 92.94 377 ILE A CA 1
ATOM 3034 C C . ILE A 1 377 ? -17.010 -5.891 -34.540 1.00 92.94 377 ILE A C 1
ATOM 3036 O O . ILE A 1 377 ? -16.668 -7.044 -34.799 1.00 92.94 377 ILE A O 1
ATOM 3040 N N . ARG A 1 378 ? -17.054 -4.921 -35.450 1.00 93.44 378 ARG A N 1
ATOM 3041 C CA . ARG A 1 378 ? -16.745 -5.117 -36.871 1.00 93.44 378 ARG A CA 1
ATOM 3042 C C . ARG A 1 378 ? -15.426 -4.465 -37.292 1.00 93.44 378 ARG A C 1
ATOM 3044 O O . ARG A 1 378 ? -14.799 -4.960 -38.219 1.00 93.44 378 ARG A O 1
ATOM 3051 N N . GLY A 1 379 ? -14.980 -3.443 -36.560 1.00 94.50 379 GLY A N 1
ATOM 3052 C CA . GLY A 1 379 ? -13.741 -2.719 -36.841 1.00 94.50 379 GLY A CA 1
ATOM 3053 C C . GLY A 1 379 ? -12.944 -2.356 -35.601 1.00 94.50 379 GLY A C 1
ATOM 3054 O O . GLY A 1 379 ? -13.500 -2.215 -34.504 1.00 94.50 379 GLY A O 1
ATOM 3055 N N . ILE A 1 380 ? -11.640 -2.179 -35.795 1.00 95.88 380 ILE A N 1
ATOM 3056 C CA . ILE A 1 380 ? -10.692 -1.801 -34.749 1.00 95.88 380 ILE A CA 1
ATOM 3057 C C . ILE A 1 380 ? -9.591 -0.904 -35.313 1.00 95.88 380 ILE A C 1
ATOM 3059 O O . ILE A 1 380 ? -9.010 -1.195 -36.352 1.00 95.88 380 ILE A O 1
ATOM 3063 N N . THR A 1 381 ? -9.240 0.145 -34.574 1.00 95.62 381 THR A N 1
ATOM 3064 C CA . THR A 1 381 ? -8.028 0.931 -34.832 1.00 95.62 381 THR A CA 1
ATOM 3065 C C . THR A 1 381 ? -7.336 1.295 -33.527 1.00 95.62 381 THR A C 1
ATOM 3067 O O . THR A 1 381 ? -7.958 1.318 -32.462 1.00 95.62 381 THR A O 1
ATOM 3070 N N . VAL A 1 382 ? -6.044 1.601 -33.608 1.00 93.19 382 VAL A N 1
ATOM 3071 C CA . VAL A 1 382 ? -5.230 2.063 -32.478 1.00 93.19 382 VAL A CA 1
ATOM 3072 C C . VAL A 1 382 ? -4.794 3.502 -32.740 1.00 93.19 382 VAL A C 1
ATOM 3074 O O . VAL A 1 382 ? -4.368 3.831 -33.845 1.00 93.19 382 VAL A O 1
ATOM 3077 N N . LEU A 1 383 ? -4.937 4.367 -31.739 1.00 92.69 383 LEU A N 1
ATOM 3078 C CA . LEU A 1 383 ? -4.493 5.759 -31.779 1.00 92.69 383 LEU A CA 1
ATOM 3079 C C . LEU A 1 383 ? -3.004 5.882 -31.404 1.00 92.69 383 LEU A C 1
ATOM 3081 O O . LEU A 1 383 ? -2.477 5.008 -30.711 1.00 92.69 383 LEU A O 1
ATOM 3085 N N . PRO A 1 384 ? -2.322 6.989 -31.764 1.00 90.94 384 PRO A N 1
ATOM 3086 C CA . PRO A 1 384 ? -0.922 7.212 -31.386 1.00 90.94 384 PRO A CA 1
ATOM 3087 C C . PRO A 1 384 ? -0.657 7.232 -29.873 1.00 90.94 384 PRO A C 1
ATOM 3089 O O . PRO A 1 384 ? 0.453 6.927 -29.445 1.00 90.94 384 PRO A O 1
ATOM 3092 N N . ASP A 1 385 ? -1.662 7.578 -29.061 1.00 89.75 385 ASP A N 1
ATOM 3093 C CA . ASP A 1 385 ? -1.580 7.566 -27.593 1.00 89.75 385 ASP A CA 1
ATOM 3094 C C . ASP A 1 385 ? -1.815 6.171 -26.977 1.00 89.75 385 ASP A C 1
ATOM 3096 O O . ASP A 1 385 ? -1.798 6.016 -25.755 1.00 89.75 385 ASP A O 1
ATOM 3100 N N . GLY A 1 386 ? -2.018 5.146 -27.812 1.00 88.31 386 GLY A N 1
ATOM 3101 C CA . GLY A 1 386 ? -2.224 3.760 -27.400 1.00 88.31 386 GLY A CA 1
ATOM 3102 C C . GLY A 1 386 ? -3.664 3.407 -27.025 1.00 88.31 386 GLY A C 1
ATOM 3103 O O . GLY A 1 386 ? -3.910 2.272 -26.616 1.00 88.31 386 GLY A O 1
ATOM 3104 N N . LYS A 1 387 ? -4.630 4.329 -27.158 1.00 92.62 387 LYS A N 1
ATOM 3105 C CA . LYS A 1 387 ? -6.053 3.981 -27.026 1.00 92.62 387 LYS A CA 1
ATOM 3106 C C . LYS A 1 387 ? -6.524 3.158 -28.224 1.00 92.62 387 LYS A C 1
ATOM 3108 O O . LYS A 1 387 ? -6.093 3.364 -29.355 1.00 92.62 387 LYS A O 1
ATOM 3113 N N . ILE A 1 388 ? -7.457 2.250 -27.973 1.00 93.75 388 ILE A N 1
ATOM 3114 C CA . ILE A 1 388 ? -8.070 1.373 -28.969 1.00 93.75 388 ILE A CA 1
ATOM 3115 C C . ILE A 1 388 ? -9.499 1.847 -29.212 1.00 93.75 388 ILE A C 1
ATOM 3117 O O . ILE A 1 388 ? -10.245 2.087 -28.262 1.00 93.75 388 ILE A O 1
ATOM 3121 N N . ILE A 1 389 ? -9.900 1.954 -30.474 1.00 94.94 389 ILE A N 1
ATOM 3122 C CA . ILE A 1 389 ? -11.272 2.279 -30.862 1.00 94.94 389 ILE A CA 1
ATOM 3123 C C . ILE A 1 389 ? -11.900 1.051 -31.502 1.00 94.94 389 ILE A C 1
ATOM 3125 O O . ILE A 1 389 ? -11.333 0.474 -32.424 1.00 94.94 389 ILE A O 1
ATOM 3129 N N . LEU A 1 390 ? -13.078 0.676 -31.012 1.00 95.25 390 LEU A N 1
ATOM 3130 C CA . LEU A 1 390 ? -13.856 -0.463 -31.485 1.00 95.25 390 LEU A CA 1
ATOM 3131 C C . LEU A 1 390 ? -15.162 0.028 -32.107 1.00 95.25 390 LEU A C 1
ATOM 3133 O O . LEU A 1 390 ? -15.918 0.760 -31.462 1.00 95.25 390 LEU A O 1
ATOM 3137 N N . ALA A 1 391 ? -15.438 -0.408 -33.332 1.00 95.12 391 ALA A N 1
ATOM 3138 C CA . ALA A 1 391 ? -16.686 -0.153 -34.038 1.00 95.12 391 ALA A CA 1
ATOM 3139 C C . ALA A 1 391 ? -17.713 -1.251 -33.728 1.00 95.12 391 ALA A C 1
ATOM 3141 O O . ALA A 1 391 ? -17.569 -2.377 -34.199 1.00 95.12 391 ALA A O 1
ATOM 3142 N N . ASP A 1 392 ? -18.745 -0.927 -32.940 1.00 92.94 392 ASP A N 1
ATOM 3143 C CA . ASP A 1 392 ? -19.838 -1.843 -32.594 1.00 92.94 392 ASP A CA 1
ATOM 3144 C C . ASP A 1 392 ? -21.093 -1.561 -33.423 1.00 92.94 392 ASP A C 1
ATOM 3146 O O . ASP A 1 392 ? -21.906 -0.686 -33.095 1.00 92.94 392 ASP A O 1
ATOM 3150 N N . SER A 1 393 ? -21.265 -2.356 -34.476 1.00 91.50 393 SER A N 1
ATOM 3151 C CA . SER A 1 393 ? -22.431 -2.309 -35.363 1.00 91.50 393 SER A CA 1
ATOM 3152 C C . SER A 1 393 ? -23.740 -2.676 -34.653 1.00 91.50 393 SER A C 1
ATOM 3154 O O . SER A 1 393 ? -24.786 -2.106 -34.955 1.00 91.50 393 SER A O 1
ATOM 3156 N N . GLY A 1 394 ? -23.698 -3.554 -33.647 1.00 86.88 394 GLY A N 1
ATOM 3157 C CA . GLY A 1 394 ? -24.892 -4.052 -32.958 1.00 86.88 394 GLY A CA 1
ATOM 3158 C C . GLY A 1 394 ? -25.566 -2.988 -32.089 1.00 86.88 394 GLY A C 1
ATOM 3159 O O . GLY A 1 394 ? -26.780 -3.034 -31.853 1.00 86.88 394 GLY A O 1
ATOM 3160 N N . ARG A 1 395 ? -24.781 -2.006 -31.627 1.00 86.44 395 ARG A N 1
ATOM 3161 C CA . ARG A 1 395 ? -25.237 -0.892 -30.778 1.00 86.44 395 ARG A CA 1
ATOM 3162 C C . ARG A 1 395 ? -25.114 0.477 -31.439 1.00 86.44 395 ARG A C 1
ATOM 3164 O O . ARG A 1 395 ? -25.497 1.455 -30.798 1.00 86.44 395 ARG A O 1
ATOM 3171 N N . LEU A 1 396 ? -24.622 0.537 -32.679 1.00 89.88 396 LEU A N 1
ATOM 3172 C CA . LEU A 1 396 ? -24.374 1.765 -33.442 1.00 89.88 396 LEU A CA 1
ATOM 3173 C C . LEU A 1 396 ? -23.456 2.743 -32.675 1.00 89.88 396 LEU A C 1
ATOM 3175 O O . LEU A 1 396 ? -23.753 3.932 -32.542 1.00 89.88 396 LEU A O 1
ATOM 3179 N N . LYS A 1 397 ? -22.369 2.228 -32.080 1.00 91.56 397 LYS A N 1
ATOM 3180 C CA . LYS A 1 397 ? -21.469 3.001 -31.203 1.00 91.56 397 LYS A CA 1
ATOM 3181 C C . LYS A 1 397 ? -20.000 2.740 -31.494 1.00 91.56 397 LYS A C 1
ATOM 3183 O O . LYS A 1 397 ? -19.622 1.652 -31.917 1.00 91.56 397 LYS A O 1
ATOM 3188 N N . LEU A 1 398 ? -19.174 3.727 -31.157 1.00 93.56 398 LEU A N 1
ATOM 3189 C CA . LEU A 1 398 ? -17.743 3.522 -30.964 1.00 93.56 398 LEU A CA 1
ATOM 3190 C C . LEU A 1 398 ? -17.426 3.358 -29.478 1.00 93.56 398 LEU A C 1
ATOM 3192 O O . LEU A 1 398 ? -17.905 4.138 -28.649 1.00 93.56 398 LEU A O 1
ATOM 3196 N N . PHE A 1 399 ? -16.580 2.389 -29.146 1.00 93.19 399 PHE A N 1
ATOM 3197 C CA . PHE A 1 399 ? -15.990 2.256 -27.816 1.00 93.19 399 PHE A CA 1
ATOM 3198 C C . PHE A 1 399 ? -14.524 2.647 -27.858 1.00 93.19 399 PHE A C 1
ATOM 3200 O O . PHE A 1 399 ? -13.769 2.122 -28.667 1.00 93.19 399 PHE A O 1
ATOM 3207 N N . ILE A 1 400 ? -14.129 3.541 -26.961 1.00 93.56 400 ILE A N 1
ATOM 3208 C CA . ILE A 1 400 ? -12.741 3.923 -26.743 1.00 93.56 400 ILE A CA 1
ATOM 3209 C C . ILE A 1 400 ? -12.269 3.192 -25.498 1.00 93.56 400 ILE A C 1
ATOM 3211 O O . ILE A 1 400 ? -12.823 3.369 -24.412 1.00 93.56 400 ILE A O 1
ATOM 3215 N N . VAL A 1 401 ? -11.257 2.360 -25.668 1.00 90.81 401 VAL A N 1
ATOM 3216 C CA . VAL A 1 401 ? -10.640 1.556 -24.623 1.00 90.81 401 VAL A CA 1
ATOM 3217 C C . VAL A 1 401 ? -9.231 2.088 -24.409 1.00 90.81 401 VAL A C 1
ATOM 3219 O O . VAL A 1 401 ? -8.504 2.339 -25.368 1.00 90.81 401 VAL A O 1
ATOM 3222 N N . ASN A 1 402 ? -8.839 2.301 -23.159 1.00 88.69 402 ASN A N 1
ATOM 3223 C CA . ASN A 1 402 ? -7.475 2.718 -22.862 1.00 88.69 402 ASN A CA 1
ATOM 3224 C C . ASN A 1 402 ? -6.477 1.558 -23.033 1.00 88.69 402 ASN A C 1
ATOM 3226 O O . ASN A 1 402 ? -6.850 0.399 -23.212 1.00 88.69 402 ASN A O 1
ATOM 3230 N N . ASN A 1 403 ? -5.191 1.876 -22.942 1.00 81.88 403 ASN A N 1
ATOM 3231 C CA . ASN A 1 403 ? -4.086 0.915 -23.004 1.00 81.88 403 ASN A CA 1
ATOM 3232 C C . ASN A 1 403 ? -4.156 -0.211 -21.947 1.00 81.88 403 ASN A C 1
ATOM 3234 O O . ASN A 1 403 ? -3.571 -1.271 -22.150 1.00 81.88 403 ASN A O 1
ATOM 3238 N N . ASN A 1 404 ? -4.906 -0.018 -20.857 1.00 78.31 404 ASN A N 1
ATOM 3239 C CA . ASN A 1 404 ? -5.143 -1.031 -19.824 1.00 78.31 404 ASN A CA 1
ATOM 3240 C C . ASN A 1 404 ? -6.371 -1.913 -20.114 1.00 78.31 404 ASN A C 1
ATOM 3242 O O . ASN A 1 404 ? -6.774 -2.711 -19.268 1.00 78.31 404 ASN A O 1
ATOM 3246 N N . GLY A 1 405 ? -7.012 -1.757 -21.276 1.00 76.88 405 GLY A N 1
ATOM 3247 C CA . GLY A 1 405 ? -8.192 -2.536 -21.641 1.00 76.88 405 GLY A CA 1
ATOM 3248 C C . GLY A 1 405 ? -9.483 -2.099 -20.938 1.00 76.88 405 GLY A C 1
ATOM 3249 O O . GLY A 1 405 ? -10.489 -2.810 -20.999 1.00 76.88 405 GLY A O 1
ATOM 3250 N N . MET A 1 406 ? -9.485 -0.945 -20.261 1.00 80.50 406 MET A N 1
ATOM 3251 C CA . MET A 1 406 ? -10.689 -0.395 -19.638 1.00 80.50 406 MET A CA 1
ATOM 3252 C C . MET A 1 406 ? -11.421 0.540 -20.595 1.00 80.50 406 MET A C 1
ATOM 3254 O O . MET A 1 406 ? -10.806 1.368 -21.266 1.00 80.50 406 MET A O 1
ATOM 3258 N N . LEU A 1 407 ? -12.750 0.427 -20.626 1.00 86.12 407 LEU A N 1
ATOM 3259 C CA . LEU A 1 407 ? -13.599 1.336 -21.385 1.00 86.12 407 LEU A CA 1
ATOM 3260 C C . LEU A 1 407 ? -13.476 2.753 -20.811 1.00 86.12 407 LEU A C 1
ATOM 3262 O O . LEU A 1 407 ? -13.874 2.994 -19.674 1.00 86.12 407 LEU A O 1
ATOM 3266 N N . ASP A 1 408 ? -12.954 3.667 -21.619 1.00 88.25 408 ASP A N 1
ATOM 3267 C CA . ASP A 1 408 ? -12.783 5.080 -21.287 1.00 88.25 408 ASP A CA 1
ATOM 3268 C C . ASP A 1 408 ? -14.059 5.857 -21.639 1.00 88.25 408 ASP A C 1
ATOM 3270 O O . ASP A 1 408 ? -14.684 6.508 -20.801 1.00 88.25 408 ASP A O 1
ATOM 3274 N N . LYS A 1 409 ? -14.524 5.709 -22.886 1.00 89.56 409 LYS A N 1
ATOM 3275 C CA . LYS A 1 409 ? -15.683 6.442 -23.406 1.00 89.56 409 LYS A CA 1
ATOM 3276 C C . LYS A 1 409 ? -16.451 5.624 -24.437 1.00 89.56 409 LYS A C 1
ATOM 3278 O O . LYS A 1 409 ? -15.873 4.840 -25.182 1.00 89.56 409 LYS A O 1
ATOM 3283 N N . SER A 1 410 ? -17.762 5.840 -24.523 1.00 90.62 410 SER A N 1
ATOM 3284 C CA . SER A 1 410 ? -18.575 5.379 -25.654 1.00 90.62 410 SER A CA 1
ATOM 3285 C C . SER A 1 410 ? -19.159 6.569 -26.399 1.00 90.62 410 SER A C 1
ATOM 3287 O O . SER A 1 410 ? -19.738 7.454 -25.765 1.00 90.62 410 SER A O 1
ATOM 3289 N N . ILE A 1 411 ? -19.068 6.566 -27.723 1.00 89.19 411 ILE A N 1
ATOM 3290 C CA . ILE A 1 411 ? -19.639 7.606 -28.576 1.00 89.19 411 ILE A CA 1
ATOM 3291 C C . ILE A 1 411 ? -20.866 7.023 -29.266 1.00 89.19 411 ILE A C 1
ATOM 3293 O O . ILE A 1 411 ? -20.771 6.036 -29.994 1.00 89.19 411 ILE A O 1
ATOM 3297 N N . SER A 1 412 ? -22.023 7.637 -29.012 1.00 84.81 412 SER A N 1
ATOM 3298 C CA . SER A 1 412 ? -23.229 7.389 -29.804 1.00 84.81 412 SER A CA 1
ATOM 3299 C C . SER A 1 412 ? -23.128 8.268 -31.035 1.00 84.81 412 SER A C 1
ATOM 3301 O O . SER A 1 412 ? -23.458 9.450 -30.991 1.00 84.81 412 SER A O 1
ATOM 3303 N N . CYS A 1 413 ? -22.555 7.714 -32.092 1.00 67.81 413 CYS A N 1
ATOM 3304 C CA . CYS A 1 413 ? -22.363 8.445 -33.325 1.00 67.81 413 CYS A CA 1
ATOM 3305 C C . CYS A 1 413 ? -23.738 8.655 -33.973 1.00 67.81 413 CYS A C 1
ATOM 3307 O O . CYS A 1 413 ? -24.512 7.708 -34.112 1.00 67.81 413 CYS A O 1
ATOM 3309 N N . GLN A 1 414 ? -24.054 9.891 -34.365 1.00 75.62 414 GLN A N 1
ATOM 3310 C CA . GLN A 1 414 ? -25.196 10.174 -35.240 1.00 75.62 414 GLN A CA 1
ATOM 3311 C C . GLN A 1 414 ? -24.830 9.722 -36.656 1.00 75.62 414 GLN A C 1
ATOM 3313 O O . GLN A 1 414 ? -24.553 10.536 -37.538 1.00 75.62 414 GLN A O 1
ATOM 3318 N N . LEU A 1 415 ? -24.708 8.405 -36.828 1.00 76.69 415 LEU A N 1
ATOM 3319 C CA . LEU A 1 415 ? -24.262 7.839 -38.085 1.00 76.69 415 LEU A CA 1
ATOM 3320 C C . LEU A 1 415 ? -25.350 8.019 -39.138 1.00 76.69 415 LEU A C 1
ATOM 3322 O O . LEU A 1 415 ? -26.535 7.815 -38.870 1.00 76.69 415 LEU A O 1
ATOM 3326 N N . THR A 1 416 ? -24.951 8.398 -40.345 1.00 75.44 416 THR A N 1
ATOM 3327 C CA . THR A 1 416 ? -25.862 8.385 -41.487 1.00 75.44 416 THR A CA 1
ATOM 3328 C C . THR A 1 416 ? -25.951 6.953 -42.005 1.00 75.44 416 THR A C 1
ATOM 3330 O O . THR A 1 416 ? -24.964 6.429 -42.509 1.00 75.44 416 THR A O 1
ATOM 3333 N N . GLY A 1 417 ? -27.124 6.324 -41.903 1.00 79.00 417 GLY A N 1
ATOM 3334 C CA . GLY A 1 417 ? -27.343 4.940 -42.347 1.00 79.00 417 GLY A CA 1
ATOM 3335 C C . GLY A 1 417 ? -27.105 3.889 -41.257 1.00 79.00 417 GLY A C 1
ATOM 3336 O O . GLY A 1 417 ? -27.215 4.166 -40.066 1.00 79.00 417 GLY A O 1
ATOM 3337 N N . THR A 1 418 ? -26.819 2.656 -41.678 1.00 82.94 418 THR A N 1
ATOM 3338 C CA . THR A 1 418 ? -26.460 1.531 -40.798 1.00 82.94 418 THR A CA 1
ATOM 3339 C C . THR A 1 418 ? -24.938 1.427 -40.653 1.00 82.94 418 THR A C 1
ATOM 3341 O O . THR A 1 418 ? -24.200 1.712 -41.593 1.00 82.94 418 THR A O 1
ATOM 3344 N N . GLY A 1 419 ? -24.451 1.063 -39.468 1.00 84.69 419 GLY A N 1
ATOM 3345 C CA . GLY A 1 419 ? -23.021 1.031 -39.142 1.00 84.69 419 GLY A CA 1
ATOM 3346 C C . GLY A 1 419 ? -22.785 1.292 -37.652 1.00 84.69 419 GLY A C 1
ATOM 3347 O O . GLY A 1 419 ? -23.745 1.532 -36.925 1.00 84.69 419 GLY A O 1
ATOM 3348 N N . PRO A 1 420 ? -21.542 1.273 -37.152 1.00 93.06 420 PRO A N 1
ATOM 3349 C CA . PRO A 1 420 ? -20.281 1.297 -37.897 1.00 93.06 420 PRO A CA 1
ATOM 3350 C C . PRO A 1 420 ? -19.812 -0.097 -38.349 1.00 93.06 420 PRO A C 1
ATOM 3352 O O . PRO A 1 420 ? -19.943 -1.058 -37.594 1.00 93.06 420 PRO A O 1
ATOM 3355 N N . PHE A 1 421 ? -19.251 -0.207 -39.559 1.00 93.81 421 PHE A N 1
ATOM 3356 C CA . PHE A 1 421 ? -18.693 -1.464 -40.086 1.00 93.81 421 PHE A CA 1
ATOM 3357 C C . PHE A 1 421 ? -17.185 -1.575 -39.885 1.00 93.81 421 PHE A C 1
ATOM 3359 O O . PHE A 1 421 ? -16.694 -2.646 -39.562 1.00 93.81 421 PHE A O 1
ATOM 3366 N N . ASP A 1 422 ? -16.453 -0.481 -40.037 1.00 96.06 422 ASP A N 1
ATOM 3367 C CA . ASP A 1 422 ? -15.026 -0.428 -39.748 1.00 96.06 422 ASP A CA 1
ATOM 3368 C C . ASP A 1 422 ? -14.624 0.969 -39.267 1.00 96.06 422 ASP A C 1
ATOM 3370 O O . ASP A 1 422 ? -15.388 1.931 -39.410 1.00 96.06 422 ASP A O 1
ATOM 3374 N N . VAL A 1 423 ? -13.441 1.082 -38.671 1.00 96.44 423 VAL A N 1
ATOM 3375 C CA . VAL A 1 423 ? -12.888 2.340 -38.175 1.00 96.44 423 VAL A CA 1
ATOM 3376 C C . VAL A 1 423 ? -11.385 2.393 -38.419 1.00 96.44 423 VAL A C 1
ATOM 3378 O O . VAL A 1 423 ? -10.674 1.439 -38.132 1.00 96.44 423 VAL A O 1
ATOM 3381 N N . THR A 1 424 ? -10.885 3.534 -38.894 1.00 97.38 424 THR A N 1
ATOM 3382 C CA . THR A 1 424 ? -9.446 3.784 -39.037 1.00 97.38 424 THR A CA 1
ATOM 3383 C C . THR A 1 424 ? -9.068 5.154 -38.500 1.00 97.38 424 THR A C 1
ATOM 3385 O O . THR A 1 424 ? -9.816 6.129 -38.613 1.00 97.38 424 THR A O 1
ATOM 3388 N N . TYR A 1 425 ? -7.880 5.232 -37.912 1.00 96.69 425 TYR A N 1
ATOM 3389 C CA . TYR A 1 425 ? -7.269 6.491 -37.515 1.00 96.69 425 TYR A CA 1
ATOM 3390 C C . TYR A 1 425 ? -6.880 7.320 -38.749 1.00 96.69 425 TYR A C 1
ATOM 3392 O O . TYR A 1 425 ? -6.355 6.771 -39.719 1.00 96.69 425 TYR A O 1
ATOM 3400 N N . ILE A 1 426 ? -7.135 8.632 -38.703 1.00 94.62 426 ILE A N 1
ATOM 3401 C CA . ILE A 1 426 ? -6.701 9.583 -39.737 1.00 94.62 426 ILE A CA 1
ATOM 3402 C C . ILE A 1 426 ? -5.574 10.458 -39.186 1.00 94.62 426 ILE A C 1
ATOM 3404 O O . ILE A 1 426 ? -4.429 10.363 -39.624 1.00 94.62 426 ILE A O 1
ATOM 3408 N N . LYS A 1 427 ? -5.911 11.333 -38.233 1.00 92.62 427 LYS A N 1
ATOM 3409 C CA . LYS A 1 427 ? -5.003 12.291 -37.596 1.00 92.62 427 LYS A CA 1
ATOM 3410 C C . LYS A 1 427 ? -5.608 12.796 -36.290 1.00 92.62 427 LYS A C 1
ATOM 3412 O O . LYS A 1 427 ? -6.826 12.836 -36.151 1.00 92.62 427 LYS A O 1
ATOM 3417 N N . ASP A 1 428 ? -4.765 13.225 -35.360 1.00 92.06 428 ASP A N 1
ATOM 3418 C CA . ASP A 1 428 ? -5.158 13.854 -34.098 1.00 92.06 428 ASP A CA 1
ATOM 3419 C C . ASP A 1 428 ? -6.263 13.079 -33.352 1.00 92.06 428 ASP A C 1
ATOM 3421 O O . ASP A 1 428 ? -6.054 11.961 -32.889 1.00 92.06 428 ASP A O 1
ATOM 3425 N N . ASN A 1 429 ? -7.453 13.673 -33.241 1.00 92.00 429 ASN A N 1
ATOM 3426 C CA . ASN A 1 429 ? -8.638 13.091 -32.615 1.00 92.00 429 ASN A CA 1
ATOM 3427 C C . ASN A 1 429 ? -9.707 12.721 -33.658 1.00 92.00 429 ASN A C 1
ATOM 3429 O O . ASN A 1 429 ? -10.894 12.700 -33.339 1.00 92.00 429 ASN A O 1
ATOM 3433 N N . GLU A 1 430 ? -9.318 12.480 -34.906 1.00 96.00 430 GLU A N 1
ATOM 3434 C CA . GLU A 1 430 ? -10.218 12.196 -36.021 1.00 96.00 430 GLU A CA 1
ATOM 3435 C C . GLU A 1 430 ? -10.086 10.744 -36.481 1.00 96.00 430 GLU A C 1
ATOM 3437 O O . GLU A 1 430 ? -8.988 10.228 -36.723 1.00 96.00 430 GLU A O 1
ATOM 3442 N N . VAL A 1 431 ? -11.236 10.090 -36.635 1.00 96.56 431 VAL A N 1
ATOM 3443 C CA . VAL A 1 431 ? -11.335 8.738 -37.187 1.00 96.56 431 VAL A CA 1
ATOM 3444 C C . VAL A 1 431 ? -12.303 8.704 -38.355 1.00 96.56 431 VAL A C 1
ATOM 3446 O O . VAL A 1 431 ? -13.343 9.359 -38.318 1.00 96.56 431 VAL A O 1
ATOM 3449 N N . ALA A 1 432 ? -11.974 7.915 -39.373 1.00 96.44 432 ALA A N 1
ATOM 3450 C CA . ALA A 1 432 ? -12.895 7.569 -40.446 1.00 96.44 432 ALA A CA 1
ATOM 3451 C C . ALA A 1 432 ? -13.661 6.310 -40.052 1.00 96.44 432 ALA A C 1
ATOM 3453 O O . ALA A 1 432 ? -13.073 5.342 -39.571 1.00 96.44 432 ALA A O 1
ATOM 3454 N N . ILE A 1 433 ? -14.968 6.324 -40.283 1.00 95.56 433 ILE A N 1
ATOM 3455 C CA . ILE A 1 433 ? -15.873 5.216 -39.999 1.00 95.56 433 ILE A CA 1
ATOM 3456 C C . ILE A 1 433 ? -16.607 4.858 -41.277 1.00 95.56 433 ILE A C 1
ATOM 3458 O O . ILE A 1 433 ? -17.197 5.735 -41.909 1.00 95.56 433 ILE A O 1
ATOM 3462 N N . SER A 1 434 ? -16.628 3.578 -41.630 1.00 95.06 434 SER A N 1
ATOM 3463 C CA . SER A 1 434 ? -17.459 3.098 -42.731 1.00 95.06 434 SER A CA 1
ATOM 3464 C C . SER A 1 434 ? -18.884 2.792 -42.256 1.00 95.06 434 SER A C 1
ATOM 3466 O O . SER A 1 434 ? -19.123 2.181 -41.210 1.00 95.06 434 SER A O 1
ATOM 3468 N N . THR A 1 435 ? -19.852 3.244 -43.046 1.00 93.06 435 THR A N 1
ATOM 3469 C CA . THR A 1 435 ? -21.295 3.059 -42.855 1.00 93.06 435 THR A CA 1
ATOM 3470 C C . THR A 1 435 ? -21.922 2.627 -44.177 1.00 93.06 435 THR A C 1
ATOM 3472 O O . THR A 1 435 ? -21.286 2.707 -45.228 1.00 93.06 435 THR A O 1
ATOM 3475 N N . SER A 1 436 ? -23.189 2.217 -44.165 1.00 91.06 436 SER A N 1
ATOM 3476 C CA . SER A 1 436 ? -23.899 1.853 -45.398 1.00 91.06 436 SER A CA 1
ATOM 3477 C C . SER A 1 436 ? -24.106 3.034 -46.346 1.00 91.06 436 SER A C 1
ATOM 3479 O O . SER A 1 436 ? -24.404 2.821 -47.512 1.00 91.06 436 SER A O 1
ATOM 3481 N N . SER A 1 437 ? -23.977 4.267 -45.853 1.00 89.69 437 SER A N 1
ATOM 3482 C CA . SER A 1 437 ? -24.169 5.489 -46.641 1.00 89.69 437 SER A CA 1
ATOM 3483 C C . SER A 1 437 ? -22.849 6.147 -47.065 1.00 89.69 437 SER A C 1
ATOM 3485 O O . SER A 1 437 ? -22.869 7.220 -47.670 1.00 89.69 437 SER A O 1
ATOM 3487 N N . GLY A 1 438 ? -21.708 5.530 -46.740 1.00 92.19 438 GLY A N 1
ATOM 3488 C CA . GLY A 1 438 ? -20.368 6.024 -47.055 1.00 92.19 438 GLY A CA 1
ATOM 3489 C C . GLY A 1 438 ? -19.452 6.122 -45.837 1.00 92.19 438 GLY A C 1
ATOM 3490 O O . GLY A 1 438 ? -19.624 5.398 -44.855 1.00 92.19 438 GLY A O 1
ATOM 3491 N N . ILE A 1 439 ? -18.460 7.007 -45.905 1.00 94.62 439 ILE A N 1
ATOM 3492 C CA . ILE A 1 439 ? -17.467 7.210 -44.845 1.00 94.62 439 ILE A CA 1
ATOM 3493 C C . ILE A 1 439 ? -17.807 8.482 -44.070 1.00 94.62 439 ILE A C 1
ATOM 3495 O O . ILE A 1 439 ? -18.036 9.532 -44.663 1.00 94.62 439 ILE A O 1
ATOM 3499 N N . GLN A 1 440 ? -17.809 8.408 -42.742 1.00 94.25 440 GLN A N 1
ATOM 3500 C CA . GLN A 1 440 ? -17.969 9.573 -41.874 1.00 94.25 440 GLN A CA 1
ATOM 3501 C C . GLN A 1 440 ? -16.681 9.825 -41.097 1.00 94.25 440 GLN A C 1
ATOM 3503 O O . GLN A 1 440 ? -16.134 8.902 -40.493 1.00 94.25 440 GLN A O 1
ATOM 3508 N N . ILE A 1 441 ? -16.212 11.070 -41.086 1.00 95.31 441 ILE A N 1
ATOM 3509 C CA . ILE A 1 441 ? -15.087 11.493 -40.251 1.00 95.31 441 ILE A CA 1
ATOM 3510 C C . ILE A 1 441 ? -15.651 12.010 -38.934 1.00 95.31 441 ILE A C 1
ATOM 3512 O O . ILE A 1 441 ? -16.476 12.923 -38.925 1.00 95.31 441 ILE A O 1
ATOM 3516 N N . ILE A 1 442 ? -15.224 11.429 -37.816 1.00 94.19 442 ILE A N 1
ATOM 3517 C CA . ILE A 1 442 ? -15.720 11.761 -36.480 1.00 94.19 442 ILE A CA 1
ATOM 3518 C C . ILE A 1 442 ? -14.581 12.255 -35.606 1.00 94.19 442 ILE A C 1
ATOM 3520 O O . ILE A 1 442 ? -13.525 11.628 -35.527 1.00 94.19 442 ILE A O 1
ATOM 3524 N N . ASN A 1 443 ? -14.837 13.342 -34.879 1.00 94.19 443 ASN A N 1
ATOM 3525 C CA . ASN A 1 443 ? -13.977 13.754 -33.785 1.00 94.19 443 ASN A CA 1
ATOM 3526 C C . ASN A 1 443 ? -14.297 12.922 -32.536 1.00 94.19 443 ASN A C 1
ATOM 3528 O O . ASN A 1 443 ? -15.398 12.992 -31.991 1.00 94.19 443 ASN A O 1
ATOM 3532 N N . ILE A 1 444 ? -13.337 12.143 -32.052 1.00 92.25 444 ILE A N 1
ATOM 3533 C CA . ILE A 1 444 ? -13.541 11.218 -30.929 1.00 92.25 444 ILE A CA 1
ATOM 3534 C C . ILE A 1 444 ? -13.678 11.931 -29.575 1.00 92.25 444 ILE A C 1
ATOM 3536 O O . ILE A 1 444 ? -14.233 11.381 -28.620 1.00 92.25 444 ILE A O 1
ATOM 3540 N N . HIS A 1 445 ? -13.199 13.173 -29.466 1.00 89.94 445 HIS A N 1
ATOM 3541 C CA . HIS A 1 445 ? -13.312 13.948 -28.237 1.00 89.94 445 HIS A CA 1
ATOM 3542 C C . HIS A 1 445 ? -14.721 14.524 -28.079 1.00 89.94 445 HIS A C 1
ATOM 3544 O O . HIS A 1 445 ? -15.356 14.307 -27.046 1.00 89.94 445 HIS A O 1
ATOM 3550 N N . SER A 1 446 ? -15.249 15.194 -29.104 1.00 88.81 446 SER A N 1
ATOM 3551 C CA . SER A 1 446 ? -16.603 15.766 -29.079 1.00 88.81 446 SER A CA 1
ATOM 3552 C C . SER A 1 446 ? -17.696 14.746 -29.418 1.00 88.81 446 SER A C 1
ATOM 3554 O O . SER A 1 446 ? -18.836 14.907 -28.991 1.00 88.81 446 SER A O 1
ATOM 3556 N N . GLY A 1 447 ? -17.365 13.688 -30.161 1.00 87.69 447 GLY A N 1
ATOM 3557 C CA . GLY A 1 447 ? -18.327 12.741 -30.729 1.00 87.69 447 GLY A CA 1
ATOM 3558 C C . GLY A 1 447 ? -19.095 13.283 -31.938 1.00 87.69 447 GLY A C 1
ATOM 3559 O O . GLY A 1 447 ? -20.072 12.667 -32.360 1.00 87.69 447 GLY A O 1
ATOM 3560 N N . THR A 1 448 ? -18.688 14.434 -32.481 1.00 90.56 448 THR A N 1
ATOM 3561 C CA . THR A 1 448 ? -19.363 15.090 -33.607 1.00 90.56 448 THR A CA 1
ATOM 3562 C C . THR A 1 448 ? -18.831 14.585 -34.941 1.00 90.56 448 THR A C 1
ATOM 3564 O O . THR A 1 448 ? -17.622 14.413 -35.112 1.00 90.56 448 THR A O 1
ATOM 3567 N N . VAL A 1 449 ? -19.734 14.404 -35.902 1.00 91.62 449 VAL A N 1
ATOM 3568 C CA . VAL A 1 449 ? -19.374 14.155 -37.301 1.00 91.62 449 VAL A CA 1
ATOM 3569 C C . VAL A 1 449 ? -18.826 15.452 -37.895 1.00 91.62 449 VAL A C 1
ATOM 3571 O O . VAL A 1 449 ? -19.487 16.486 -37.826 1.00 91.62 449 VAL A O 1
ATOM 3574 N N . LEU A 1 450 ? -17.612 15.396 -38.430 1.00 91.75 450 LEU A N 1
ATOM 3575 C CA . LEU A 1 450 ? -16.931 16.513 -39.081 1.00 91.75 450 LEU A CA 1
ATOM 3576 C C . LEU A 1 450 ? -17.221 16.542 -40.582 1.00 91.75 450 LEU A C 1
ATOM 3578 O O . LEU A 1 450 ? -17.461 17.606 -41.144 1.00 91.75 450 LEU A O 1
ATOM 3582 N N . GLU A 1 451 ? -17.226 15.371 -41.219 1.00 92.81 451 GLU A N 1
ATOM 3583 C CA . GLU A 1 451 ? -17.382 15.239 -42.666 1.00 92.81 451 GLU A CA 1
ATOM 3584 C C . GLU A 1 451 ? -18.125 13.947 -43.024 1.00 92.81 451 GLU A C 1
ATOM 3586 O O . GLU A 1 451 ? -17.978 12.928 -42.347 1.00 92.81 451 GLU A O 1
ATOM 3591 N N . ASN A 1 452 ? -18.917 13.993 -44.099 1.00 90.75 452 ASN A N 1
ATOM 3592 C CA . ASN A 1 452 ? -19.623 12.847 -44.668 1.00 90.75 452 ASN A CA 1
ATOM 3593 C C . ASN A 1 452 ? -19.228 12.679 -46.134 1.00 90.75 452 ASN A C 1
ATOM 3595 O O . ASN A 1 452 ? -19.632 13.470 -46.987 1.00 90.75 452 ASN A O 1
ATOM 3599 N N . ILE A 1 453 ? -18.494 11.615 -46.427 1.00 91.44 453 ILE A N 1
ATOM 3600 C CA . ILE A 1 453 ? -18.080 11.235 -47.771 1.00 91.44 453 ILE A CA 1
ATOM 3601 C C . ILE A 1 453 ? -19.062 10.175 -48.261 1.00 91.44 453 ILE A C 1
ATOM 3603 O O . ILE A 1 453 ? -18.982 9.003 -47.886 1.00 91.44 453 ILE A O 1
ATOM 3607 N N . LYS A 1 454 ? -20.026 10.588 -49.085 1.00 88.12 454 LYS A N 1
ATOM 3608 C CA . LYS A 1 454 ? -20.955 9.650 -49.723 1.00 88.12 454 LYS A CA 1
ATOM 3609 C C . LYS A 1 454 ? -20.211 8.846 -50.781 1.00 88.12 454 LYS A C 1
ATOM 3611 O O . LYS A 1 454 ? -19.504 9.420 -51.607 1.00 88.12 454 LYS A O 1
ATOM 3616 N N . LEU A 1 455 ? -20.421 7.534 -50.787 1.00 75.88 455 LEU A N 1
ATOM 3617 C CA . LEU A 1 455 ? -20.080 6.724 -51.950 1.00 75.88 455 LEU A CA 1
ATOM 3618 C C . LEU A 1 455 ? -21.061 7.136 -53.050 1.00 75.88 455 LEU A C 1
ATOM 3620 O O . LEU A 1 455 ? -22.268 6.964 -52.898 1.00 75.88 455 LEU A O 1
ATOM 3624 N N . THR A 1 456 ? -20.568 7.796 -54.093 1.00 70.56 456 THR A N 1
ATOM 3625 C CA . THR A 1 456 ? -21.396 8.080 -55.265 1.00 70.56 456 THR A CA 1
ATOM 3626 C C . THR A 1 456 ? -21.624 6.763 -55.997 1.00 70.56 456 THR A C 1
ATOM 3628 O O . THR A 1 456 ? -20.683 5.998 -56.203 1.00 70.56 456 THR A O 1
ATOM 3631 N N . GLU A 1 457 ? -22.880 6.476 -56.339 1.00 54.56 457 GLU A N 1
ATOM 3632 C CA . GLU A 1 457 ? -23.271 5.372 -57.219 1.00 54.56 457 GLU A CA 1
ATOM 3633 C C . GLU A 1 457 ? -22.703 5.650 -58.616 1.00 54.56 457 GLU A C 1
ATOM 3635 O O . GLU A 1 457 ? -23.394 6.195 -59.458 1.00 54.56 457 GLU A O 1
ATOM 3640 N N . ASN A 1 458 ? -21.412 5.400 -58.827 1.00 49.56 458 ASN A N 1
ATOM 3641 C CA . ASN A 1 458 ? -20.751 5.409 -60.132 1.00 49.56 458 ASN A CA 1
ATOM 3642 C C . ASN A 1 458 ? -19.515 4.506 -60.049 1.00 49.56 458 ASN A C 1
ATOM 3644 O O . ASN A 1 458 ? -18.372 4.949 -60.151 1.00 49.56 458 ASN A O 1
ATOM 3648 N N . VAL A 1 459 ? -19.755 3.221 -59.823 1.00 49.28 459 VAL A N 1
ATOM 3649 C CA . VAL A 1 459 ? -18.895 2.190 -60.399 1.00 49.28 459 VAL A CA 1
ATOM 3650 C C . VAL A 1 459 ? -19.809 1.465 -61.374 1.00 49.28 459 VAL A C 1
ATOM 3652 O O . VAL A 1 459 ? -20.538 0.561 -60.980 1.00 49.28 459 VAL A O 1
ATOM 3655 N N . GLU A 1 460 ? -19.883 1.985 -62.602 1.00 44.25 460 GLU A N 1
ATOM 3656 C CA . GLU A 1 460 ? -20.396 1.204 -63.729 1.00 44.25 460 GLU A CA 1
ATOM 3657 C C . GLU A 1 460 ? -19.546 -0.077 -63.798 1.00 44.25 460 GLU A C 1
ATOM 3659 O O . GLU A 1 460 ? -18.314 0.008 -63.788 1.00 44.25 460 GLU A O 1
ATOM 3664 N N . GLU A 1 461 ? -20.214 -1.234 -63.743 1.00 41.19 461 GLU A N 1
ATOM 3665 C CA . GLU A 1 461 ? -19.610 -2.570 -63.874 1.00 41.19 461 GLU A CA 1
ATOM 3666 C C . GLU A 1 461 ? -18.912 -2.781 -65.222 1.00 41.19 461 GLU A C 1
ATOM 3668 O O . GLU A 1 461 ? -19.450 -2.321 -66.259 1.00 41.19 461 GLU A O 1
#

Secondary structure (DSSP, 8-state):
---------EEEEETTEEEEE-------S---SS-HHHHHHHHHHHHHHHHHHHHHHHHSSPPPTT--S--S------EEEE--TTS------------------GGG---B-TTT--B--EEEGGGTEEE-HHHHHHTSTT-S-PEEHHHHHTTGGG-HHHHHHHHHHHHHHHHHHHHHHHHHHHHHHHHHHHHHHHHHHHHHHHHHHHHHHHHHHHHHHHHHHHHHHHHHHHHHHHHHHHHHHHHHHHHHHHHHHHHHH--HHHHHHHHHHHHHHHHHHHHHHHHHHHTTTTS---------HHHHTHHHH---S----------------------SS-------PPPPGGG--------------S-SS---EEEEEE-TTS-EEEEETTTTEEEEE-TTS-EEEEEE---SSS---EEEEEETTEEEEEETTEEEEEETTT--EEEEE---S----